Protein AF-0000000084637094 (afdb_homodimer)

Structure (mmCIF, N/CA/C/O backbone):
data_AF-0000000084637094-model_v1
#
loop_
_entity.id
_entity.type
_entity.pdbx_description
1 polymer 'Nucleotide-binding protein-like'
#
loop_
_atom_s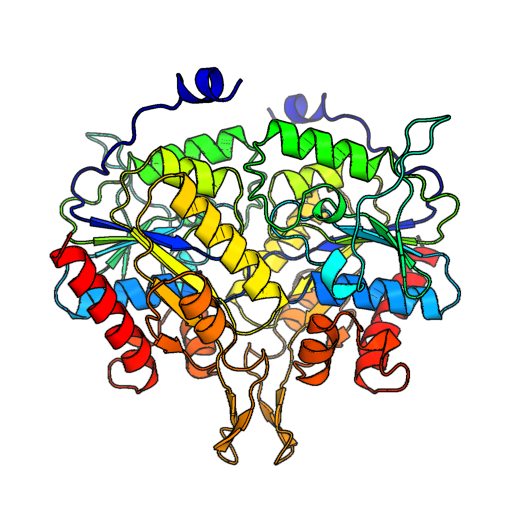ite.group_PDB
_atom_site.id
_atom_site.type_symbol
_atom_site.label_atom_id
_atom_site.label_alt_id
_atom_site.label_comp_id
_atom_site.label_asym_id
_atom_site.label_entity_id
_atom_site.label_seq_id
_atom_site.pdbx_PDB_ins_code
_atom_site.Cartn_x
_atom_site.Cartn_y
_atom_site.Cartn_z
_atom_site.occupancy
_atom_site.B_iso_or_equiv
_atom_site.auth_seq_id
_atom_site.auth_comp_id
_atom_site.auth_asym_id
_atom_site.auth_atom_id
_atom_site.pdbx_PDB_model_num
ATOM 1 N N . MET A 1 1 ? 32.219 -2.555 12.227 1 21.25 1 MET A N 1
ATOM 2 C CA . MET A 1 1 ? 31.391 -2.33 11.047 1 21.25 1 MET A CA 1
ATOM 3 C C . MET A 1 1 ? 30.25 -1.372 11.367 1 21.25 1 MET A C 1
ATOM 5 O O . MET A 1 1 ? 29.891 -0.521 10.547 1 21.25 1 MET A O 1
ATOM 9 N N . GLU A 1 2 ? 29.656 -1.486 12.625 1 27.8 2 GLU A N 1
ATOM 10 C CA . GLU A 1 2 ? 28.641 -0.617 13.219 1 27.8 2 GLU A CA 1
ATOM 11 C C . GLU A 1 2 ? 29.172 0.808 13.383 1 27.8 2 GLU A C 1
ATOM 13 O O . GLU A 1 2 ? 28.438 1.773 13.18 1 27.8 2 GLU A O 1
ATOM 18 N N . GLU A 1 3 ? 30.359 0.886 13.875 1 29.34 3 GLU A N 1
ATOM 19 C CA . GLU A 1 3 ? 30.984 2.178 14.164 1 29.34 3 GLU A CA 1
ATOM 20 C C . GLU A 1 3 ? 31.234 2.961 12.875 1 29.34 3 GLU A C 1
ATOM 22 O O . GLU A 1 3 ? 31.234 4.195 12.883 1 29.34 3 GLU A O 1
ATOM 27 N N . ARG A 1 4 ? 31.781 2.275 11.836 1 30.2 4 ARG A N 1
ATOM 28 C CA . ARG A 1 4 ? 32.156 2.93 10.586 1 30.2 4 ARG A CA 1
ATOM 29 C C . ARG A 1 4 ? 30.922 3.42 9.828 1 30.2 4 ARG A C 1
ATOM 31 O O . ARG A 1 4 ? 31.047 4.227 8.906 1 30.2 4 ARG A O 1
ATOM 38 N N . MET A 1 5 ? 29.766 2.68 9.938 1 34.88 5 MET A N 1
ATOM 39 C CA . MET A 1 5 ? 28.516 3.131 9.336 1 34.88 5 MET A CA 1
ATOM 40 C C . MET A 1 5 ? 28.031 4.43 9.977 1 34.88 5 MET A C 1
ATOM 42 O O . MET A 1 5 ? 27.062 5.039 9.516 1 34.88 5 MET A O 1
ATOM 46 N N . ARG A 1 6 ? 28.469 4.609 11.219 1 38.34 6 ARG A N 1
ATOM 47 C CA . ARG A 1 6 ? 28.094 5.746 12.055 1 38.34 6 ARG A CA 1
ATOM 48 C C . ARG A 1 6 ? 28.719 7.035 11.547 1 38.34 6 ARG A C 1
ATOM 50 O O . ARG A 1 6 ? 28.312 8.133 11.93 1 38.34 6 ARG A O 1
ATOM 57 N N . HIS A 1 7 ? 29.797 6.953 11.109 1 40.16 7 HIS A N 1
ATOM 58 C CA . HIS A 1 7 ? 30.672 8.117 10.961 1 40.16 7 HIS A CA 1
ATOM 59 C C . HIS A 1 7 ? 30.109 9.094 9.922 1 40.16 7 HIS A C 1
ATOM 61 O O . HIS A 1 7 ? 30.438 10.281 9.953 1 40.16 7 HIS A O 1
ATOM 67 N N . GLY A 1 8 ? 29.688 8.641 8.633 1 43.09 8 GLY A N 1
ATOM 68 C CA . GLY A 1 8 ? 29.469 9.594 7.555 1 43.09 8 GLY A CA 1
ATOM 69 C C . GLY A 1 8 ? 28.031 10.047 7.434 1 43.09 8 GLY A C 1
ATOM 70 O O . GLY A 1 8 ? 27.594 10.477 6.363 1 43.09 8 GLY A O 1
ATOM 71 N N . LEU A 1 9 ? 27.219 9.562 8.305 1 52.28 9 LEU A N 1
ATOM 72 C CA . LEU A 1 9 ? 25.859 10.016 8.047 1 52.28 9 LEU A CA 1
ATOM 73 C C . LEU A 1 9 ? 25.734 11.523 8.258 1 52.28 9 LEU A C 1
ATOM 75 O O . LEU A 1 9 ? 26.25 12.062 9.242 1 52.28 9 LEU A O 1
ATOM 79 N N . PRO A 1 10 ? 25.406 12.289 7.258 1 59.31 10 PRO A N 1
ATOM 80 C CA . PRO A 1 10 ? 25.219 13.727 7.457 1 59.31 10 PRO A CA 1
ATOM 81 C C . PRO A 1 10 ? 24.359 14.047 8.672 1 59.31 10 PRO A C 1
ATOM 83 O O . PRO A 1 10 ? 23.5 13.242 9.062 1 59.31 10 PRO A O 1
ATOM 86 N N . ALA A 1 11 ? 24.797 14.93 9.586 1 67.62 11 ALA A N 1
ATOM 87 C CA . ALA A 1 11 ? 24.109 15.43 10.781 1 67.62 11 ALA A CA 1
ATOM 88 C C . ALA A 1 11 ? 22.672 15.836 10.469 1 67.62 11 ALA A C 1
ATOM 90 O O . ALA A 1 11 ? 22.391 16.359 9.391 1 67.62 11 ALA A O 1
ATOM 91 N N . LYS A 1 12 ? 21.688 15.344 11.375 1 84.12 12 LYS A N 1
ATOM 92 C CA . LYS A 1 12 ? 20.281 15.758 11.281 1 84.12 12 LYS A CA 1
ATOM 93 C C . LYS A 1 12 ? 20.172 17.281 11.219 1 84.12 12 LYS A C 1
ATOM 95 O O . LYS A 1 12 ? 20.922 17.984 11.891 1 84.12 12 LYS A O 1
ATOM 100 N N . ARG A 1 13 ? 19.359 17.672 10.266 1 89.31 13 ARG A N 1
ATOM 101 C CA . ARG A 1 13 ? 19.156 19.094 10.094 1 89.31 13 ARG A CA 1
ATOM 102 C C . ARG A 1 13 ? 17.688 19.469 10.312 1 89.31 13 ARG A C 1
ATOM 104 O O . ARG A 1 13 ? 16.797 18.688 9.992 1 89.31 13 ARG A O 1
ATOM 111 N N . SER A 1 14 ? 17.547 20.594 10.93 1 92.06 14 SER A N 1
ATOM 112 C CA . SER A 1 14 ? 16.188 21.141 11.062 1 92.06 14 SER A CA 1
ATOM 113 C C . SER A 1 14 ? 15.703 21.719 9.75 1 92.06 14 SER A C 1
ATOM 115 O O . SER A 1 14 ? 16.5 22.094 8.883 1 92.06 14 SER A O 1
ATOM 117 N N . ILE A 1 15 ? 14.383 21.688 9.57 1 94.06 15 ILE A N 1
ATOM 118 C CA . ILE A 1 15 ? 13.773 22.359 8.43 1 94.06 15 ILE A CA 1
ATOM 119 C C . ILE A 1 15 ? 13.523 23.828 8.766 1 94.06 15 ILE A C 1
ATOM 121 O O . ILE A 1 15 ? 12.828 24.141 9.734 1 94.06 15 ILE A O 1
ATOM 125 N N . ARG A 1 16 ? 14.07 24.656 7.969 1 91.56 16 ARG A N 1
ATOM 126 C CA . ARG A 1 16 ? 14.023 26.094 8.242 1 91.56 16 ARG A CA 1
ATOM 127 C C . ARG A 1 16 ? 12.578 26.578 8.328 1 91.56 16 ARG A C 1
ATOM 129 O O . ARG A 1 16 ? 11.758 26.266 7.469 1 91.56 16 ARG A O 1
ATOM 136 N N . GLY A 1 17 ? 12.281 27.312 9.422 1 94 17 GLY A N 1
ATOM 137 C CA . GLY A 1 17 ? 10.984 27.953 9.578 1 94 17 GLY A CA 1
ATOM 138 C C . GLY A 1 17 ? 9.93 27.031 10.156 1 94 17 GLY A C 1
ATOM 139 O O . GLY A 1 17 ? 8.766 27.422 10.297 1 94 17 GLY A O 1
ATOM 140 N N . VAL A 1 18 ? 10.297 25.812 10.602 1 97.06 18 VAL A N 1
ATOM 141 C CA . VAL A 1 18 ? 9.32 24.844 11.078 1 97.06 18 VAL A CA 1
ATOM 142 C C . VAL A 1 18 ? 9.609 24.484 12.531 1 97.06 18 VAL A C 1
ATOM 144 O O . VAL A 1 18 ? 10.719 24.062 12.867 1 97.06 18 VAL A O 1
ATOM 147 N N . LYS A 1 19 ? 8.664 24.719 13.359 1 97.12 19 LYS A N 1
ATOM 148 C CA . LYS A 1 19 ? 8.836 24.453 14.781 1 97.12 19 LYS A CA 1
ATOM 149 C C . LYS A 1 19 ? 8.883 22.953 15.062 1 97.12 19 LYS A C 1
ATOM 151 O O . LYS A 1 19 ? 9.828 22.469 15.695 1 97.12 19 LYS A O 1
ATOM 156 N N . HIS A 1 20 ? 7.848 22.281 14.688 1 97.94 20 HIS A N 1
ATOM 157 C CA . HIS A 1 20 ? 7.785 20.828 14.844 1 97.94 20 HIS A CA 1
ATOM 158 C C . HIS A 1 20 ? 7.605 20.141 13.492 1 97.94 20 HIS A C 1
ATOM 160 O O . HIS A 1 20 ? 6.789 20.562 12.672 1 97.94 20 HIS A O 1
ATOM 166 N N . VAL A 1 21 ? 8.383 19.109 13.266 1 98 21 VAL A N 1
ATOM 167 C CA . VAL A 1 21 ? 8.227 18.234 12.117 1 98 21 VAL A CA 1
ATOM 168 C C . VAL A 1 21 ? 7.84 16.828 12.586 1 98 21 VAL A C 1
ATOM 170 O O . VAL A 1 21 ? 8.523 16.25 13.43 1 98 21 VAL A O 1
ATOM 173 N N . ILE A 1 22 ? 6.723 16.344 12.055 1 98.5 22 ILE A N 1
ATOM 174 C CA . ILE A 1 22 ? 6.371 14.969 12.391 1 98.5 22 ILE A CA 1
ATOM 175 C C . ILE A 1 22 ? 6.238 14.141 11.109 1 98.5 22 ILE A C 1
ATOM 177 O O . ILE A 1 22 ? 5.871 14.664 10.055 1 98.5 22 ILE A O 1
ATOM 181 N N . ALA A 1 23 ? 6.527 12.891 11.242 1 97.69 23 ALA A N 1
ATOM 182 C CA . ALA A 1 23 ? 6.328 11.938 10.148 1 97.69 23 ALA A CA 1
ATOM 183 C C . ALA A 1 23 ? 5.066 11.109 10.375 1 97.69 23 ALA A C 1
ATOM 185 O O . ALA A 1 23 ? 4.73 10.773 11.508 1 97.69 23 ALA A O 1
ATOM 186 N N . VAL A 1 24 ? 4.34 10.891 9.32 1 98 24 VAL A N 1
ATOM 187 C CA . VAL A 1 24 ? 3.303 9.867 9.289 1 98 24 VAL A CA 1
ATOM 188 C C . VAL A 1 24 ? 3.777 8.68 8.461 1 98 24 VAL A C 1
ATOM 190 O O . VAL A 1 24 ? 4.035 8.812 7.262 1 98 24 VAL A O 1
ATOM 193 N N . ALA A 1 25 ? 3.895 7.574 9.141 1 95.44 25 ALA A N 1
ATOM 194 C CA . ALA A 1 25 ? 4.523 6.414 8.516 1 95.44 25 ALA A CA 1
ATOM 195 C C . ALA A 1 25 ? 3.623 5.188 8.609 1 95.44 25 ALA A C 1
ATOM 197 O O . ALA A 1 25 ? 2.693 5.148 9.414 1 95.44 25 ALA A O 1
ATOM 198 N N . SER A 1 26 ? 3.871 4.297 7.68 1 91.5 26 SER A N 1
ATOM 199 C CA . SER A 1 26 ? 3.219 2.994 7.688 1 91.5 26 SER A CA 1
ATOM 200 C C . SER A 1 26 ? 4.172 1.895 7.23 1 91.5 26 SER A C 1
ATOM 202 O O . SER A 1 26 ? 5.121 2.156 6.488 1 91.5 26 SER A O 1
ATOM 204 N N . GLY A 1 27 ? 4.004 0.733 7.781 1 80.94 27 GLY A N 1
ATOM 205 C CA . GLY A 1 27 ? 4.828 -0.387 7.359 1 80.94 27 GLY A CA 1
ATOM 206 C C . GLY A 1 27 ? 4.465 -0.908 5.98 1 80.94 27 GLY A C 1
ATOM 207 O O . GLY A 1 27 ? 5.305 -1.497 5.297 1 80.94 27 GLY A O 1
ATOM 208 N N . LYS A 1 28 ? 3.281 -0.796 5.637 1 78 28 LYS A N 1
ATOM 209 C CA . LYS A 1 28 ? 2.77 -1.294 4.363 1 78 28 LYS A CA 1
ATOM 210 C C . LYS A 1 28 ? 1.971 -0.217 3.635 1 78 28 LYS A C 1
ATOM 212 O O . LYS A 1 28 ? 1.487 0.732 4.254 1 78 28 LYS A O 1
ATOM 217 N N . GLY A 1 29 ? 2.02 -0.35 2.305 1 76 29 GLY A N 1
ATOM 218 C CA . GLY A 1 29 ? 1.161 0.525 1.522 1 76 29 GLY A CA 1
ATOM 219 C C . GLY A 1 29 ? -0.311 0.174 1.635 1 76 29 GLY A C 1
ATOM 220 O O . GLY A 1 29 ? -0.66 -0.961 1.965 1 76 29 GLY A O 1
ATOM 221 N N . GLY A 1 30 ? -1.166 1.188 1.485 1 81.19 30 GLY A N 1
ATOM 222 C CA . GLY A 1 30 ? -2.596 0.951 1.356 1 81.19 30 GLY A CA 1
ATOM 223 C C . GLY A 1 30 ? -3.322 0.946 2.688 1 81.19 30 GLY A C 1
ATOM 224 O O . GLY A 1 30 ? -4.531 0.706 2.74 1 81.19 30 GLY A O 1
ATOM 225 N N . VAL A 1 31 ? -2.674 1.279 3.701 1 88.88 31 VAL A N 1
ATOM 226 C CA . VAL A 1 31 ? -3.301 1.232 5.02 1 88.88 31 VAL A CA 1
ATOM 227 C C . VAL A 1 31 ? -3.986 2.564 5.312 1 88.88 31 VAL A C 1
ATOM 229 O O . VAL A 1 31 ? -4.566 2.748 6.383 1 88.88 31 VAL A O 1
ATOM 232 N N . GLY A 1 32 ? -3.895 3.566 4.465 1 92.38 32 GLY A N 1
ATOM 233 C CA . GLY A 1 32 ? -4.551 4.852 4.629 1 92.38 32 GLY A CA 1
ATOM 234 C C . GLY A 1 32 ? -3.643 5.918 5.215 1 92.38 32 GLY A C 1
ATOM 235 O O . GLY A 1 32 ? -4.113 6.863 5.852 1 92.38 32 GLY A O 1
ATOM 236 N N . LYS A 1 33 ? -2.393 5.691 5.039 1 94.44 33 LYS A N 1
ATOM 237 C CA . LYS A 1 33 ? -1.38 6.594 5.574 1 94.44 33 LYS A CA 1
ATOM 238 C C . LYS A 1 33 ? -1.567 8.016 5.039 1 94.44 33 LYS A C 1
ATOM 240 O O . LYS A 1 33 ? -1.617 8.969 5.816 1 94.44 33 LYS A O 1
ATOM 245 N N . SER A 1 34 ? -1.657 8.195 3.707 1 96 34 SER A N 1
ATOM 246 C CA . SER A 1 34 ? -1.741 9.523 3.109 1 96 34 SER A CA 1
ATOM 247 C C . SER A 1 34 ? -3.051 10.219 3.477 1 96 34 SER A C 1
ATOM 249 O O . SER A 1 34 ? -3.066 11.414 3.771 1 96 34 SER A O 1
ATOM 251 N N . THR A 1 35 ? -4.113 9.469 3.457 1 96.62 35 THR A N 1
ATOM 252 C CA . THR A 1 35 ? -5.402 10.023 3.867 1 96.62 35 THR A CA 1
ATOM 253 C C . THR A 1 35 ? -5.344 10.508 5.312 1 96.62 35 THR A C 1
ATOM 255 O O . THR A 1 35 ? -5.824 11.602 5.625 1 96.62 35 THR A O 1
ATOM 258 N N . THR A 1 36 ? -4.711 9.68 6.133 1 98.06 36 THR A N 1
ATOM 259 C CA . THR A 1 36 ? -4.57 10.047 7.535 1 98.06 36 THR A CA 1
ATOM 260 C C . THR A 1 36 ? -3.656 11.258 7.691 1 98.06 36 THR A C 1
ATOM 262 O O . THR A 1 36 ? -3.957 12.172 8.461 1 98.06 36 THR A O 1
ATOM 265 N N . ALA A 1 37 ? -2.584 11.297 6.973 1 98.5 37 ALA A N 1
ATOM 266 C CA . ALA A 1 37 ? -1.641 12.406 7.039 1 98.5 37 ALA A CA 1
ATOM 267 C C . ALA A 1 37 ? -2.318 13.727 6.672 1 98.5 37 ALA A C 1
ATOM 269 O O . ALA A 1 37 ? -2.174 14.727 7.379 1 98.5 37 ALA A O 1
ATOM 270 N N . VAL A 1 38 ? -3.072 13.703 5.617 1 98.62 38 VAL A N 1
ATOM 271 C CA . VAL A 1 38 ? -3.734 14.906 5.121 1 98.62 38 VAL A CA 1
ATOM 272 C C . VAL A 1 38 ? -4.789 15.367 6.121 1 98.62 38 VAL A C 1
ATOM 274 O O . VAL A 1 38 ? -4.828 16.547 6.492 1 98.62 38 VAL A O 1
ATOM 277 N N . ASN A 1 39 ? -5.59 14.453 6.566 1 98.81 39 ASN A N 1
ATOM 278 C CA . ASN A 1 39 ? -6.645 14.836 7.5 1 98.81 39 ASN A CA 1
ATOM 279 C C . ASN A 1 39 ? -6.074 15.258 8.852 1 98.81 39 ASN A C 1
ATOM 281 O O . ASN A 1 39 ? -6.629 16.125 9.516 1 98.81 39 ASN A O 1
ATOM 285 N N . LEU A 1 40 ? -4.977 14.633 9.234 1 98.69 40 LEU A N 1
ATOM 286 C CA . LEU A 1 40 ? -4.285 15.055 10.445 1 98.69 40 LEU A CA 1
ATOM 287 C C . LEU A 1 40 ? -3.775 16.484 10.32 1 98.69 40 LEU A C 1
ATOM 289 O O . LEU A 1 40 ? -3.963 17.297 11.227 1 98.69 40 LEU A O 1
ATOM 293 N N . ALA A 1 41 ? -3.133 16.812 9.234 1 98.81 41 ALA A N 1
ATOM 294 C CA . ALA A 1 41 ? -2.631 18.156 8.977 1 98.81 41 ALA A CA 1
ATOM 295 C C . ALA A 1 41 ? -3.766 19.172 8.977 1 98.81 41 ALA A C 1
ATOM 297 O O . ALA A 1 41 ? -3.66 20.234 9.609 1 98.81 41 ALA A O 1
ATOM 298 N N . LEU A 1 42 ? -4.828 18.828 8.305 1 98.75 42 LEU A N 1
ATOM 299 C CA . LEU A 1 42 ? -5.977 19.719 8.219 1 98.75 42 LEU A CA 1
ATOM 300 C C . LEU A 1 42 ? -6.641 19.906 9.578 1 98.75 42 LEU A C 1
ATOM 302 O O . LEU A 1 42 ? -7.059 21 9.93 1 98.75 42 LEU A O 1
ATOM 306 N N . ALA A 1 43 ? -6.723 18.812 10.305 1 98.75 43 ALA A N 1
ATOM 307 C CA . ALA A 1 43 ? -7.266 18.891 11.656 1 98.75 43 ALA A CA 1
ATOM 308 C C . ALA A 1 43 ? -6.414 19.781 12.547 1 98.75 43 ALA A C 1
ATOM 310 O O . ALA A 1 43 ? -6.941 20.625 13.281 1 98.75 43 ALA A O 1
ATOM 311 N N . ALA A 1 44 ? -5.125 19.641 12.453 1 98.56 44 ALA A N 1
ATOM 312 C CA . ALA A 1 44 ? -4.227 20.5 13.227 1 98.56 44 ALA A CA 1
ATOM 313 C C . ALA A 1 44 ? -4.41 21.969 12.859 1 98.56 44 ALA A C 1
ATOM 315 O O . ALA A 1 44 ? -4.398 22.844 13.727 1 98.56 44 ALA A O 1
ATOM 316 N N . SER A 1 45 ? -4.574 22.172 11.578 1 98.31 45 SER A N 1
ATOM 317 C CA . SER A 1 45 ? -4.797 23.547 11.109 1 98.31 45 SER A CA 1
ATOM 318 C C . SER A 1 45 ? -6.082 24.125 11.688 1 98.31 45 SER A C 1
ATOM 320 O O . SER A 1 45 ? -6.16 25.328 11.953 1 98.31 45 SER A O 1
ATOM 322 N N . SER A 1 46 ? -7.066 23.297 11.867 1 97.25 46 SER A N 1
ATOM 323 C CA . SER A 1 46 ? -8.344 23.75 12.414 1 97.25 46 SER A CA 1
ATOM 324 C C . SER A 1 46 ? -8.188 24.219 13.859 1 97.25 46 SER A C 1
ATOM 326 O O . SER A 1 46 ? -9.055 24.922 14.391 1 97.25 46 SER A O 1
ATOM 328 N N . PHE A 1 47 ? -7.137 23.906 14.531 1 96.81 47 PHE A N 1
ATOM 329 C CA . PHE A 1 47 ? -6.816 24.375 15.875 1 96.81 47 PHE A CA 1
ATOM 330 C C . PHE A 1 47 ? -5.898 25.578 15.82 1 96.81 47 PHE A C 1
ATOM 332 O O . PHE A 1 47 ? -5.094 25.797 16.734 1 96.81 47 PHE A O 1
ATOM 339 N N . ARG A 1 48 ? -5.883 26.312 14.695 1 95.25 48 ARG A N 1
ATOM 340 C CA . ARG A 1 48 ? -5.219 27.594 14.477 1 95.25 48 ARG A CA 1
ATOM 341 C C . ARG A 1 48 ? -3.701 27.422 14.469 1 95.25 48 ARG A C 1
ATOM 343 O O . ARG A 1 48 ? -2.975 28.297 14.945 1 95.25 48 ARG A O 1
ATOM 350 N N . LYS A 1 49 ? -3.234 26.328 14.109 1 97.44 49 LYS A N 1
ATOM 351 C CA . LYS A 1 49 ? -1.809 26.125 13.867 1 97.44 49 LYS A CA 1
ATOM 352 C C . LYS A 1 49 ? -1.447 26.422 12.422 1 97.44 49 LYS A C 1
ATOM 354 O O . LYS A 1 49 ? -2.25 26.188 11.516 1 97.44 49 LYS A O 1
ATOM 359 N N . ARG A 1 50 ? -0.292 27.078 12.203 1 98.44 50 ARG A N 1
ATOM 360 C CA . ARG A 1 50 ? 0.275 27.156 10.859 1 98.44 50 ARG A CA 1
ATOM 361 C C . ARG A 1 50 ? 0.873 25.812 10.445 1 98.44 50 ARG A C 1
ATOM 363 O O . ARG A 1 50 ? 1.86 25.359 11.031 1 98.44 50 ARG A O 1
ATOM 370 N N . VAL A 1 51 ? 0.202 25.188 9.469 1 98.62 51 VAL A N 1
ATOM 371 C CA . VAL A 1 51 ? 0.527 23.781 9.18 1 98.62 51 VAL A CA 1
ATOM 372 C C . VAL A 1 51 ? 0.953 23.641 7.723 1 98.62 51 VAL A C 1
ATOM 374 O O . VAL A 1 51 ? 0.452 24.359 6.848 1 98.62 51 VAL A O 1
ATOM 377 N N . GLY A 1 52 ? 1.963 22.797 7.5 1 98.69 52 GLY A N 1
ATOM 378 C CA . GLY A 1 52 ? 2.328 22.328 6.172 1 98.69 52 GLY A CA 1
ATOM 379 C C . GLY A 1 52 ? 2.326 20.812 6.055 1 98.69 52 GLY A C 1
ATOM 380 O O . GLY A 1 52 ? 2.361 20.109 7.062 1 98.69 52 GLY A O 1
ATOM 381 N N . ILE A 1 53 ? 2.182 20.344 4.812 1 98.69 53 ILE A N 1
ATOM 382 C CA . ILE A 1 53 ? 2.279 18.906 4.555 1 98.69 53 ILE A CA 1
ATOM 383 C C . ILE A 1 53 ? 3.248 18.656 3.4 1 98.69 53 ILE A C 1
ATOM 385 O O . ILE A 1 53 ? 3.223 19.359 2.393 1 98.69 53 ILE A O 1
ATOM 389 N N . LEU A 1 54 ? 4.117 17.734 3.65 1 97.75 54 LEU A N 1
ATOM 390 C CA . LEU A 1 54 ? 5.09 17.312 2.646 1 97.75 54 LEU A CA 1
ATOM 391 C C . LEU A 1 54 ? 4.871 15.852 2.262 1 97.75 54 LEU A C 1
ATOM 393 O O . LEU A 1 54 ? 4.887 14.969 3.121 1 97.75 54 LEU A O 1
ATOM 397 N N . ASP A 1 55 ? 4.617 15.648 0.991 1 96.06 55 ASP A N 1
ATOM 398 C CA . ASP A 1 55 ? 4.512 14.305 0.429 1 96.06 55 ASP A CA 1
ATOM 399 C C . ASP A 1 55 ? 5.887 13.766 0.042 1 96.06 55 ASP A C 1
ATOM 401 O O . ASP A 1 55 ? 6.48 14.219 -0.941 1 96.06 55 ASP A O 1
ATOM 405 N N . ALA A 1 56 ? 6.328 12.734 0.785 1 92.12 56 ALA A N 1
ATOM 406 C CA . ALA A 1 56 ? 7.648 12.164 0.519 1 92.12 56 ALA A CA 1
ATOM 407 C C . ALA A 1 56 ? 7.535 10.836 -0.219 1 92.12 56 ALA A C 1
ATOM 409 O O . ALA A 1 56 ? 8.531 10.125 -0.396 1 92.12 56 ALA A O 1
ATOM 410 N N . ASP A 1 57 ? 6.363 10.438 -0.578 1 87.56 57 ASP A N 1
ATOM 411 C CA . ASP A 1 57 ? 6.176 9.266 -1.423 1 87.56 57 ASP A CA 1
ATOM 412 C C . 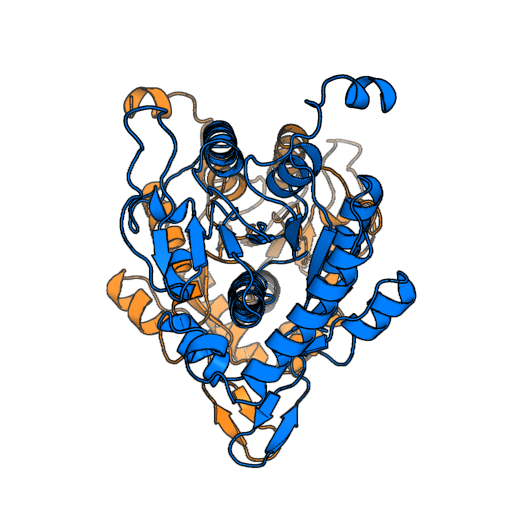ASP A 1 57 ? 6.379 9.609 -2.896 1 87.56 57 ASP A C 1
ATOM 414 O O . ASP A 1 57 ? 5.426 9.953 -3.596 1 87.56 57 ASP A O 1
ATOM 418 N N . ILE A 1 58 ? 7.48 9.398 -3.32 1 80.31 58 ILE A N 1
ATOM 419 C CA . ILE A 1 58 ? 7.922 9.867 -4.633 1 80.31 58 ILE A CA 1
ATOM 420 C C . ILE A 1 58 ? 7.25 9.039 -5.723 1 80.31 58 ILE A C 1
ATOM 422 O O . ILE A 1 58 ? 6.898 9.562 -6.781 1 80.31 58 ILE A O 1
ATOM 426 N N . PHE A 1 59 ? 6.953 7.781 -5.496 1 77.44 59 PHE A N 1
ATOM 427 C CA . PHE A 1 59 ? 6.516 6.875 -6.551 1 77.44 59 PHE A CA 1
ATOM 428 C C . PHE A 1 59 ? 4.996 6.754 -6.566 1 77.44 59 PHE A C 1
ATOM 430 O O . PHE A 1 59 ? 4.418 6.266 -7.539 1 77.44 59 PHE A O 1
ATOM 437 N N . GLY A 1 60 ? 4.391 7.23 -5.637 1 81.88 60 GLY A N 1
ATOM 438 C CA . GLY A 1 60 ? 2.941 7.184 -5.535 1 81.88 60 GLY A CA 1
ATOM 439 C C . GLY A 1 60 ? 2.361 8.32 -4.711 1 81.88 60 GLY A C 1
ATOM 440 O O . GLY A 1 60 ? 1.695 8.086 -3.701 1 81.88 60 GLY A O 1
ATOM 441 N N . PRO A 1 61 ? 2.682 9.562 -5.184 1 89.12 61 PRO A N 1
ATOM 442 C CA . PRO A 1 61 ? 2.207 10.711 -4.414 1 89.12 61 PRO A CA 1
ATOM 443 C C . PRO A 1 61 ? 0.686 10.836 -4.41 1 89.12 61 PRO A C 1
ATOM 445 O O . PRO A 1 61 ? 0.053 10.727 -5.465 1 89.12 61 PRO A O 1
ATOM 448 N N . SER A 1 62 ? 0.136 11.031 -3.252 1 91.88 62 SER A N 1
ATOM 449 C CA . SER A 1 62 ? -1.317 11.086 -3.131 1 91.88 62 SER A CA 1
ATOM 450 C C . SER A 1 62 ? -1.781 12.461 -2.66 1 91.88 62 SER A C 1
ATOM 452 O O . SER A 1 62 ? -2.957 12.805 -2.801 1 91.88 62 SER A O 1
ATOM 454 N N . VAL A 1 63 ? -0.851 13.25 -2.145 1 95.81 63 VAL A N 1
ATOM 455 C CA . VAL A 1 63 ? -1.214 14.5 -1.479 1 95.81 63 VAL A CA 1
ATOM 456 C C . VAL A 1 63 ? -1.818 15.469 -2.494 1 95.81 63 VAL A C 1
ATOM 458 O O . VAL A 1 63 ? -2.82 16.125 -2.209 1 95.81 63 VAL A O 1
ATOM 461 N N . PRO A 1 64 ? -1.225 15.562 -3.744 1 94.88 64 PRO A N 1
ATOM 462 C CA . PRO A 1 64 ? -1.819 16.5 -4.707 1 94.88 64 PRO A CA 1
ATOM 463 C C . PRO A 1 64 ? -3.305 16.234 -4.938 1 94.88 64 PRO A C 1
ATOM 465 O O . PRO A 1 64 ? -4.113 17.156 -4.891 1 94.88 64 PRO A O 1
ATOM 468 N N . ARG A 1 65 ? -3.678 15.008 -5.07 1 93.44 65 ARG A N 1
ATOM 469 C CA . ARG A 1 65 ? -5.074 14.641 -5.277 1 93.44 65 ARG A CA 1
ATOM 470 C C . ARG A 1 65 ? -5.898 14.898 -4.02 1 93.44 65 ARG A C 1
ATOM 472 O O . ARG A 1 65 ? -6.988 15.477 -4.09 1 93.44 65 ARG A O 1
ATOM 479 N N . LEU A 1 66 ? -5.402 14.523 -2.896 1 96.69 66 LEU A N 1
ATOM 480 C CA . LEU A 1 66 ? -6.125 14.617 -1.633 1 96.69 66 LEU A CA 1
ATOM 481 C C . LEU A 1 66 ? -6.359 16.078 -1.249 1 96.69 66 LEU A C 1
ATOM 483 O O . LEU A 1 66 ? -7.355 16.391 -0.601 1 96.69 66 LEU A O 1
ATOM 487 N N . MET A 1 67 ? -5.441 16.938 -1.686 1 98.06 67 MET A N 1
ATOM 488 C CA . MET A 1 67 ? -5.516 18.344 -1.33 1 98.06 67 MET A CA 1
ATOM 489 C C . MET A 1 67 ? -6.094 19.172 -2.479 1 98.06 67 MET A C 1
ATOM 491 O O . MET A 1 67 ? -6.168 20.391 -2.395 1 98.06 67 MET A O 1
ATOM 495 N N . ASN A 1 68 ? -6.52 18.516 -3.482 1 97.19 68 ASN A N 1
ATOM 496 C CA . ASN A 1 68 ? -7.09 19.172 -4.656 1 97.19 68 ASN A CA 1
ATOM 497 C C . ASN A 1 68 ? -6.164 20.266 -5.195 1 97.19 68 ASN A C 1
ATOM 499 O O . ASN A 1 68 ? -6.582 21.406 -5.383 1 97.19 68 ASN A O 1
ATOM 503 N N . LEU A 1 69 ? -4.93 19.844 -5.363 1 95.94 69 LEU A N 1
ATOM 504 C CA . LEU A 1 69 ? -3.914 20.766 -5.871 1 95.94 69 LEU A CA 1
ATOM 505 C C . LEU A 1 69 ? -3.334 20.266 -7.188 1 95.94 69 LEU A C 1
ATOM 507 O O . LEU A 1 69 ? -3.172 19.047 -7.383 1 95.94 69 LEU A O 1
ATOM 511 N N . LYS A 1 70 ? -3.145 21.156 -8.055 1 89.75 70 LYS A N 1
ATOM 512 C CA . LYS A 1 70 ? -2.525 20.859 -9.344 1 89.75 70 LYS A CA 1
ATOM 513 C C . LYS A 1 70 ? -1.567 21.984 -9.758 1 89.75 70 LYS A C 1
ATOM 515 O O . LYS A 1 70 ? -1.673 23.109 -9.281 1 89.75 70 LYS A O 1
ATOM 520 N N . GLY A 1 71 ? -0.663 21.594 -10.602 1 86.25 71 GLY A N 1
ATOM 521 C CA . GLY A 1 71 ? 0.238 22.578 -11.156 1 86.25 71 GLY A CA 1
ATOM 522 C C . GLY A 1 71 ? 1.639 22.516 -10.578 1 86.25 71 GLY A C 1
ATOM 523 O O . GLY A 1 71 ? 1.867 21.828 -9.578 1 86.25 71 GLY A O 1
ATOM 524 N N . GLU A 1 72 ? 2.533 23.188 -11.203 1 88.44 72 GLU A N 1
ATOM 525 C CA . GLU A 1 72 ? 3.932 23.234 -10.781 1 88.44 72 GLU A CA 1
ATOM 526 C C . GLU A 1 72 ? 4.18 24.359 -9.797 1 88.44 72 GLU A C 1
ATOM 528 O O . GLU A 1 72 ? 3.674 25.469 -9.977 1 88.44 72 GLU A O 1
ATOM 533 N N . PRO A 1 73 ? 4.902 23.969 -8.758 1 91.06 73 PRO A N 1
ATOM 534 C CA . PRO A 1 73 ? 5.227 25.047 -7.801 1 91.06 73 PRO A CA 1
ATOM 535 C C . PRO A 1 73 ? 6.113 26.125 -8.406 1 91.06 73 PRO A C 1
ATOM 537 O O . PRO A 1 73 ? 6.977 25.828 -9.242 1 91.06 73 PRO A O 1
ATOM 540 N N . ASN A 1 74 ? 5.875 27.344 -8.008 1 91.94 74 ASN A N 1
ATOM 541 C CA . ASN A 1 74 ? 6.762 28.453 -8.391 1 91.94 74 ASN A CA 1
ATOM 542 C C . ASN A 1 74 ? 8.094 28.375 -7.641 1 91.94 74 ASN A C 1
ATOM 544 O O . ASN A 1 74 ? 8.188 27.75 -6.59 1 91.94 74 ASN A O 1
ATOM 548 N N . ILE A 1 75 ? 9.031 28.922 -8.289 1 92.88 75 ILE A N 1
ATOM 549 C CA . ILE A 1 75 ? 10.352 29.016 -7.672 1 92.88 75 ILE A CA 1
ATOM 550 C C . ILE A 1 75 ? 10.656 30.469 -7.293 1 92.88 75 ILE A C 1
ATOM 552 O O . ILE A 1 75 ? 10.445 31.375 -8.094 1 92.88 75 ILE A O 1
ATOM 556 N N . ASN A 1 76 ? 11.016 30.641 -6.02 1 93.75 76 ASN A N 1
ATOM 557 C CA . ASN A 1 76 ? 11.477 31.969 -5.602 1 93.75 76 ASN A CA 1
ATOM 558 C C . ASN A 1 76 ? 12.758 32.375 -6.332 1 93.75 76 ASN A C 1
ATOM 560 O O . ASN A 1 76 ? 13.797 31.719 -6.168 1 93.75 76 ASN A O 1
ATOM 564 N N . GLU A 1 77 ? 12.719 33.406 -7.047 1 92.25 77 GLU A N 1
ATOM 565 C CA . GLU A 1 77 ? 13.828 33.812 -7.91 1 92.25 77 GLU A CA 1
ATOM 566 C C . GLU A 1 77 ? 15.023 34.281 -7.086 1 92.25 77 GLU A C 1
ATOM 568 O O . GLU A 1 77 ? 16.156 34.219 -7.559 1 92.25 77 GLU A O 1
ATOM 573 N N . GLN A 1 78 ? 14.789 34.75 -5.957 1 91.56 78 GLN A N 1
ATOM 574 C CA . GLN A 1 78 ? 15.852 35.312 -5.121 1 91.56 78 GLN A CA 1
ATOM 575 C C . GLN A 1 78 ? 16.703 34.219 -4.508 1 91.56 78 GLN A C 1
ATOM 577 O O . GLN A 1 78 ? 17.938 34.312 -4.469 1 91.56 78 GLN A O 1
ATOM 582 N N . ASN A 1 79 ? 16.047 33.125 -4.07 1 91.19 79 ASN A N 1
ATOM 583 C CA . ASN A 1 79 ? 16.812 32.125 -3.33 1 91.19 79 ASN A CA 1
ATOM 584 C C . ASN A 1 79 ? 16.672 30.734 -3.955 1 91.19 79 ASN A C 1
ATOM 586 O O . ASN A 1 79 ? 17.312 29.781 -3.506 1 91.19 79 ASN A O 1
ATOM 590 N N . GLY A 1 80 ? 15.797 30.594 -4.914 1 92.31 80 GLY A N 1
ATOM 591 C CA . GLY A 1 80 ? 15.68 29.344 -5.641 1 92.31 80 GLY A CA 1
ATOM 592 C C . GLY A 1 80 ? 14.797 28.328 -4.941 1 92.31 80 GLY A C 1
ATOM 593 O O . GLY A 1 80 ? 14.672 27.188 -5.398 1 92.31 80 GLY A O 1
ATOM 594 N N . ASN A 1 81 ? 14.195 28.766 -3.844 1 94.62 81 ASN A N 1
ATOM 595 C CA . ASN A 1 81 ? 13.359 27.844 -3.084 1 94.62 81 ASN A CA 1
ATOM 596 C C . ASN A 1 81 ? 12.008 27.625 -3.762 1 94.62 81 ASN A C 1
ATOM 598 O O . ASN A 1 81 ? 11.508 28.5 -4.461 1 94.62 81 ASN A O 1
ATOM 602 N N . LEU A 1 82 ? 11.508 26.406 -3.576 1 94.94 82 LEU A N 1
ATOM 603 C CA . LEU A 1 82 ? 10.172 26.094 -4.07 1 94.94 82 LEU A CA 1
ATOM 604 C C . LEU A 1 82 ? 9.102 26.734 -3.201 1 94.94 82 LEU A C 1
ATOM 606 O O . LEU A 1 82 ? 9.172 26.672 -1.972 1 94.94 82 LEU A O 1
ATOM 610 N N . ILE A 1 83 ? 8.195 27.422 -3.842 1 96.38 83 ILE A N 1
ATOM 611 C CA . ILE A 1 83 ? 7.062 27.984 -3.117 1 96.38 83 ILE A CA 1
ATOM 612 C C . ILE A 1 83 ? 5.945 26.938 -3.025 1 96.38 83 ILE A C 1
ATOM 614 O O . ILE A 1 83 ? 5.414 26.5 -4.047 1 96.38 83 ILE A O 1
ATOM 618 N N . PRO A 1 84 ? 5.609 26.5 -1.819 1 97.06 84 PRO A N 1
ATOM 619 C CA . PRO A 1 84 ? 4.57 25.469 -1.702 1 97.06 84 PRO A CA 1
ATOM 620 C C . PRO A 1 84 ? 3.205 25.953 -2.188 1 97.06 84 PRO A C 1
ATOM 622 O O . PRO A 1 84 ? 2.945 27.156 -2.203 1 97.06 84 PRO A O 1
ATOM 625 N N . LEU A 1 85 ? 2.424 25.016 -2.656 1 97.25 85 LEU A N 1
ATOM 626 C CA . LEU A 1 85 ? 1.03 25.312 -2.973 1 97.25 85 LEU A CA 1
ATOM 627 C C . LEU A 1 85 ? 0.181 25.344 -1.706 1 97.25 85 LEU A C 1
ATOM 629 O O . LEU A 1 85 ? 0.602 24.859 -0.659 1 97.25 85 LEU A O 1
ATOM 633 N N . VAL A 1 86 ? -0.958 26.062 -1.832 1 97.75 86 VAL A N 1
ATOM 634 C CA . VAL A 1 86 ? -1.794 26.203 -0.643 1 97.75 86 VAL A CA 1
ATOM 635 C C . VAL A 1 86 ? -3.238 25.844 -0.984 1 97.75 86 VAL A C 1
ATOM 637 O O . VAL A 1 86 ? -3.75 26.234 -2.035 1 97.75 86 VAL A O 1
ATOM 640 N N . ASN A 1 87 ? -3.793 24.969 -0.244 1 97.94 87 ASN A N 1
ATOM 641 C CA . ASN A 1 87 ? -5.23 24.734 -0.256 1 97.94 87 ASN A CA 1
ATOM 642 C C . ASN A 1 87 ? -5.75 24.375 1.136 1 97.94 87 ASN A C 1
ATOM 644 O O . ASN A 1 87 ? -5.004 23.859 1.971 1 97.94 87 ASN A O 1
ATOM 648 N N . TYR A 1 88 ? -6.984 24.797 1.456 1 98.06 88 TYR A N 1
ATOM 649 C CA . TYR A 1 88 ? -7.652 24.547 2.727 1 98.06 88 TYR A CA 1
ATOM 650 C C . TYR A 1 88 ? -6.84 25.094 3.891 1 98.06 88 TYR A C 1
ATOM 652 O O . TYR A 1 88 ? -6.824 24.516 4.977 1 98.06 88 TYR A O 1
ATOM 660 N N . GLY A 1 89 ? -6.004 26.078 3.623 1 97 89 GLY A N 1
ATOM 661 C CA . GLY A 1 89 ? -5.262 26.75 4.676 1 97 89 GLY A CA 1
ATOM 662 C C . GLY A 1 89 ? -3.971 26.047 5.043 1 97 89 GLY A C 1
ATOM 663 O O . GLY A 1 89 ? -3.32 26.406 6.027 1 97 89 GLY A O 1
ATOM 664 N N . VAL A 1 90 ? -3.564 25.047 4.297 1 98.31 90 VAL A N 1
ATOM 665 C CA . VAL A 1 90 ? -2.371 24.25 4.586 1 98.31 90 VAL A CA 1
ATOM 666 C C . VAL A 1 90 ? -1.409 24.328 3.4 1 98.31 90 VAL A C 1
ATOM 668 O O . VAL A 1 90 ? -1.826 24.219 2.246 1 98.31 90 VAL A O 1
ATOM 671 N N . LYS A 1 91 ? -0.15 24.594 3.699 1 98.44 91 LYS A N 1
ATOM 672 C CA . LYS A 1 91 ? 0.879 24.547 2.664 1 98.44 91 LYS A CA 1
ATOM 673 C C . LYS A 1 91 ? 1.218 23.109 2.287 1 98.44 91 LYS A C 1
ATOM 675 O O . LYS A 1 91 ? 1.298 22.234 3.154 1 98.44 91 LYS A O 1
ATOM 680 N N . ALA A 1 92 ? 1.343 22.875 0.973 1 98.19 92 ALA A N 1
ATOM 681 C CA . ALA A 1 92 ? 1.594 21.5 0.535 1 98.19 92 ALA A CA 1
ATOM 682 C C . ALA A 1 92 ? 2.713 21.453 -0.502 1 98.19 92 ALA A C 1
ATOM 684 O O . ALA A 1 92 ? 2.789 22.312 -1.381 1 98.19 92 ALA A O 1
ATOM 685 N N . MET A 1 93 ? 3.527 20.5 -0.36 1 97.06 93 MET A N 1
ATOM 686 C CA . MET A 1 93 ? 4.551 20.203 -1.358 1 97.06 93 MET A CA 1
ATOM 687 C C . MET A 1 93 ? 4.648 18.703 -1.616 1 97.06 93 MET A C 1
ATOM 689 O O . MET A 1 93 ? 4.387 17.906 -0.722 1 97.06 93 MET A O 1
ATOM 693 N N . SER A 1 94 ? 4.871 18.391 -2.805 1 94.31 94 SER A N 1
ATOM 694 C CA . SER A 1 94 ? 4.918 16.984 -3.24 1 94.31 94 SER A CA 1
ATOM 695 C C . SER A 1 94 ? 5.73 16.844 -4.523 1 94.31 94 SER A C 1
ATOM 697 O O . SER A 1 94 ? 5.758 17.75 -5.355 1 94.31 94 SER A O 1
ATOM 699 N N . MET A 1 95 ? 6.344 15.75 -4.656 1 86.06 95 MET A N 1
ATOM 700 C CA . MET A 1 95 ? 6.961 15.43 -5.941 1 86.06 95 MET A CA 1
ATOM 701 C C . MET A 1 95 ? 5.922 15.391 -7.055 1 86.06 95 MET A C 1
ATOM 703 O O . MET A 1 95 ? 6.23 15.672 -8.211 1 86.06 95 MET A O 1
ATOM 707 N N . GLY A 1 96 ? 4.781 15.094 -6.617 1 85.06 96 GLY A N 1
ATOM 708 C CA . GLY A 1 96 ? 3.695 15.016 -7.582 1 85.06 96 GLY A CA 1
ATOM 709 C C . GLY A 1 96 ? 3.424 16.328 -8.289 1 85.06 96 GLY A C 1
ATOM 710 O O . GLY A 1 96 ? 2.797 16.359 -9.344 1 85.06 96 GLY A O 1
ATOM 711 N N . PHE A 1 97 ? 3.875 17.359 -7.656 1 89.5 97 PHE A N 1
ATOM 712 C CA . PHE A 1 97 ? 3.703 18.672 -8.289 1 89.5 97 PHE A CA 1
ATOM 713 C C . PHE A 1 97 ? 4.77 18.906 -9.344 1 89.5 97 PHE A C 1
ATOM 715 O O . PHE A 1 97 ? 4.633 19.797 -10.188 1 89.5 97 PHE A O 1
ATOM 722 N N . MET A 1 98 ? 5.879 18.234 -9.188 1 78.88 98 MET A N 1
ATOM 723 C CA . MET A 1 98 ? 7.043 18.5 -10.023 1 78.88 98 MET A CA 1
ATOM 724 C C . MET A 1 98 ? 6.996 17.672 -11.305 1 78.88 98 MET A C 1
ATOM 726 O O . MET A 1 98 ? 7.668 18 -12.281 1 78.88 98 MET A O 1
ATOM 730 N N . VAL A 1 99 ? 6.332 16.531 -11.211 1 69.31 99 VAL A N 1
ATOM 731 C CA . VAL A 1 99 ? 6.328 15.633 -12.359 1 69.31 99 VAL A CA 1
ATOM 732 C C . VAL A 1 99 ? 4.992 15.727 -13.086 1 69.31 99 VAL A C 1
ATOM 734 O O . VAL A 1 99 ? 3.951 15.953 -12.461 1 69.31 99 VAL A O 1
ATOM 737 N N . GLY A 1 100 ? 5.082 16.031 -14.367 1 59.38 100 GLY A N 1
ATOM 738 C CA . GLY A 1 100 ? 3.826 16 -15.102 1 59.38 100 GLY A CA 1
ATOM 739 C C . GLY A 1 100 ? 3.053 14.711 -14.891 1 59.38 100 GLY A C 1
ATOM 740 O O . GLY A 1 100 ? 3.633 13.68 -14.531 1 59.38 100 GLY A O 1
ATOM 741 N N . GLU A 1 101 ? 1.646 14.719 -14.547 1 53.97 101 GLU A N 1
ATOM 742 C CA . GLU A 1 101 ? 0.736 13.625 -14.234 1 53.97 101 GLU A CA 1
ATOM 743 C C . GLU A 1 101 ? 1.028 12.398 -15.102 1 53.97 101 GLU A C 1
ATOM 745 O O . GLU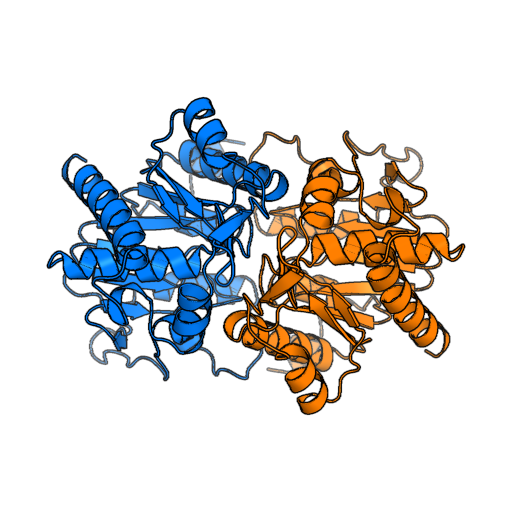 A 1 101 ? 0.882 11.266 -14.656 1 53.97 101 GLU A O 1
ATOM 750 N N . ASP A 1 102 ? 1.339 12.641 -16.328 1 53.69 102 ASP A N 1
ATOM 751 C CA . ASP A 1 102 ? 1.282 11.523 -17.266 1 53.69 102 ASP A CA 1
ATOM 752 C C . ASP A 1 102 ? 2.674 10.953 -17.531 1 53.69 102 ASP A C 1
ATOM 754 O O . ASP A 1 102 ? 2.828 10.016 -18.312 1 53.69 102 ASP A O 1
ATOM 758 N N . SER A 1 103 ? 3.691 11.57 -16.859 1 53.62 103 SER A N 1
ATOM 759 C CA . SER A 1 103 ? 4.984 11.031 -17.266 1 53.62 103 SER A CA 1
ATOM 760 C C . SER A 1 103 ? 5.496 10.008 -16.25 1 53.62 103 SER A C 1
ATOM 762 O O . SER A 1 103 ? 5.629 10.305 -15.062 1 53.62 103 SER A O 1
ATOM 764 N N . PRO A 1 104 ? 5.254 8.75 -16.641 1 51.88 104 PRO A N 1
ATOM 765 C CA . PRO A 1 104 ? 5.93 7.812 -15.75 1 51.88 104 PRO A CA 1
ATOM 766 C C . PRO A 1 104 ? 7.387 8.195 -15.484 1 51.88 104 PRO A C 1
ATOM 768 O O . PRO A 1 104 ? 8.172 8.328 -16.422 1 51.88 104 PRO A O 1
ATOM 771 N N . ILE A 1 105 ? 7.633 9.125 -14.633 1 51.25 105 ILE A N 1
ATOM 772 C CA . ILE A 1 105 ? 9.016 9.453 -14.312 1 51.25 105 ILE A CA 1
ATOM 773 C C . ILE A 1 105 ? 9.75 8.195 -13.836 1 51.25 105 ILE A C 1
ATOM 775 O O . ILE A 1 105 ? 9.328 7.562 -12.859 1 51.25 105 ILE A O 1
ATOM 779 N N . VAL A 1 106 ? 10.406 7.512 -14.844 1 58.56 106 VAL A N 1
ATOM 780 C CA . VAL A 1 106 ? 11.367 6.516 -14.375 1 58.56 106 VAL A CA 1
ATOM 781 C C . VAL A 1 106 ? 12.461 7.191 -13.555 1 58.56 106 VAL A C 1
ATOM 783 O O . VAL A 1 106 ? 13.297 7.922 -14.094 1 58.56 106 VAL A O 1
ATOM 786 N N . TRP A 1 107 ? 12.109 7.473 -12.234 1 62.41 107 TRP A N 1
ATOM 787 C CA . TRP A 1 107 ? 13.117 8.062 -11.352 1 62.41 107 TRP A CA 1
ATOM 788 C C . TRP A 1 107 ? 14.047 6.988 -10.797 1 62.41 107 TRP A C 1
ATOM 790 O O . TRP A 1 107 ? 13.594 5.98 -10.25 1 62.41 107 TRP A O 1
ATOM 800 N N . ARG A 1 108 ? 15.258 7.156 -11.297 1 65.88 108 ARG A N 1
ATOM 801 C CA . ARG A 1 108 ? 16.266 6.281 -10.711 1 65.88 108 ARG A CA 1
ATOM 802 C C . ARG A 1 108 ? 16.688 6.781 -9.328 1 65.88 108 ARG A C 1
ATOM 804 O O . ARG A 1 108 ? 16.391 7.918 -8.961 1 65.88 108 ARG A O 1
ATOM 811 N N . GLY A 1 109 ? 17.312 5.945 -8.602 1 66.31 109 GLY A N 1
ATOM 812 C CA . GLY A 1 109 ? 17.656 6.164 -7.203 1 66.31 109 GLY A CA 1
ATOM 813 C C . GLY A 1 109 ? 18.281 7.523 -6.949 1 66.31 109 GLY A C 1
ATOM 814 O O . GLY A 1 109 ? 17.891 8.234 -6.023 1 66.31 109 GLY A O 1
ATOM 815 N N . LEU A 1 110 ? 19.203 7.953 -7.801 1 70.5 110 LEU A N 1
ATOM 816 C CA . LEU A 1 110 ? 19.906 9.211 -7.574 1 70.5 110 LEU A CA 1
ATOM 817 C C . LEU A 1 110 ? 18.969 10.398 -7.75 1 70.5 110 LEU A C 1
ATOM 819 O O . LEU A 1 110 ? 19.031 11.367 -6.992 1 70.5 110 LEU A O 1
ATOM 823 N N . MET A 1 111 ? 18.109 10.305 -8.688 1 74 111 MET A N 1
ATOM 824 C CA . MET A 1 111 ? 17.156 11.375 -8.938 1 74 111 MET A CA 1
ATOM 825 C C . MET A 1 111 ? 16.141 11.484 -7.797 1 74 111 MET A C 1
ATOM 827 O O . MET A 1 111 ? 15.742 12.586 -7.418 1 74 111 MET A O 1
ATOM 831 N N . VAL A 1 112 ? 15.898 10.328 -7.297 1 75.94 112 VAL A N 1
ATOM 832 C CA . VAL A 1 112 ? 14.969 10.281 -6.18 1 75.94 112 VAL A CA 1
ATOM 833 C C . VAL A 1 112 ? 15.57 10.992 -4.969 1 75.94 112 VAL A C 1
ATOM 835 O O . VAL A 1 112 ? 14.906 11.797 -4.32 1 75.94 112 VAL A O 1
ATOM 838 N N . MET A 1 113 ? 16.781 10.766 -4.758 1 78.69 113 MET A N 1
ATOM 839 C CA . MET A 1 113 ? 17.453 11.352 -3.6 1 78.69 113 MET A CA 1
ATOM 840 C C . MET A 1 113 ? 17.609 12.859 -3.766 1 78.69 113 MET A C 1
ATOM 842 O O . MET A 1 113 ? 17.438 13.617 -2.807 1 78.69 113 MET A O 1
ATOM 846 N N . LYS A 1 114 ? 17.906 13.281 -4.953 1 82 114 LYS A N 1
ATOM 847 C CA . LYS A 1 114 ? 18.031 14.711 -5.227 1 82 114 LYS A CA 1
ATOM 848 C C . LYS A 1 114 ? 16.688 15.414 -5.016 1 82 114 LYS A C 1
ATOM 850 O O . LYS A 1 114 ? 16.625 16.484 -4.398 1 82 114 LYS A O 1
ATOM 855 N N . ALA A 1 115 ? 15.711 14.82 -5.539 1 83.25 115 ALA A N 1
ATOM 856 C CA . ALA A 1 115 ? 14.367 15.375 -5.379 1 83.25 115 ALA A CA 1
ATOM 857 C C . ALA A 1 115 ? 13.977 15.445 -3.904 1 83.25 115 ALA A C 1
ATOM 859 O O . ALA A 1 115 ? 13.398 16.438 -3.453 1 83.25 115 ALA A O 1
ATOM 860 N N . LEU A 1 116 ? 14.336 14.406 -3.211 1 87.38 116 LEU A N 1
ATOM 861 C CA . LEU A 1 116 ? 14.023 14.359 -1.786 1 87.38 116 LEU A CA 1
ATOM 862 C C . LEU A 1 116 ? 14.727 15.492 -1.041 1 87.38 116 LEU A C 1
ATOM 864 O O . LEU A 1 116 ? 14.133 16.141 -0.172 1 87.38 116 LEU A O 1
ATOM 868 N N . GLN A 1 117 ? 15.93 15.781 -1.413 1 88.12 117 GLN A N 1
ATOM 869 C CA . GLN A 1 117 ? 16.688 16.859 -0.784 1 88.12 117 GLN A CA 1
ATOM 870 C C . GLN A 1 117 ? 16.047 18.219 -1.055 1 88.12 117 GLN A C 1
ATOM 872 O O . GLN A 1 117 ? 15.984 19.062 -0.168 1 88.12 117 GLN A O 1
ATOM 877 N N . GLN A 1 118 ? 15.625 18.344 -2.191 1 88.75 118 GLN A N 1
ATOM 878 C CA . GLN A 1 118 ? 14.953 19.594 -2.539 1 88.75 118 GLN A CA 1
ATOM 879 C C . GLN A 1 118 ? 13.672 19.766 -1.73 1 88.75 118 GLN A C 1
ATOM 881 O O . GLN A 1 118 ? 13.406 20.844 -1.206 1 88.75 118 GLN A O 1
ATOM 886 N N . LEU A 1 119 ? 12.945 18.703 -1.629 1 91.62 119 LEU A N 1
ATOM 887 C CA . LEU A 1 119 ? 11.68 18.75 -0.908 1 91.62 119 LEU A CA 1
ATOM 888 C C . LEU A 1 119 ? 11.898 19.031 0.574 1 91.62 119 LEU A C 1
ATOM 890 O O . LEU A 1 119 ? 11.086 19.703 1.215 1 91.62 119 LEU A O 1
ATOM 894 N N . LEU A 1 120 ? 13.008 18.562 1.078 1 91.56 120 LEU A N 1
ATOM 895 C CA . LEU A 1 120 ? 13.258 18.672 2.512 1 91.56 120 LEU A CA 1
ATOM 896 C C . LEU A 1 120 ? 13.883 20.016 2.863 1 91.56 120 LEU A C 1
ATOM 898 O O . LEU A 1 120 ? 13.617 20.562 3.934 1 91.56 120 LEU A O 1
ATOM 902 N N . HIS A 1 121 ? 14.664 20.625 1.937 1 91.56 121 HIS A N 1
ATOM 903 C CA . HIS A 1 121 ? 15.508 21.734 2.395 1 91.56 121 HIS A CA 1
ATOM 904 C C . HIS A 1 121 ? 15.367 22.938 1.486 1 91.56 121 HIS A C 1
ATOM 906 O O . HIS A 1 121 ? 15.906 24.016 1.785 1 91.56 121 HIS A O 1
ATOM 912 N N . ARG A 1 122 ? 14.641 22.812 0.48 1 93.5 122 ARG A N 1
ATOM 913 C CA . ARG A 1 122 ? 14.555 23.922 -0.466 1 93.5 122 ARG A CA 1
ATOM 914 C C . ARG A 1 122 ? 13.102 24.328 -0.699 1 93.5 122 ARG A C 1
ATOM 916 O O . ARG A 1 122 ? 12.727 24.703 -1.811 1 93.5 122 ARG A O 1
ATOM 923 N N . VAL A 1 123 ? 12.289 24.109 0.212 1 95.88 123 VAL A N 1
ATOM 924 C CA . VAL A 1 123 ? 10.906 24.578 0.169 1 95.88 123 VAL A CA 1
ATOM 925 C C . VAL A 1 123 ? 10.734 25.766 1.106 1 95.88 123 VAL A C 1
ATOM 927 O O . VAL A 1 123 ? 11.25 25.766 2.227 1 95.88 123 VAL A O 1
ATOM 930 N N . GLN A 1 124 ? 10.078 26.797 0.653 1 96.19 124 GLN A N 1
ATOM 931 C CA . GLN A 1 124 ? 9.828 28 1.438 1 96.19 124 GLN A CA 1
ATOM 932 C C . GLN A 1 124 ? 8.586 27.844 2.309 1 96.19 124 GLN A C 1
ATOM 934 O O . GLN A 1 124 ? 7.531 28.406 1.999 1 96.19 124 GLN A O 1
ATOM 939 N N . TRP A 1 125 ? 8.773 27.188 3.404 1 96.5 125 TRP A N 1
ATOM 940 C CA . TRP A 1 125 ? 7.648 26.953 4.305 1 96.5 125 TRP A CA 1
ATOM 941 C C . TRP A 1 125 ? 7.301 28.203 5.082 1 96.5 125 TRP A C 1
ATOM 943 O O . TRP A 1 125 ? 6.176 28.359 5.562 1 96.5 125 TRP A O 1
ATOM 953 N N . ASP A 1 126 ? 8.266 29.156 5.172 1 92.81 126 ASP A N 1
ATOM 954 C CA . ASP A 1 126 ? 8.148 30.328 6.047 1 92.81 126 ASP A CA 1
ATOM 955 C C . ASP A 1 126 ? 7.969 29.906 7.5 1 92.81 126 ASP A C 1
ATOM 957 O O . ASP A 1 126 ? 8.727 29.078 8.016 1 92.81 126 ASP A O 1
ATOM 961 N N . GLU A 1 127 ? 6.91 30.406 8.211 1 96.44 127 GLU A N 1
ATOM 962 C CA . GLU A 1 127 ? 6.715 30.047 9.609 1 96.44 127 GLU A CA 1
ATOM 963 C C . GLU A 1 127 ? 5.594 29.031 9.773 1 96.44 127 GLU A C 1
ATOM 965 O O . GLU A 1 127 ? 4.43 29.328 9.484 1 96.44 127 GLU A O 1
ATOM 970 N N . LEU A 1 128 ? 6.012 27.797 10.219 1 98.06 128 LEU A N 1
ATOM 971 C CA . LEU A 1 128 ? 5.039 26.75 10.5 1 98.06 128 LEU A CA 1
ATOM 972 C C . LEU A 1 128 ? 5.156 26.266 11.938 1 98.06 128 LEU A C 1
ATOM 974 O O . LEU A 1 128 ? 6.262 26.141 12.469 1 98.06 128 LEU A O 1
ATOM 978 N N . ASP A 1 129 ? 4.016 26.109 12.508 1 98.31 129 ASP A N 1
ATOM 979 C CA . ASP A 1 129 ? 3.994 25.422 13.805 1 98.31 129 ASP A CA 1
ATOM 980 C C . ASP A 1 129 ? 4.211 23.922 13.641 1 98.31 129 ASP A C 1
ATOM 982 O O . ASP A 1 129 ? 4.77 23.281 14.531 1 98.31 129 ASP A O 1
ATOM 986 N N . LEU A 1 130 ? 3.801 23.422 12.539 1 98.62 130 LEU A N 1
ATOM 987 C CA . LEU A 1 130 ? 3.826 21.969 12.336 1 98.62 130 LEU A CA 1
ATOM 988 C C . LEU A 1 130 ? 3.963 21.625 10.859 1 98.62 130 LEU A C 1
ATOM 990 O O . LEU A 1 130 ? 3.223 22.156 10.023 1 98.62 130 LEU A O 1
ATOM 994 N N . LEU A 1 131 ? 4.926 20.828 10.531 1 98.69 131 LEU A N 1
ATOM 995 C CA . LEU A 1 131 ? 5.051 20.203 9.219 1 98.69 131 LEU A CA 1
ATOM 996 C C . LEU A 1 131 ? 4.832 18.703 9.312 1 98.69 131 LEU A C 1
ATOM 998 O O . LEU A 1 131 ? 5.516 18.016 10.07 1 98.69 131 LEU A O 1
ATOM 1002 N N . VAL A 1 132 ? 3.809 18.219 8.586 1 98.75 132 VAL A N 1
ATOM 1003 C CA . VAL A 1 132 ? 3.508 16.781 8.539 1 98.75 132 VAL A CA 1
ATOM 1004 C C . VAL A 1 132 ? 4.141 16.172 7.289 1 98.75 132 VAL A C 1
ATOM 1006 O O . VAL A 1 132 ? 3.877 16.609 6.168 1 98.75 132 VAL A O 1
ATOM 1009 N N . ILE A 1 133 ? 4.961 15.188 7.465 1 98.06 133 ILE A N 1
ATOM 1010 C CA . ILE A 1 133 ? 5.574 14.492 6.336 1 98.06 133 ILE A CA 1
ATOM 1011 C C . ILE A 1 133 ? 4.859 13.164 6.098 1 98.06 133 ILE A C 1
ATOM 1013 O O . ILE A 1 133 ? 4.863 12.289 6.961 1 98.06 133 ILE A O 1
ATOM 1017 N N . ASP A 1 134 ? 4.215 13.039 4.953 1 97 134 ASP A N 1
ATOM 1018 C CA . ASP A 1 134 ? 3.658 11.773 4.484 1 97 134 ASP A CA 1
ATOM 1019 C C . ASP A 1 134 ? 4.75 10.867 3.916 1 97 134 ASP A C 1
ATOM 1021 O O . ASP A 1 134 ? 5.172 11.047 2.773 1 97 134 ASP A O 1
ATOM 1025 N N . MET A 1 135 ? 5.094 9.852 4.668 1 94.19 135 MET A N 1
ATOM 1026 C CA . MET A 1 135 ? 6.23 9.008 4.324 1 94.19 135 MET A CA 1
ATOM 1027 C C . MET A 1 135 ? 5.848 7.988 3.256 1 94.19 135 MET A C 1
ATOM 1029 O O . MET A 1 135 ? 4.672 7.645 3.113 1 94.19 135 MET A O 1
ATOM 1033 N N . PRO A 1 136 ? 6.855 7.527 2.465 1 88.19 136 PRO A N 1
ATOM 1034 C CA . PRO A 1 136 ? 6.566 6.371 1.61 1 88.19 136 PRO A CA 1
ATOM 1035 C C . PRO A 1 136 ? 6.281 5.105 2.412 1 88.19 136 PRO A C 1
ATOM 1037 O O . PRO A 1 136 ? 6.59 5.039 3.604 1 88.19 136 PRO A O 1
ATOM 1040 N N . PRO A 1 137 ? 5.613 4.16 1.78 1 83.81 137 PRO A N 1
ATOM 1041 C CA . PRO A 1 137 ? 5.371 2.908 2.502 1 83.81 137 PRO A CA 1
ATOM 1042 C C . PRO A 1 137 ? 6.652 2.127 2.777 1 83.81 137 PRO A C 1
ATOM 1044 O O . PRO A 1 137 ? 7.629 2.252 2.033 1 83.81 137 PRO A O 1
ATOM 1047 N N . GLY A 1 138 ? 6.641 1.371 3.887 1 77.5 138 GLY A N 1
ATOM 1048 C CA . GLY A 1 138 ? 7.738 0.459 4.172 1 77.5 138 GLY A CA 1
ATOM 1049 C C . GLY A 1 138 ? 8.828 1.086 5.02 1 77.5 138 GLY A C 1
ATOM 1050 O O . GLY A 1 138 ? 8.562 1.979 5.824 1 77.5 138 GLY A O 1
ATOM 1051 N N . THR A 1 139 ? 9.992 0.476 5.047 1 73.5 139 THR A N 1
ATOM 1052 C CA . THR A 1 139 ? 11.148 0.889 5.828 1 73.5 139 THR A CA 1
ATOM 1053 C C . THR A 1 139 ? 12.391 0.989 4.941 1 73.5 139 THR A C 1
ATOM 1055 O O . THR A 1 139 ? 13.5 0.67 5.379 1 73.5 139 THR A O 1
ATOM 1058 N N . GLY A 1 140 ? 12.141 1.499 3.777 1 73.69 140 GLY A N 1
ATOM 1059 C CA . GLY A 1 140 ? 13.211 1.545 2.791 1 73.69 140 GLY A CA 1
ATOM 1060 C C . GLY A 1 140 ? 14.109 2.76 2.939 1 73.69 140 GLY A C 1
ATOM 1061 O O . GLY A 1 140 ? 14.117 3.408 3.988 1 73.69 140 GLY A O 1
ATOM 1062 N N . ASP A 1 141 ? 14.828 3.043 1.933 1 70.81 141 ASP A N 1
ATOM 1063 C CA . ASP A 1 141 ? 15.906 4.031 1.926 1 70.81 141 ASP A CA 1
ATOM 1064 C C . ASP A 1 141 ? 15.352 5.438 2.152 1 70.81 141 ASP A C 1
ATOM 1066 O O . ASP A 1 141 ? 15.953 6.238 2.873 1 70.81 141 ASP A O 1
ATOM 1070 N N . THR A 1 142 ? 14.195 5.66 1.573 1 78 142 THR A N 1
ATOM 1071 C CA . THR A 1 142 ? 13.641 7 1.701 1 78 142 THR A CA 1
ATOM 1072 C C . THR A 1 142 ? 13.219 7.277 3.141 1 78 142 THR A C 1
ATOM 1074 O O . THR A 1 142 ? 13.484 8.359 3.674 1 78 142 THR A O 1
ATOM 1077 N N . GLN A 1 143 ? 12.609 6.289 3.758 1 82.38 143 GLN A N 1
ATOM 1078 C CA . GLN A 1 143 ? 12.211 6.426 5.152 1 82.38 143 GLN A CA 1
ATOM 1079 C C . GLN A 1 143 ? 13.422 6.656 6.055 1 82.38 143 GLN A C 1
ATOM 1081 O O . GLN A 1 143 ? 13.398 7.543 6.914 1 82.38 143 GLN A O 1
ATOM 1086 N N . LEU A 1 144 ? 14.391 5.91 5.773 1 78 144 LEU A N 1
ATOM 1087 C CA . LEU A 1 144 ? 15.602 5.988 6.578 1 78 144 LEU A CA 1
ATOM 1088 C C . LEU A 1 144 ? 16.312 7.32 6.363 1 78 144 LEU A C 1
ATOM 1090 O O . LEU A 1 144 ? 16.797 7.934 7.32 1 78 144 LEU A O 1
ATOM 1094 N N . THR A 1 145 ? 16.344 7.73 5.164 1 82.31 145 THR A N 1
ATOM 1095 C CA . THR A 1 145 ? 17 8.992 4.844 1 82.31 145 THR A CA 1
ATOM 1096 C C . THR A 1 145 ? 16.312 10.156 5.547 1 82.31 145 THR A C 1
ATOM 1098 O O . THR A 1 145 ? 16.969 10.984 6.18 1 82.31 145 THR A O 1
ATOM 1101 N N . ILE A 1 146 ? 15.039 10.164 5.484 1 88.94 146 ILE A N 1
ATOM 1102 C CA . ILE A 1 146 ? 14.289 11.234 6.129 1 88.94 146 ILE A CA 1
ATOM 1103 C C . ILE A 1 146 ? 14.508 11.188 7.641 1 88.94 146 ILE A C 1
ATOM 1105 O O . ILE A 1 146 ? 14.758 12.219 8.273 1 88.94 146 ILE A O 1
ATOM 1109 N N . SER A 1 147 ? 14.516 10.016 8.164 1 87.25 147 SER A N 1
ATOM 1110 C CA . SER A 1 147 ? 14.68 9.82 9.602 1 87.25 147 SER A CA 1
ATOM 1111 C C . SER A 1 147 ? 16.062 10.258 10.062 1 87.25 147 SER A C 1
ATOM 1113 O O . SER A 1 147 ? 16.234 10.719 11.195 1 87.25 147 SER A O 1
ATOM 1115 N N . GLN A 1 148 ? 16.969 10.164 9.148 1 84 148 GLN A N 1
ATOM 1116 C CA . GLN A 1 148 ? 18.344 10.461 9.516 1 84 148 GLN A CA 1
ATOM 1117 C C . GLN A 1 148 ? 18.719 11.898 9.18 1 84 148 GLN A C 1
ATOM 1119 O O . GLN A 1 148 ? 19.641 12.461 9.758 1 84 148 GLN A O 1
ATOM 1124 N N . GLN A 1 149 ? 18.016 12.461 8.32 1 87.31 149 GLN A N 1
ATOM 1125 C CA . GLN A 1 149 ? 18.438 13.766 7.82 1 87.31 149 GLN A CA 1
ATOM 1126 C C . GLN A 1 149 ? 17.594 14.883 8.414 1 87.31 149 GLN A C 1
ATOM 1128 O O . GLN A 1 149 ? 17.984 16.047 8.383 1 87.31 149 GLN A O 1
ATOM 1133 N N . VAL A 1 150 ? 16.484 14.562 8.867 1 93.5 150 VAL A N 1
ATOM 1134 C CA . VAL A 1 150 ? 15.562 15.586 9.352 1 93.5 150 VAL A CA 1
ATOM 1135 C C . VAL A 1 150 ? 15.359 15.422 10.859 1 93.5 150 VAL A C 1
ATOM 1137 O O . VAL A 1 150 ? 15.211 14.305 11.359 1 93.5 150 VAL A O 1
ATOM 1140 N N . GLU A 1 151 ? 15.453 16.531 11.555 1 94.81 151 GLU A N 1
ATOM 1141 C CA . GLU A 1 151 ? 15.078 16.5 12.961 1 94.81 151 GLU A CA 1
ATOM 1142 C C . GLU A 1 151 ? 13.57 16.359 13.133 1 94.81 151 GLU A C 1
ATOM 1144 O O . GLU A 1 151 ? 12.82 17.312 12.969 1 94.81 151 GLU A O 1
ATOM 1149 N N . LEU A 1 152 ? 13.156 15.195 13.461 1 96.19 152 LEU A N 1
ATOM 1150 C CA . LEU A 1 152 ? 11.742 14.898 13.664 1 96.19 152 LEU A CA 1
ATOM 1151 C C . LEU A 1 152 ? 11.367 15.008 15.133 1 96.19 152 LEU A C 1
ATOM 1153 O O . LEU A 1 152 ? 12.07 14.484 16 1 96.19 152 LEU A O 1
ATOM 1157 N N . SER A 1 153 ? 10.312 15.758 15.344 1 97.44 153 SER A N 1
ATOM 1158 C CA . SER A 1 153 ? 9.773 15.805 16.703 1 97.44 153 SER A CA 1
ATOM 1159 C C . SER A 1 153 ? 9.141 14.469 17.094 1 97.44 153 SER A C 1
ATOM 1161 O O . SER A 1 153 ? 9 14.172 18.281 1 97.44 153 SER A O 1
ATOM 1163 N N . GLY A 1 154 ? 8.688 13.734 16.125 1 97.31 154 GLY A N 1
ATOM 1164 C CA . GLY A 1 154 ? 8.125 12.414 16.375 1 97.31 154 GLY A CA 1
ATOM 1165 C C . GLY A 1 154 ? 7.496 11.805 15.133 1 97.31 154 GLY A C 1
ATOM 1166 O O . GLY A 1 154 ? 7.539 12.391 14.047 1 97.31 154 GLY A O 1
ATOM 1167 N N . VAL A 1 155 ? 6.965 10.578 15.344 1 97.81 155 VAL A N 1
ATOM 1168 C CA . VAL A 1 155 ? 6.34 9.867 14.227 1 97.81 155 VAL A CA 1
ATOM 1169 C C . VAL A 1 155 ? 4.992 9.297 14.672 1 97.81 155 VAL A C 1
ATOM 1171 O O . VAL A 1 155 ? 4.848 8.844 15.805 1 97.81 155 VAL A O 1
ATOM 1174 N N . VAL A 1 156 ? 4.012 9.445 13.773 1 98.38 156 VAL A N 1
ATOM 1175 C CA . VAL A 1 156 ? 2.725 8.766 13.906 1 98.38 156 VAL A CA 1
ATOM 1176 C C . VAL A 1 156 ? 2.678 7.551 12.984 1 98.38 156 VAL A C 1
ATOM 1178 O O . VAL A 1 156 ? 2.906 7.672 11.781 1 98.38 156 VAL A O 1
ATOM 1181 N N . ILE A 1 157 ? 2.369 6.414 13.547 1 97.25 157 ILE A N 1
ATOM 1182 C CA . ILE A 1 157 ? 2.303 5.188 12.758 1 97.25 157 ILE A CA 1
ATOM 1183 C C . ILE A 1 157 ? 0.846 4.848 12.453 1 97.25 157 ILE A C 1
ATOM 1185 O O . ILE A 1 157 ? -0.01 4.906 13.336 1 97.25 157 ILE A O 1
ATOM 1189 N N . VAL A 1 158 ? 0.591 4.574 11.188 1 97.56 158 VAL A N 1
ATOM 1190 C CA . VAL A 1 158 ? -0.757 4.219 10.758 1 97.56 158 VAL A CA 1
ATOM 1191 C C . VAL A 1 158 ? -0.788 2.756 10.312 1 97.56 158 VAL A C 1
ATOM 1193 O O . VAL A 1 158 ? 0.107 2.299 9.602 1 97.56 158 VAL A O 1
ATOM 1196 N N . SER A 1 159 ? -1.796 1.981 10.789 1 96.25 159 SER A N 1
ATOM 1197 C CA . SER A 1 159 ? -1.967 0.597 10.359 1 96.25 159 SER A CA 1
ATOM 1198 C C . SER A 1 159 ? -3.434 0.184 10.398 1 96.25 159 SER A C 1
ATOM 1200 O O . SER A 1 159 ? -4.27 0.886 10.969 1 96.25 159 SER A O 1
ATOM 1202 N N . THR A 1 160 ? -3.758 -0.823 9.695 1 95.5 160 THR A N 1
ATOM 1203 C CA . THR A 1 160 ? -5.027 -1.521 9.859 1 95.5 160 THR A CA 1
ATOM 1204 C C . THR A 1 160 ? -4.891 -2.66 10.867 1 95.5 160 THR A C 1
ATOM 1206 O O . THR A 1 160 ? -3.775 -3.039 11.234 1 95.5 160 THR A O 1
ATOM 1209 N N . PRO A 1 161 ? -5.977 -3.164 11.359 1 95.5 161 PRO A N 1
ATOM 1210 C CA . PRO A 1 161 ? -5.883 -4.219 12.375 1 95.5 161 PRO A CA 1
ATOM 1211 C C . PRO A 1 161 ? -5.477 -5.566 11.781 1 95.5 161 PRO A C 1
ATOM 1213 O O . PRO A 1 161 ? -5.297 -6.539 12.523 1 95.5 161 PRO A O 1
A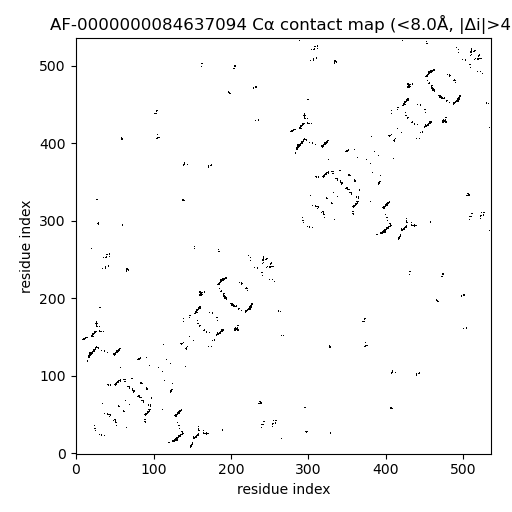TOM 1216 N N . GLN A 1 162 ? -5.27 -5.641 10.555 1 91.5 162 GLN A N 1
ATOM 1217 C CA . GLN A 1 162 ? -4.93 -6.898 9.891 1 91.5 162 GLN A CA 1
ATOM 1218 C C . GLN A 1 162 ? -3.502 -7.324 10.219 1 91.5 162 GLN A C 1
ATOM 1220 O O . GLN A 1 162 ? -2.59 -6.496 10.242 1 91.5 162 GLN A O 1
ATOM 1225 N N . ASP A 1 163 ? -3.299 -8.602 10.328 1 88.88 163 ASP A N 1
ATOM 1226 C CA . ASP A 1 163 ? -2.023 -9.156 10.773 1 88.88 163 ASP A CA 1
ATOM 1227 C C . ASP A 1 163 ? -0.901 -8.797 9.805 1 88.88 163 ASP A C 1
ATOM 1229 O O . ASP A 1 163 ? 0.187 -8.398 10.219 1 88.88 163 ASP A O 1
ATOM 1233 N N . ILE A 1 164 ? -1.172 -8.93 8.594 1 85.31 164 ILE A N 1
ATOM 1234 C CA . ILE A 1 164 ? -0.154 -8.672 7.582 1 85.31 164 ILE A CA 1
ATOM 1235 C C . ILE A 1 164 ? 0.326 -7.227 7.691 1 85.31 164 ILE A C 1
ATOM 1237 O O . ILE A 1 164 ? 1.521 -6.949 7.566 1 85.31 164 ILE A O 1
ATOM 1241 N N . ALA A 1 165 ? -0.594 -6.328 7.969 1 88.75 165 ALA A N 1
ATOM 1242 C CA . ALA A 1 165 ? -0.249 -4.918 8.133 1 88.75 165 ALA A CA 1
ATOM 1243 C C . ALA A 1 165 ? 0.457 -4.676 9.461 1 88.75 165 ALA A C 1
ATOM 1245 O O . ALA A 1 165 ? 1.349 -3.83 9.555 1 88.75 165 ALA A O 1
ATOM 1246 N N . LEU A 1 166 ? 0.111 -5.441 10.461 1 91 166 LEU A N 1
ATOM 1247 C CA . LEU A 1 166 ? 0.636 -5.262 11.812 1 91 166 LEU A CA 1
ATOM 1248 C C . LEU A 1 166 ? 2.104 -5.672 11.883 1 91 166 LEU A C 1
ATOM 1250 O O . LEU A 1 166 ? 2.893 -5.043 12.602 1 91 166 LEU A O 1
ATOM 1254 N N . ILE A 1 167 ? 2.424 -6.664 11.164 1 87 167 ILE A N 1
ATOM 1255 C CA . ILE A 1 167 ? 3.814 -7.105 11.102 1 87 167 ILE A CA 1
ATOM 1256 C C . ILE A 1 167 ? 4.695 -5.965 10.602 1 87 167 ILE A C 1
ATOM 1258 O O . ILE A 1 167 ? 5.727 -5.656 11.203 1 87 167 ILE A O 1
ATOM 1262 N N . ASP A 1 168 ? 4.25 -5.344 9.586 1 87.31 168 ASP A N 1
ATOM 1263 C CA . ASP A 1 168 ? 5.023 -4.262 8.984 1 87.31 168 ASP A CA 1
ATOM 1264 C C . ASP A 1 168 ? 5.02 -3.023 9.875 1 87.31 168 ASP A C 1
ATOM 1266 O O . ASP A 1 168 ? 6.012 -2.287 9.93 1 87.31 168 ASP A O 1
ATOM 1270 N N . ALA A 1 169 ? 3.938 -2.764 10.555 1 90.62 169 ALA A N 1
ATOM 1271 C CA . ALA A 1 169 ? 3.861 -1.644 11.484 1 90.62 169 ALA A CA 1
ATOM 1272 C C . ALA A 1 169 ? 4.867 -1.807 12.617 1 90.62 169 ALA A C 1
ATOM 1274 O O . ALA A 1 169 ? 5.523 -0.842 13.023 1 90.62 169 ALA A O 1
ATOM 1275 N N . LYS A 1 170 ? 4.957 -2.998 13.062 1 90.75 170 LYS A N 1
ATOM 1276 C CA . LYS A 1 170 ? 5.918 -3.297 14.117 1 90.75 170 LYS A CA 1
ATOM 1277 C C . LYS A 1 170 ? 7.348 -3.047 13.648 1 90.75 170 LYS A C 1
ATOM 1279 O O . LYS A 1 170 ? 8.148 -2.451 14.367 1 90.75 170 LYS A O 1
ATOM 1284 N N . LYS A 1 171 ? 7.621 -3.475 12.461 1 85.25 171 LYS A N 1
ATOM 1285 C CA . LYS A 1 171 ? 8.938 -3.229 11.883 1 85.25 171 LYS A CA 1
ATOM 1286 C C . LYS A 1 171 ? 9.219 -1.732 11.781 1 85.25 171 LYS A C 1
ATOM 1288 O O . LYS A 1 171 ? 10.336 -1.286 12.078 1 85.25 171 LYS A O 1
ATOM 1293 N N . GLY A 1 172 ? 8.25 -1.06 11.367 1 87.81 172 GLY A N 1
ATOM 1294 C CA . GLY A 1 172 ? 8.383 0.386 11.281 1 87.81 172 GLY A CA 1
ATOM 1295 C C . GLY A 1 172 ? 8.648 1.039 12.625 1 87.81 172 GLY A C 1
ATOM 1296 O O . GLY A 1 172 ? 9.539 1.881 12.75 1 87.81 172 GLY A O 1
ATOM 1297 N N . ALA A 1 173 ? 7.871 0.625 13.609 1 91.19 173 ALA A N 1
ATOM 1298 C CA . ALA A 1 173 ? 8.055 1.16 14.953 1 91.19 173 ALA A CA 1
ATOM 1299 C C . ALA A 1 173 ? 9.469 0.901 15.461 1 91.19 173 ALA A C 1
ATOM 1301 O O . ALA A 1 173 ? 10.117 1.798 16.016 1 91.19 173 ALA A O 1
ATOM 1302 N N . ASN A 1 174 ? 9.922 -0.236 15.211 1 88.12 174 ASN A N 1
ATOM 1303 C CA . ASN A 1 174 ? 11.266 -0.61 15.641 1 88.12 174 ASN A CA 1
ATOM 1304 C C . ASN A 1 174 ? 12.328 0.211 14.922 1 88.12 174 ASN A C 1
ATOM 1306 O O . ASN A 1 174 ? 13.328 0.6 15.523 1 88.12 174 ASN A O 1
ATOM 1310 N N . MET A 1 175 ? 12.102 0.393 13.688 1 84.44 175 MET A N 1
ATOM 1311 C CA . MET A 1 175 ? 13.047 1.189 12.906 1 84.44 175 MET A CA 1
ATOM 1312 C C . MET A 1 175 ? 13.172 2.598 13.477 1 84.44 175 MET A C 1
ATOM 1314 O O . MET A 1 175 ? 14.281 3.092 13.672 1 84.44 175 MET A O 1
ATOM 1318 N N . PHE A 1 176 ? 12.086 3.244 13.758 1 89.94 176 PHE A N 1
ATOM 1319 C CA . PHE A 1 176 ? 12.109 4.605 14.289 1 89.94 176 PHE A CA 1
ATOM 1320 C C . PHE A 1 176 ? 12.719 4.637 15.68 1 89.94 176 PHE A C 1
ATOM 1322 O O . PHE A 1 176 ? 13.438 5.578 16.031 1 89.94 176 PHE A O 1
ATOM 1329 N N . SER A 1 177 ? 12.43 3.615 16.438 1 89.06 177 SER A N 1
ATOM 1330 C CA . SER A 1 177 ? 13.023 3.521 17.766 1 89.06 177 SER A CA 1
ATOM 1331 C C . SER A 1 177 ? 14.547 3.41 17.688 1 89.06 177 SER A C 1
ATOM 1333 O O . SER A 1 177 ? 15.266 4.039 18.453 1 89.06 177 SER A O 1
ATOM 1335 N N . LYS A 1 178 ? 15.008 2.695 16.766 1 84.31 178 LYS A N 1
ATOM 1336 C CA . LYS A 1 178 ? 16.438 2.467 16.609 1 84.31 178 LYS A CA 1
ATOM 1337 C C . LYS A 1 178 ? 17.156 3.756 16.219 1 84.31 178 LYS A C 1
ATOM 1339 O O . LYS A 1 178 ? 18.328 3.939 16.547 1 84.31 178 LYS A O 1
ATOM 1344 N N . VAL A 1 179 ? 16.516 4.602 15.547 1 85.44 179 VAL A N 1
ATOM 1345 C CA . VAL A 1 179 ? 17.156 5.844 15.125 1 85.44 179 VAL A CA 1
ATOM 1346 C C . VAL A 1 179 ? 16.766 6.973 16.078 1 85.44 179 VAL A C 1
ATOM 1348 O O . VAL A 1 179 ? 16.906 8.148 15.742 1 85.44 179 VAL A O 1
ATOM 1351 N N . ASN A 1 180 ? 16.188 6.676 17.156 1 90.12 180 ASN A N 1
ATOM 1352 C CA . ASN A 1 180 ? 15.898 7.566 18.281 1 90.12 180 ASN A CA 1
ATOM 1353 C C . ASN A 1 180 ? 14.898 8.648 17.906 1 90.12 180 ASN A C 1
ATOM 1355 O O . ASN A 1 180 ? 15.086 9.82 18.234 1 90.12 180 ASN A O 1
ATOM 1359 N N . ILE A 1 181 ? 13.961 8.281 17.219 1 93.31 181 ILE A N 1
ATOM 1360 C CA . ILE A 1 181 ? 12.836 9.156 16.922 1 93.31 181 ILE A CA 1
ATOM 1361 C C . ILE A 1 181 ? 11.641 8.773 17.797 1 93.31 181 ILE A C 1
ATOM 1363 O O . ILE A 1 181 ? 11.195 7.625 17.766 1 93.31 181 ILE A O 1
ATOM 1367 N N . PRO A 1 182 ? 11.203 9.727 18.562 1 95.5 182 PRO A N 1
ATOM 1368 C CA . PRO A 1 182 ? 10.062 9.406 19.422 1 95.5 182 PRO A CA 1
ATOM 1369 C C . PRO A 1 182 ? 8.828 8.992 18.625 1 95.5 182 PRO A C 1
ATOM 1371 O O . PRO A 1 182 ? 8.523 9.594 17.594 1 95.5 182 PRO A O 1
ATOM 1374 N N . ILE A 1 183 ? 8.188 7.938 19.094 1 96.88 183 ILE A N 1
ATOM 1375 C CA . ILE A 1 183 ? 6.91 7.539 18.516 1 96.88 183 ILE A CA 1
ATOM 1376 C C . ILE A 1 183 ? 5.766 8.219 19.266 1 96.88 183 ILE A C 1
ATOM 1378 O O . ILE A 1 183 ? 5.516 7.918 20.438 1 96.88 183 ILE A O 1
ATOM 1382 N N . LEU A 1 184 ? 5.105 9.141 18.562 1 98.19 184 LEU A N 1
ATOM 1383 C CA . LEU A 1 184 ? 4.016 9.883 19.172 1 98.19 184 LEU A CA 1
ATOM 1384 C C . LEU A 1 184 ? 2.816 8.977 19.438 1 98.19 184 LEU A C 1
ATOM 1386 O O . LEU A 1 184 ? 2.041 9.227 20.359 1 98.19 184 LEU A O 1
ATOM 1390 N N . GLY A 1 185 ? 2.619 7.996 18.609 1 98.19 185 GLY A N 1
ATOM 1391 C CA . GLY A 1 185 ? 1.569 7.008 18.781 1 98.19 185 GLY A CA 1
ATOM 1392 C C . GLY A 1 185 ? 1.216 6.277 17.5 1 98.19 185 GLY A C 1
ATOM 1393 O O . GLY A 1 185 ? 1.87 6.469 16.469 1 98.19 185 GLY A O 1
ATOM 1394 N N . ILE A 1 186 ? 0.185 5.391 17.641 1 98.25 186 ILE A N 1
ATOM 1395 C CA . ILE A 1 186 ? -0.244 4.582 16.5 1 98.25 186 ILE A CA 1
ATOM 1396 C C . ILE A 1 186 ? -1.744 4.762 16.281 1 98.25 186 ILE A C 1
ATOM 1398 O O . ILE A 1 186 ? -2.514 4.863 17.234 1 98.25 186 ILE A O 1
ATOM 1402 N N . VAL A 1 187 ? -2.129 4.879 15.008 1 98.5 187 VAL A N 1
ATOM 1403 C CA . VAL A 1 187 ? -3.52 5.031 14.586 1 98.5 187 VAL A CA 1
ATOM 1404 C C . VAL A 1 187 ? -4.02 3.723 13.977 1 98.5 187 VAL A C 1
ATOM 1406 O O . VAL A 1 187 ? -3.334 3.109 13.156 1 98.5 187 VAL A O 1
ATOM 1409 N N . GLN A 1 188 ? -5.188 3.225 14.445 1 98.25 188 GLN A N 1
ATOM 1410 C CA . GLN A 1 188 ? -5.871 2.102 13.812 1 98.25 188 GLN A CA 1
ATOM 1411 C C . GLN A 1 188 ? -6.863 2.582 12.766 1 98.25 188 GLN A C 1
ATOM 1413 O O . GLN A 1 188 ? -7.965 3.023 13.094 1 98.25 188 GLN A O 1
ATOM 1418 N N . ASN A 1 189 ? -6.434 2.467 11.508 1 97.31 189 ASN A N 1
ATOM 1419 C CA . ASN A 1 189 ? -7.281 2.869 10.391 1 97.31 189 ASN A CA 1
ATOM 1420 C C . ASN A 1 189 ? -8.102 1.697 9.859 1 97.31 189 ASN A C 1
ATOM 1422 O O . ASN A 1 189 ? -7.734 0.538 10.047 1 97.31 189 ASN A O 1
ATOM 1426 N N . MET A 1 190 ? -9.312 2.029 9.258 1 96.56 190 MET A N 1
ATOM 1427 C CA . MET A 1 190 ? -10.219 1.037 8.688 1 96.56 190 MET A CA 1
ATOM 1428 C C . MET A 1 190 ? -10.57 -0.033 9.719 1 96.56 190 MET A C 1
ATOM 1430 O O . MET A 1 190 ? -10.547 -1.226 9.414 1 96.56 190 MET A O 1
ATOM 1434 N N . SER A 1 191 ? -10.945 0.409 10.875 1 96.44 191 SER A N 1
ATOM 1435 C CA . SER A 1 191 ? -11.109 -0.457 12.039 1 96.44 191 SER A CA 1
ATOM 1436 C C . SER A 1 191 ? -12.422 -1.236 11.969 1 96.44 191 SER A C 1
ATOM 1438 O O . SER A 1 191 ? -12.492 -2.383 12.414 1 96.44 191 SER A O 1
ATOM 1440 N N . ILE A 1 192 ? -13.391 -0.586 11.445 1 96.19 192 ILE A N 1
ATOM 1441 C CA . ILE A 1 192 ? -14.734 -1.165 11.422 1 96.19 192 ILE A CA 1
ATOM 1442 C C . ILE A 1 192 ? -15.539 -0.568 10.273 1 96.19 192 ILE A C 1
ATOM 1444 O O . ILE A 1 192 ? -15.328 0.587 9.891 1 96.19 192 ILE A O 1
ATOM 1448 N N . PHE A 1 193 ? -16.375 -1.412 9.656 1 96.75 193 PHE A N 1
ATOM 1449 C CA . PHE A 1 193 ? -17.328 -0.943 8.664 1 96.75 193 PHE A CA 1
ATOM 1450 C C . PHE A 1 193 ? -18.766 -1.08 9.188 1 96.75 193 PHE A C 1
ATOM 1452 O O . PHE A 1 193 ? -19.141 -2.143 9.688 1 96.75 193 PHE A O 1
ATOM 1459 N N . VAL A 1 194 ? -19.438 0.007 9.133 1 96.31 194 VAL A N 1
ATOM 1460 C CA . VAL A 1 194 ? -20.844 0.003 9.547 1 96.31 194 VAL A CA 1
ATOM 1461 C C . VAL A 1 194 ? -21.734 0.043 8.305 1 96.31 194 VAL A C 1
ATOM 1463 O O . VAL A 1 194 ? -21.719 1.016 7.551 1 96.31 194 VAL A O 1
ATOM 1466 N N . CYS A 1 195 ? -22.547 -0.965 8.094 1 96.38 195 CYS A N 1
ATOM 1467 C CA . CYS A 1 195 ? -23.453 -1.042 6.953 1 96.38 195 CYS A CA 1
ATOM 1468 C C . CYS A 1 195 ? -24.422 0.127 6.945 1 96.38 195 CYS A C 1
ATOM 1470 O O . CYS A 1 195 ? -25.125 0.356 7.93 1 96.38 195 CYS A O 1
ATOM 1472 N N . PRO A 1 196 ? -24.422 0.833 5.867 1 94.44 196 PRO A N 1
ATOM 1473 C CA . PRO A 1 196 ? -25.328 1.989 5.844 1 94.44 196 PRO A CA 1
ATOM 1474 C C . PRO A 1 196 ? -26.797 1.59 5.832 1 94.44 196 PRO A C 1
ATOM 1476 O O . PRO A 1 196 ? -27.672 2.414 6.129 1 94.44 196 PRO A O 1
ATOM 1479 N N . ASN A 1 197 ? -27.078 0.35 5.469 1 96.06 197 ASN A N 1
ATOM 1480 C CA . ASN A 1 197 ? -28.453 -0.11 5.348 1 96.06 197 ASN A CA 1
ATOM 1481 C C . ASN A 1 197 ? -28.984 -0.653 6.672 1 96.06 197 ASN A C 1
ATOM 1483 O O . ASN A 1 197 ? -30.094 -0.334 7.074 1 96.06 197 ASN A O 1
ATOM 1487 N N . CYS A 1 198 ? -28.188 -1.442 7.438 1 97.69 198 CYS A N 1
ATOM 1488 C CA . CYS A 1 198 ? -28.719 -2.098 8.633 1 97.69 198 CYS A CA 1
ATOM 1489 C C . CYS A 1 198 ? -27.891 -1.734 9.859 1 97.69 198 CYS A C 1
ATOM 1491 O O . CYS A 1 198 ? -28.172 -2.207 10.961 1 97.69 198 CYS A O 1
ATOM 1493 N N . GLN A 1 199 ? -26.828 -1.077 9.75 1 95.81 199 GLN A N 1
ATOM 1494 C CA . GLN A 1 199 ? -25.969 -0.57 10.812 1 95.81 199 GLN A CA 1
ATOM 1495 C C . GLN A 1 199 ? -25.141 -1.691 11.43 1 95.81 199 GLN A C 1
ATOM 1497 O O . GLN A 1 199 ? -24.469 -1.489 12.445 1 95.81 199 GLN A O 1
ATOM 1502 N N . HIS A 1 200 ? -25.25 -2.795 10.797 1 96.81 200 HIS A N 1
ATOM 1503 C CA . HIS A 1 200 ? -24.406 -3.898 11.242 1 96.81 200 HIS A CA 1
ATOM 1504 C C . HIS A 1 200 ? -22.922 -3.547 11.117 1 96.81 200 HIS A C 1
ATOM 1506 O O . HIS A 1 200 ? -22.5 -2.957 10.117 1 96.81 200 HIS A O 1
ATOM 1512 N N . GLN A 1 201 ? -22.234 -3.912 12.156 1 96.06 201 GLN A N 1
ATOM 1513 C CA . GLN A 1 201 ? -20.812 -3.625 12.203 1 96.06 201 GLN A CA 1
ATOM 1514 C C . GLN A 1 201 ? -19.984 -4.848 11.797 1 96.06 201 GLN A C 1
ATOM 1516 O O . GLN A 1 201 ? -20.266 -5.961 12.242 1 96.06 201 GLN A O 1
ATOM 1521 N N . THR A 1 202 ? -19.094 -4.664 10.867 1 95.88 202 THR A N 1
ATOM 1522 C CA . THR A 1 202 ? -18.203 -5.734 10.43 1 95.88 202 THR A CA 1
ATOM 1523 C C . THR A 1 202 ? -16.75 -5.316 10.555 1 95.88 202 THR A C 1
ATOM 1525 O O . THR A 1 202 ? -16.359 -4.234 10.109 1 95.88 202 THR A O 1
ATOM 1528 N N . HIS A 1 203 ? -15.914 -6.191 11.195 1 95.31 203 HIS A N 1
ATOM 1529 C CA . HIS A 1 203 ? -14.477 -5.992 11.266 1 95.31 203 HIS A CA 1
ATOM 1530 C C . HIS A 1 203 ? -13.766 -6.656 10.086 1 95.31 203 HIS A C 1
ATOM 1532 O O . HIS A 1 203 ? -13.156 -7.719 10.242 1 95.31 203 HIS A O 1
ATOM 1538 N N . ILE A 1 204 ? -13.773 -5.938 8.984 1 93.12 204 ILE A N 1
ATOM 1539 C CA . ILE A 1 204 ? -13.336 -6.488 7.707 1 93.12 204 ILE A CA 1
ATOM 1540 C C . ILE A 1 204 ? -11.852 -6.84 7.777 1 93.12 204 ILE A C 1
ATOM 1542 O O . ILE A 1 204 ? -11.43 -7.883 7.27 1 93.12 204 ILE A O 1
ATOM 1546 N N . PHE A 1 205 ? -11.016 -5.984 8.375 1 93.56 205 PHE A N 1
ATOM 1547 C CA . PHE A 1 205 ? -9.562 -6.137 8.367 1 93.56 205 PHE A CA 1
ATOM 1548 C C . PHE A 1 205 ? -9.062 -6.609 9.727 1 93.56 205 PHE A C 1
ATOM 1550 O O . PHE A 1 205 ? -7.918 -6.336 10.102 1 93.56 205 PHE A O 1
ATOM 1557 N N . GLY A 1 206 ? -9.883 -7.293 10.469 1 91.19 206 GLY A N 1
ATOM 1558 C CA . GLY A 1 206 ? -9.508 -7.734 11.805 1 91.19 206 GLY A CA 1
ATOM 1559 C C . GLY A 1 206 ? -9.93 -6.77 12.891 1 91.19 206 GLY A C 1
ATOM 1560 O O . GLY A 1 206 ? -10.43 -5.68 12.609 1 91.19 206 GLY A O 1
ATOM 1561 N N . LYS A 1 207 ? -9.742 -7.297 14.102 1 91.75 207 LYS A N 1
ATOM 1562 C CA . LYS A 1 207 ? -10.234 -6.504 15.227 1 91.75 207 LYS A CA 1
ATOM 1563 C C . LYS A 1 207 ? -9.109 -6.215 16.219 1 91.75 207 LYS A C 1
ATOM 1565 O O . LYS A 1 207 ? -8.43 -7.137 16.688 1 91.75 207 LYS A O 1
ATOM 1570 N N . ASP A 1 208 ? -8.859 -4.988 16.5 1 90.62 208 ASP A N 1
ATOM 1571 C CA . ASP A 1 208 ? -8.078 -4.449 17.609 1 90.62 208 ASP A CA 1
ATOM 1572 C C . ASP A 1 208 ? -6.621 -4.883 17.516 1 90.62 208 ASP A C 1
ATOM 1574 O O . ASP A 1 208 ? -5.941 -5 18.547 1 90.62 208 ASP A O 1
ATOM 1578 N N . GLY A 1 209 ? -6.223 -5.176 16.328 1 93.31 209 GLY A N 1
ATOM 1579 C CA . GLY A 1 209 ? -4.832 -5.562 16.156 1 93.31 209 GLY A CA 1
ATOM 1580 C C . GLY A 1 209 ? -3.857 -4.465 16.531 1 93.31 209 GLY A C 1
ATOM 1581 O O . GLY A 1 209 ? -2.838 -4.723 17.172 1 93.31 209 GLY A O 1
ATOM 1582 N N . VAL A 1 210 ? -4.219 -3.289 16.219 1 95.31 210 VAL A N 1
ATOM 1583 C CA . VAL A 1 210 ? -3.336 -2.152 16.453 1 95.31 210 VAL A CA 1
ATOM 1584 C C . VAL A 1 210 ? -3.281 -1.841 17.953 1 95.31 210 VAL A C 1
ATOM 1586 O O . VAL A 1 210 ? -2.225 -1.487 18.484 1 95.31 210 VAL A O 1
ATOM 1589 N N . ILE A 1 211 ? -4.406 -1.986 18.609 1 95.94 211 ILE A N 1
ATOM 1590 C CA . ILE A 1 211 ? -4.461 -1.758 20.047 1 95.94 211 ILE A CA 1
ATOM 1591 C C . ILE A 1 211 ? -3.543 -2.746 20.766 1 95.94 211 ILE A C 1
ATOM 1593 O O . ILE A 1 211 ? -2.795 -2.367 21.656 1 95.94 211 ILE A O 1
ATOM 1597 N N . LYS A 1 212 ? -3.568 -3.938 20.328 1 94.56 212 LYS A N 1
ATOM 1598 C CA . LYS A 1 212 ? -2.725 -4.973 20.922 1 94.56 212 LYS A CA 1
ATOM 1599 C C . LYS A 1 212 ? -1.245 -4.652 20.734 1 94.56 212 LYS A C 1
ATOM 1601 O O . LYS A 1 212 ? -0.464 -4.727 21.688 1 94.56 212 LYS A O 1
ATOM 1606 N N . ILE A 1 213 ? -0.889 -4.262 19.562 1 93.12 213 ILE A N 1
ATOM 1607 C CA . ILE A 1 213 ? 0.512 -3.979 19.266 1 93.12 213 ILE A CA 1
ATOM 1608 C C . ILE A 1 213 ? 0.962 -2.738 20.047 1 93.12 213 ILE A C 1
ATOM 1610 O O . ILE A 1 213 ? 2.111 -2.656 20.484 1 93.12 213 ILE A O 1
ATOM 1614 N N . SER A 1 214 ? 0.078 -1.772 20.109 1 96.31 214 SER A N 1
ATOM 1615 C CA . SER A 1 214 ? 0.397 -0.57 20.875 1 96.31 214 SER A CA 1
ATOM 1616 C C . SER A 1 214 ? 0.767 -0.91 22.312 1 96.31 214 SER A C 1
ATOM 1618 O O . SER A 1 214 ? 1.717 -0.351 22.859 1 96.31 214 SER A O 1
ATOM 1620 N N . LYS A 1 215 ? 0.084 -1.791 22.906 1 95.81 215 LYS A N 1
ATOM 1621 C CA . LYS A 1 215 ? 0.364 -2.236 24.266 1 95.81 215 LYS A CA 1
ATOM 1622 C C . LYS A 1 215 ? 1.669 -3.025 24.328 1 95.81 215 LYS A C 1
ATOM 1624 O O . LYS A 1 215 ? 2.506 -2.783 25.203 1 95.81 215 LYS A O 1
ATOM 1629 N N . ASP A 1 216 ? 1.839 -3.885 23.406 1 93.12 216 ASP A N 1
ATOM 1630 C CA . ASP A 1 216 ? 3.027 -4.73 23.359 1 93.12 216 ASP A CA 1
ATOM 1631 C C . ASP A 1 216 ? 4.297 -3.895 23.234 1 93.12 216 ASP A C 1
ATOM 1633 O O . ASP A 1 216 ? 5.332 -4.23 23.812 1 93.12 216 ASP A O 1
ATOM 1637 N N . LEU A 1 217 ? 4.242 -2.836 22.469 1 93.75 217 LEU A N 1
ATOM 1638 C CA . LEU A 1 217 ? 5.418 -2.027 22.172 1 93.75 217 LEU A CA 1
ATOM 1639 C C . LEU A 1 217 ? 5.484 -0.808 23.094 1 93.75 217 LEU A C 1
ATOM 1641 O O . LEU A 1 217 ? 6.41 0.002 22.984 1 93.75 217 LEU A O 1
ATOM 1645 N N . ASN A 1 218 ? 4.504 -0.638 23.906 1 95 218 ASN A N 1
ATOM 1646 C CA . ASN A 1 218 ? 4.414 0.501 24.812 1 95 218 ASN A CA 1
ATOM 1647 C C . ASN A 1 218 ? 4.402 1.824 24.062 1 95 218 ASN A C 1
ATOM 1649 O O . ASN A 1 218 ? 5.203 2.717 24.344 1 95 218 ASN A O 1
ATOM 1653 N N . ILE A 1 219 ? 3.584 1.844 23.062 1 96.19 219 ILE A N 1
ATOM 1654 C CA . ILE A 1 219 ? 3.348 3.051 22.281 1 96.19 219 ILE A CA 1
ATOM 1655 C C . ILE A 1 219 ? 1.916 3.537 22.5 1 96.19 219 ILE A C 1
ATOM 1657 O O . ILE A 1 219 ? 1 2.732 22.672 1 96.19 219 ILE A O 1
ATOM 1661 N N . ASP A 1 220 ? 1.73 4.816 22.484 1 97.56 220 ASP A N 1
ATOM 1662 C CA . ASP A 1 220 ? 0.404 5.375 22.719 1 97.56 220 ASP A CA 1
ATOM 1663 C C . ASP A 1 220 ? -0.535 5.074 21.562 1 97.56 220 ASP A C 1
ATOM 1665 O O . ASP A 1 220 ? -0.137 5.16 20.391 1 97.56 220 ASP A O 1
ATOM 1669 N N . PHE A 1 221 ? -1.677 4.617 21.984 1 98.06 221 PHE A N 1
ATOM 1670 C CA . PHE A 1 221 ? -2.748 4.488 21 1 98.06 221 PHE A CA 1
ATOM 1671 C C . PHE A 1 221 ? -3.438 5.828 20.766 1 98.06 221 PHE A C 1
ATOM 1673 O O . PHE A 1 221 ? -3.992 6.414 21.703 1 98.06 221 PHE A O 1
ATOM 1680 N N . LEU A 1 222 ? -3.438 6.344 19.5 1 98.44 222 LEU A N 1
ATOM 1681 C CA . LEU A 1 222 ? -3.932 7.688 19.234 1 98.44 222 LEU A CA 1
ATOM 1682 C C . LEU A 1 222 ? -5.426 7.668 18.922 1 98.44 222 LEU A C 1
ATOM 1684 O O . LEU A 1 222 ? -6.129 8.648 19.172 1 98.44 222 LEU A O 1
ATOM 1688 N N . GLY A 1 223 ? -5.891 6.57 18.219 1 97.75 223 GLY A N 1
ATOM 1689 C CA . GLY A 1 223 ? -7.316 6.477 17.953 1 97.75 223 GLY A CA 1
ATOM 1690 C C . GLY A 1 223 ? -7.648 5.566 16.781 1 97.75 223 GLY A C 1
ATOM 1691 O O . GLY A 1 223 ? -6.75 5.117 16.062 1 97.75 223 GLY A O 1
ATOM 1692 N N . ASP A 1 224 ? -9.016 5.387 16.625 1 96.62 224 ASP A N 1
ATOM 1693 C CA . ASP A 1 224 ? -9.578 4.582 15.539 1 96.62 224 ASP A CA 1
ATOM 1694 C C . ASP A 1 224 ? -10.203 5.465 14.461 1 96.62 224 ASP A C 1
ATOM 1696 O O . ASP A 1 224 ? -10.812 6.492 14.773 1 96.62 224 ASP A O 1
ATOM 1700 N N . ILE A 1 225 ? -9.977 5.027 13.266 1 98 225 ILE A N 1
ATOM 1701 C CA . ILE A 1 225 ? -10.727 5.594 12.156 1 98 225 ILE A CA 1
ATOM 1702 C C . ILE A 1 225 ? -11.492 4.488 11.43 1 98 225 ILE A C 1
ATOM 1704 O O . ILE A 1 225 ? -10.891 3.551 10.898 1 98 225 ILE A O 1
ATOM 1708 N N . PRO A 1 226 ? -12.789 4.523 11.461 1 97.25 226 PRO A N 1
ATOM 1709 C CA . PRO A 1 226 ? -13.57 3.494 10.766 1 97.25 226 PRO A CA 1
ATOM 1710 C C . PRO A 1 226 ? -13.422 3.562 9.25 1 97.25 226 PRO A C 1
ATOM 1712 O O . PRO A 1 226 ? -13.086 4.617 8.703 1 97.25 226 PRO A O 1
ATOM 1715 N N . LEU A 1 227 ? -13.586 2.426 8.641 1 96.06 227 LEU A N 1
ATOM 1716 C CA . LEU A 1 227 ? -13.719 2.404 7.191 1 96.06 227 LEU A CA 1
ATOM 1717 C C . LEU A 1 227 ? -15.055 3.016 6.762 1 96.06 227 LEU A C 1
ATOM 1719 O O . LEU A 1 227 ? -16.109 2.576 7.211 1 96.06 227 LEU A O 1
ATOM 1723 N N . ASP A 1 228 ? -14.945 4.051 5.961 1 94.94 228 ASP A N 1
ATOM 1724 C CA . ASP A 1 228 ? -16.172 4.766 5.621 1 94.94 228 ASP A CA 1
ATOM 1725 C C . ASP A 1 228 ? -16.141 5.258 4.176 1 94.94 228 ASP A C 1
ATOM 1727 O O . ASP A 1 228 ? -15.102 5.746 3.707 1 94.94 228 ASP A O 1
ATOM 1731 N N . ILE A 1 229 ? -17.312 5.141 3.562 1 92.81 229 ILE A N 1
ATOM 1732 C CA . ILE A 1 229 ? -17.438 5.469 2.145 1 92.81 229 ILE A CA 1
ATOM 1733 C C . ILE A 1 229 ? -17.25 6.969 1.94 1 92.81 229 ILE A C 1
ATOM 1735 O O . ILE A 1 229 ? -16.703 7.395 0.922 1 92.81 229 ILE A O 1
ATOM 1739 N N . ASN A 1 230 ? -17.688 7.75 2.859 1 94.31 230 ASN A N 1
ATOM 1740 C CA . ASN A 1 230 ? -17.547 9.195 2.73 1 94.31 230 ASN A CA 1
ATOM 1741 C C . ASN A 1 230 ? -16.078 9.625 2.789 1 94.31 230 ASN A C 1
ATOM 1743 O O . ASN A 1 230 ? -15.664 10.516 2.045 1 94.31 230 ASN A O 1
ATOM 1747 N N . ILE A 1 231 ? -15.352 9.023 3.668 1 95.69 231 ILE A N 1
ATOM 1748 C CA . ILE A 1 231 ? -13.93 9.328 3.732 1 95.69 231 ILE A CA 1
ATOM 1749 C C . ILE A 1 231 ? -13.266 9.008 2.391 1 95.69 231 ILE A C 1
ATOM 1751 O O . ILE A 1 231 ? -12.516 9.82 1.854 1 95.69 231 ILE A O 1
ATOM 1755 N N . CYS A 1 232 ? -13.602 7.863 1.818 1 93.94 232 CYS A N 1
ATOM 1756 C CA . CYS A 1 232 ? -13.023 7.418 0.555 1 93.94 232 CYS A CA 1
ATOM 1757 C C . CYS A 1 232 ? -13.438 8.336 -0.588 1 93.94 232 CYS A C 1
ATOM 1759 O O . CYS A 1 232 ? -12.594 8.859 -1.311 1 93.94 232 CYS A O 1
ATOM 1761 N N . ASN A 1 233 ? -14.734 8.609 -0.693 1 94.31 233 ASN A N 1
ATOM 1762 C CA . ASN A 1 233 ? -15.258 9.422 -1.789 1 94.31 233 ASN A CA 1
ATOM 1763 C C . ASN A 1 233 ? -14.727 10.844 -1.74 1 94.31 233 ASN A C 1
ATOM 1765 O O . ASN A 1 233 ? -14.344 11.406 -2.77 1 94.31 233 ASN A O 1
ATOM 1769 N N . LEU A 1 234 ? -14.711 11.375 -0.573 1 96.19 234 LEU A N 1
ATOM 1770 C CA . LEU A 1 234 ? -14.273 12.758 -0.413 1 96.19 234 LEU A CA 1
ATOM 1771 C C . LEU A 1 234 ? -12.773 12.883 -0.662 1 96.19 234 LEU A C 1
ATOM 1773 O O . LEU A 1 234 ? -12.312 13.891 -1.199 1 96.19 234 LEU A O 1
ATOM 1777 N N . SER A 1 235 ? -12.008 11.867 -0.249 1 94.56 235 SER A N 1
ATOM 1778 C CA . SER A 1 235 ? -10.594 11.828 -0.586 1 94.56 235 SER A CA 1
ATOM 1779 C C . SER A 1 235 ? -10.383 11.828 -2.096 1 94.56 235 SER A C 1
ATOM 1781 O O . SER A 1 235 ? -9.539 12.57 -2.611 1 94.56 235 SER A O 1
ATOM 1783 N N . ASP A 1 236 ? -11.18 11.141 -2.807 1 92.69 236 ASP A N 1
ATOM 1784 C CA . ASP A 1 236 ? -11.031 10.969 -4.25 1 92.69 236 ASP A CA 1
ATOM 1785 C C . ASP A 1 236 ? -11.305 12.281 -4.984 1 92.69 236 ASP A C 1
ATOM 1787 O O . ASP A 1 236 ? -10.703 12.547 -6.031 1 92.69 236 ASP A O 1
ATOM 1791 N N . ILE A 1 237 ? -12.156 13.023 -4.422 1 94.81 237 ILE A N 1
ATOM 1792 C CA . ILE A 1 237 ? -12.508 14.242 -5.145 1 94.81 237 ILE A CA 1
ATOM 1793 C C . ILE A 1 237 ? -11.711 15.422 -4.594 1 94.81 237 ILE A C 1
ATOM 1795 O O . ILE A 1 237 ? -11.984 16.578 -4.926 1 94.81 237 ILE A O 1
ATOM 1799 N N . GLY A 1 238 ? -10.797 15.148 -3.701 1 96.56 238 GLY A N 1
ATOM 1800 C CA . GLY A 1 238 ? -9.906 16.188 -3.197 1 96.56 238 GLY A CA 1
ATOM 1801 C C . GLY A 1 238 ? -10.562 17.109 -2.188 1 96.56 238 GLY A C 1
ATOM 1802 O O . GLY A 1 238 ? -10.281 18.297 -2.158 1 96.56 238 GLY A O 1
ATOM 1803 N N . ASN A 1 239 ? -11.453 16.625 -1.513 1 98 239 ASN A N 1
ATOM 1804 C CA . ASN A 1 239 ? -12.148 17.344 -0.446 1 98 239 ASN A CA 1
ATOM 1805 C C . ASN A 1 239 ? -12.172 16.531 0.848 1 98 239 ASN A C 1
ATOM 1807 O O . ASN A 1 239 ? -13.227 16.047 1.269 1 98 239 ASN A O 1
ATOM 1811 N N . PRO A 1 240 ? -11 16.5 1.592 1 98.25 240 PRO A N 1
ATOM 1812 C CA . PRO A 1 240 ? -10.867 15.648 2.781 1 98.25 240 PRO A CA 1
ATOM 1813 C C . PRO A 1 240 ? -11.992 15.867 3.789 1 98.25 240 PRO A C 1
ATOM 1815 O O . PRO A 1 240 ? -12.531 16.984 3.891 1 98.25 240 PRO A O 1
ATOM 1818 N N . ILE A 1 241 ? -12.289 14.867 4.5 1 98.38 241 ILE A N 1
ATOM 1819 C CA . ILE A 1 241 ? -13.469 14.797 5.352 1 98.38 241 ILE A CA 1
ATOM 1820 C C . ILE A 1 241 ? -13.414 15.914 6.398 1 98.38 241 ILE A C 1
ATOM 1822 O O . ILE A 1 241 ? -14.453 16.484 6.758 1 98.38 241 ILE A O 1
ATOM 1826 N N . VAL A 1 242 ? -12.242 16.266 6.871 1 98.44 242 VAL A N 1
ATOM 1827 C CA . VAL A 1 242 ? -12.086 17.297 7.891 1 98.44 242 VAL A CA 1
ATOM 1828 C C . VAL A 1 242 ? -12.516 18.656 7.328 1 98.44 242 VAL A C 1
ATOM 1830 O O . VAL A 1 242 ? -13 19.516 8.07 1 98.44 242 VAL A O 1
ATOM 1833 N N . VAL A 1 243 ? -12.359 18.844 6.066 1 98.25 243 VAL A N 1
ATOM 1834 C CA . VAL A 1 243 ? -12.734 20.094 5.387 1 98.25 243 VAL A CA 1
ATOM 1835 C C . VAL A 1 243 ? -14.188 20 4.922 1 98.25 243 VAL A C 1
ATOM 1837 O O . VAL A 1 243 ? -14.984 20.906 5.188 1 98.25 243 VAL A O 1
ATOM 1840 N N . ALA A 1 244 ? -14.578 18.906 4.297 1 98.12 244 ALA A N 1
ATOM 1841 C CA . ALA A 1 244 ? -15.875 18.734 3.654 1 98.12 244 ALA A CA 1
ATOM 1842 C C . ALA A 1 244 ? -17 18.656 4.688 1 98.12 244 ALA A C 1
ATOM 1844 O O . ALA A 1 244 ? -18.094 19.188 4.469 1 98.12 244 ALA A O 1
ATOM 1845 N N . LYS A 1 245 ? -16.719 17.953 5.785 1 97.94 245 LYS A N 1
ATOM 1846 C CA . LYS A 1 245 ? -17.703 17.75 6.855 1 97.94 245 LYS A CA 1
ATOM 1847 C C . LYS A 1 245 ? -17.047 17.938 8.227 1 97.94 245 LYS A C 1
ATOM 1849 O O . LYS A 1 245 ? -17 17 9.031 1 97.94 245 LYS A O 1
ATOM 1854 N N . PRO A 1 246 ? -16.688 19.156 8.523 1 97.56 246 PRO A N 1
ATOM 1855 C CA . PRO A 1 246 ? -15.883 19.453 9.711 1 97.56 246 PRO A CA 1
ATOM 1856 C C . PRO A 1 246 ? -16.594 19.062 11.008 1 97.56 246 PRO A C 1
ATOM 1858 O O . PRO A 1 246 ? -15.93 18.797 12.016 1 97.56 246 PRO A O 1
ATOM 1861 N N . ASP A 1 247 ? -17.906 18.938 10.961 1 97.38 247 ASP A N 1
ATOM 1862 C CA . ASP A 1 247 ? -18.641 18.656 12.188 1 97.38 247 ASP A CA 1
ATOM 1863 C C . ASP A 1 247 ? -19.094 17.203 12.227 1 97.38 247 ASP A C 1
ATOM 1865 O O . ASP A 1 247 ? -19.812 16.797 13.141 1 97.38 247 ASP A O 1
ATOM 1869 N N . SER A 1 248 ? -18.672 16.422 11.305 1 96.88 248 SER A N 1
ATOM 1870 C CA . SER A 1 248 ? -19.047 15.008 11.266 1 96.88 248 SER A CA 1
ATOM 1871 C C . SER A 1 248 ? -18.281 14.203 12.312 1 96.88 248 SER A C 1
ATOM 1873 O O . SER A 1 248 ? -17.219 14.641 12.789 1 96.88 248 SER A O 1
ATOM 1875 N N . ILE A 1 249 ? -18.844 13.039 12.625 1 96.25 249 ILE A N 1
ATOM 1876 C CA . ILE A 1 249 ? -18.188 12.141 13.562 1 96.25 249 ILE A CA 1
ATOM 1877 C C . ILE A 1 249 ? -16.844 11.703 12.992 1 96.25 249 ILE A C 1
ATOM 1879 O O . ILE A 1 249 ? -15.883 11.492 13.734 1 96.25 249 ILE A O 1
ATOM 1883 N N . TYR A 1 250 ? -16.75 11.625 11.734 1 96.12 250 TYR A N 1
ATOM 1884 C CA . TYR A 1 250 ? -15.531 11.164 11.078 1 96.12 250 TYR A CA 1
ATOM 1885 C C . TYR A 1 250 ? -14.438 12.219 11.172 1 96.12 250 TYR A C 1
ATOM 1887 O O . TYR A 1 250 ? -13.273 11.891 11.391 1 96.12 250 TYR A O 1
ATOM 1895 N N . ALA A 1 251 ? -14.867 13.484 11 1 97.94 251 ALA A N 1
ATOM 1896 C CA . ALA A 1 251 ? -13.906 14.562 11.203 1 97.94 251 ALA A CA 1
ATOM 1897 C C . ALA A 1 251 ? -13.406 14.586 12.641 1 97.94 251 ALA A C 1
ATOM 1899 O O . ALA A 1 251 ? -12.234 14.883 12.898 1 97.94 251 ALA A O 1
ATOM 1900 N N . LYS A 1 252 ? -14.297 14.234 13.5 1 98.19 252 LYS A N 1
ATOM 1901 C CA . LYS A 1 252 ? -13.969 14.25 14.922 1 98.19 252 LYS A CA 1
ATOM 1902 C C . LYS A 1 252 ? -12.867 13.242 15.242 1 98.19 252 LYS A C 1
ATOM 1904 O O . LYS A 1 252 ? -12.008 13.492 16.094 1 98.19 252 LYS A O 1
ATOM 1909 N N . TYR A 1 253 ? -12.867 12.094 14.578 1 98.19 253 TYR A N 1
ATOM 1910 C CA . TYR A 1 253 ? -11.82 11.102 14.789 1 98.19 253 TYR A CA 1
ATOM 1911 C C . TYR A 1 253 ? -10.445 11.695 14.5 1 98.19 253 TYR A C 1
ATOM 1913 O O . TYR A 1 253 ? -9.508 11.531 15.289 1 98.19 253 TYR A O 1
ATOM 1921 N N . TYR A 1 254 ? -10.305 12.391 13.391 1 98.69 254 TYR A N 1
ATOM 1922 C CA . TYR A 1 254 ? -9.031 12.984 13.008 1 98.69 254 TYR A CA 1
ATOM 1923 C C . TYR A 1 254 ? -8.672 14.141 13.922 1 98.69 254 TYR A C 1
ATOM 1925 O O . TYR A 1 254 ? -7.5 14.32 14.273 1 98.69 254 TYR A O 1
ATOM 1933 N N . LYS A 1 255 ? -9.641 14.906 14.32 1 98.69 255 LYS A N 1
ATOM 1934 C CA . LYS A 1 255 ? -9.398 16.031 15.219 1 98.69 255 LYS A CA 1
ATOM 1935 C C . LYS A 1 255 ? -8.914 15.547 16.578 1 98.69 255 LYS A C 1
ATOM 1937 O O . LYS A 1 255 ? -8.008 16.141 17.172 1 98.69 255 LYS A O 1
ATOM 1942 N N . ASP A 1 256 ? -9.57 14.484 17.062 1 98.69 256 ASP A N 1
ATOM 1943 C CA . ASP A 1 256 ? -9.141 13.914 18.344 1 98.69 256 ASP A CA 1
ATOM 1944 C C . ASP A 1 256 ? -7.688 13.438 18.266 1 98.69 256 ASP A C 1
ATOM 1946 O O . ASP A 1 256 ? -6.91 13.664 19.188 1 98.69 256 ASP A O 1
ATOM 1950 N N . ILE A 1 257 ? -7.332 12.812 17.203 1 98.69 257 ILE A N 1
ATOM 1951 C CA . ILE A 1 257 ? -5.969 12.328 17 1 98.69 257 ILE A CA 1
ATOM 1952 C C . ILE A 1 257 ? -5.012 13.508 16.922 1 98.69 257 ILE A C 1
ATOM 1954 O O . ILE A 1 257 ? -3.945 13.5 17.531 1 98.69 257 ILE A O 1
ATOM 1958 N N . ALA A 1 258 ? -5.383 14.539 16.172 1 98.69 258 ALA A N 1
ATOM 1959 C CA . ALA A 1 258 ? -4.559 15.734 16.016 1 98.69 258 ALA A CA 1
ATOM 1960 C C . ALA A 1 258 ? -4.305 16.406 17.359 1 98.69 258 ALA A C 1
ATOM 1962 O O . ALA A 1 258 ? -3.186 16.844 17.656 1 98.69 258 ALA A O 1
ATOM 1963 N N . LEU A 1 259 ? -5.332 16.453 18.141 1 98.25 259 LEU A N 1
ATOM 1964 C CA . LEU A 1 259 ? -5.203 17.094 19.438 1 98.25 259 LEU A CA 1
ATOM 1965 C C . LEU A 1 259 ? -4.211 16.328 20.312 1 98.25 259 LEU A C 1
ATOM 1967 O O . LEU A 1 259 ? -3.4 16.938 21.016 1 98.25 259 LEU A O 1
ATOM 1971 N N . LYS A 1 260 ? -4.316 15.031 20.328 1 98.31 260 LYS A N 1
ATOM 1972 C CA . LYS A 1 260 ? -3.367 14.219 21.078 1 98.31 260 LYS A CA 1
ATOM 1973 C C . LYS A 1 260 ? -1.936 14.469 20.609 1 98.31 260 LYS A C 1
ATOM 1975 O O . LYS A 1 260 ? -1.024 14.609 21.438 1 98.31 260 LYS A O 1
ATOM 1980 N N . VAL A 1 261 ? -1.734 14.523 19.312 1 98.38 261 VAL A N 1
ATOM 1981 C CA . VAL A 1 261 ? -0.413 14.727 18.734 1 98.38 261 VAL A CA 1
ATOM 1982 C C . VAL A 1 261 ? 0.119 16.109 19.125 1 98.38 261 VAL A C 1
ATOM 1984 O O . VAL A 1 261 ? 1.258 16.234 19.578 1 98.38 261 VAL A O 1
ATOM 1987 N N . ILE A 1 262 ? -0.717 17.141 19 1 97.81 262 ILE A N 1
ATOM 1988 C CA . ILE A 1 262 ? -0.333 18.5 19.312 1 97.81 262 ILE A CA 1
ATOM 1989 C C . ILE A 1 262 ? 0.047 18.609 20.797 1 97.81 262 ILE A C 1
ATOM 1991 O O . ILE A 1 262 ? 1.049 19.234 21.141 1 97.81 262 ILE A O 1
ATOM 1995 N N . THR A 1 263 ? -0.744 17.953 21.609 1 97.38 263 THR A N 1
ATOM 1996 C CA . THR A 1 263 ? -0.491 17.984 23.047 1 97.38 263 THR A CA 1
ATOM 1997 C C . THR A 1 263 ? 0.854 17.344 23.375 1 97.38 263 THR A C 1
ATOM 1999 O O . THR A 1 263 ? 1.618 17.875 24.188 1 97.38 263 THR A O 1
ATOM 2002 N N . LYS A 1 264 ? 1.153 16.297 22.734 1 97.06 264 LYS A N 1
ATOM 2003 C CA . LYS A 1 264 ? 2.422 15.602 22.969 1 97.06 264 LYS A CA 1
ATOM 2004 C C . LYS A 1 264 ? 3.6 16.453 22.5 1 97.06 264 LYS A C 1
ATOM 2006 O O . LYS A 1 264 ? 4.664 16.438 23.125 1 97.06 264 LYS A O 1
ATOM 2011 N N . LEU A 1 265 ? 3.408 17.156 21.406 1 96.62 265 LEU A N 1
ATOM 2012 C CA . LEU A 1 265 ? 4.465 18 20.859 1 96.62 265 LEU A CA 1
ATOM 2013 C C . LEU A 1 265 ? 4.758 19.172 21.797 1 96.62 265 LEU A C 1
ATOM 2015 O O . LEU A 1 265 ? 5.891 19.656 21.859 1 96.62 265 LEU A O 1
ATOM 2019 N N . GLU A 1 266 ? 3.744 19.609 22.438 1 92.88 266 GLU A N 1
ATOM 2020 C CA . GLU A 1 266 ? 3.904 20.734 23.359 1 92.88 266 GLU A CA 1
ATOM 2021 C C . GLU A 1 266 ? 4.641 20.312 24.625 1 92.88 266 GLU A C 1
ATOM 2023 O O . GLU A 1 266 ? 5.203 21.156 25.328 1 92.88 266 GLU A O 1
ATOM 2028 N N . THR A 1 267 ? 4.676 19.016 24.922 1 88.31 267 THR A N 1
ATOM 2029 C CA . THR A 1 267 ? 5.336 18.516 26.125 1 88.31 267 THR A CA 1
ATOM 2030 C C . THR A 1 267 ? 6.773 18.109 25.812 1 88.31 267 THR A C 1
ATOM 2032 O O . THR A 1 267 ? 7.527 17.75 26.719 1 88.31 267 THR A O 1
ATOM 2035 N N . LEU A 1 268 ? 7.18 18.047 24.578 1 82.12 268 LEU A N 1
ATOM 2036 C CA . LEU A 1 268 ? 8.547 17.719 24.203 1 82.12 268 LEU A CA 1
ATOM 2037 C C . LEU A 1 268 ? 9.469 18.922 24.375 1 82.12 268 LEU A C 1
ATOM 2039 O O . LEU A 1 268 ? 9.047 20.062 24.219 1 82.12 268 LEU A O 1
ATOM 2043 N N . MET B 1 1 ? 20.719 11.891 -25.266 1 21.39 1 MET B N 1
ATOM 2044 C CA . MET B 1 1 ? 20.609 11.547 -23.859 1 21.39 1 MET B CA 1
ATOM 2045 C C . MET B 1 1 ? 19.812 10.25 -23.672 1 21.39 1 MET B C 1
ATOM 2047 O O . MET B 1 1 ? 20.141 9.438 -22.797 1 21.39 1 MET B O 1
ATOM 2051 N N . GLU B 1 2 ? 18.734 10.047 -24.5 1 27.42 2 GLU B N 1
ATOM 2052 C CA . GLU B 1 2 ? 17.875 8.867 -24.625 1 27.42 2 GLU B CA 1
ATOM 2053 C C . GLU B 1 2 ? 18.688 7.656 -25.078 1 27.42 2 GLU B C 1
ATOM 2055 O O . GLU B 1 2 ? 18.453 6.535 -24.625 1 27.42 2 GLU B O 1
ATOM 2060 N N . GLU B 1 3 ? 19.516 7.934 -26.062 1 29.22 3 GLU B N 1
ATOM 2061 C CA . GLU B 1 3 ? 20.312 6.871 -26.656 1 29.22 3 GLU B CA 1
ATOM 2062 C C . GLU B 1 3 ? 21.344 6.316 -25.672 1 29.22 3 GLU B C 1
ATOM 2064 O O . GLU B 1 3 ? 21.703 5.141 -25.75 1 29.22 3 GLU B O 1
ATOM 2069 N N . ARG B 1 4 ? 22.047 7.23 -24.953 1 30.73 4 ARG B N 1
ATOM 2070 C CA . ARG B 1 4 ? 23.109 6.84 -24.047 1 30.73 4 ARG B CA 1
ATOM 2071 C C . ARG B 1 4 ? 22.562 6.055 -22.859 1 30.73 4 ARG B C 1
ATOM 2073 O O . ARG B 1 4 ? 23.312 5.422 -22.125 1 30.73 4 ARG B O 1
ATOM 2080 N N . MET B 1 5 ? 21.297 6.398 -22.391 1 35.28 5 MET B N 1
ATOM 2081 C CA . MET B 1 5 ? 20.656 5.629 -21.328 1 35.28 5 MET B CA 1
ATOM 2082 C C . MET B 1 5 ? 20.391 4.195 -21.781 1 35.28 5 MET B C 1
ATOM 2084 O O . MET B 1 5 ? 19.984 3.357 -20.969 1 35.28 5 MET B O 1
ATOM 2088 N N . ARG B 1 6 ? 20.312 4.07 -23.078 1 39.19 6 ARG B N 1
ATOM 2089 C CA . ARG B 1 6 ? 19.969 2.805 -23.719 1 39.19 6 ARG B CA 1
ATOM 2090 C C . ARG B 1 6 ? 21.125 1.82 -23.641 1 39.19 6 ARG B C 1
ATOM 2092 O O . ARG B 1 6 ? 20.969 0.631 -23.922 1 39.19 6 ARG B O 1
ATOM 2099 N N . HIS B 1 7 ? 22.234 2.25 -23.734 1 40.81 7 HIS B N 1
ATOM 2100 C CA . HIS B 1 7 ? 23.375 1.422 -24.078 1 40.81 7 HIS B CA 1
ATOM 2101 C C . HIS B 1 7 ? 23.656 0.385 -22.984 1 40.81 7 HIS B C 1
ATOM 2103 O O . HIS B 1 7 ? 24.234 -0.67 -23.266 1 40.81 7 HIS B O 1
ATOM 2109 N N . GLY B 1 8 ? 23.781 0.758 -21.609 1 43.09 8 GLY B N 1
ATOM 2110 C CA . GLY B 1 8 ? 24.375 -0.181 -20.672 1 43.09 8 GLY B CA 1
ATOM 2111 C C . GLY B 1 8 ? 23.359 -1.054 -19.969 1 43.09 8 GLY B C 1
ATOM 2112 O O . GLY B 1 8 ? 23.609 -1.549 -18.859 1 43.09 8 GLY B O 1
ATOM 2113 N N . LEU B 1 9 ? 22.125 -0.918 -20.328 1 52.22 9 LEU B N 1
ATOM 2114 C CA . LEU B 1 9 ? 21.234 -1.759 -19.531 1 52.22 9 LEU B CA 1
ATOM 2115 C C . LEU B 1 9 ? 21.516 -3.236 -19.781 1 52.22 9 LEU B C 1
ATOM 2117 O O . LEU B 1 9 ? 21.656 -3.654 -20.938 1 52.22 9 LEU B O 1
ATOM 2121 N N . PRO B 1 10 ? 22 -3.961 -18.828 1 58.31 10 PRO B N 1
ATOM 2122 C CA . PRO B 1 10 ? 22.203 -5.398 -19.031 1 58.31 10 PRO B CA 1
ATOM 2123 C C . PRO B 1 10 ? 21.031 -6.066 -19.719 1 58.31 10 PRO B C 1
ATOM 2125 O O . PRO B 1 10 ? 19.891 -5.594 -19.609 1 58.31 10 PRO B O 1
ATOM 2128 N N . ALA B 1 11 ? 21.266 -6.867 -20.766 1 66.94 11 ALA B N 1
ATOM 2129 C CA . ALA B 1 11 ? 20.328 -7.656 -21.547 1 66.94 11 ALA B CA 1
ATOM 2130 C C . ALA B 1 11 ? 19.391 -8.453 -20.641 1 66.94 11 ALA B C 1
ATOM 2132 O O . ALA B 1 11 ? 19.797 -8.93 -19.578 1 66.94 11 ALA B O 1
ATOM 2133 N N . LYS B 1 12 ? 18 -8.367 -20.953 1 84.12 12 LYS B N 1
ATOM 2134 C CA . LYS B 1 12 ? 17.016 -9.195 -20.266 1 84.12 12 LYS B CA 1
ATOM 2135 C C . LYS B 1 12 ? 17.438 -10.664 -20.266 1 84.12 12 LYS B C 1
ATOM 2137 O O . LYS B 1 12 ? 17.969 -11.164 -21.25 1 84.12 12 LYS B O 1
ATOM 2142 N N . ARG B 1 13 ? 17.312 -11.203 -19.078 1 89.56 13 ARG B N 1
ATOM 2143 C CA . ARG B 1 13 ? 17.672 -12.609 -18.938 1 89.56 13 ARG B CA 1
ATOM 2144 C C . ARG B 1 13 ? 16.469 -13.445 -18.516 1 89.56 13 ARG B C 1
ATOM 2146 O O . ARG B 1 13 ? 15.609 -12.977 -17.781 1 89.56 13 ARG B O 1
ATOM 2153 N N . SER B 1 14 ? 16.422 -14.602 -19.094 1 92.31 14 SER B N 1
ATOM 2154 C CA . SER B 1 14 ? 15.414 -15.555 -18.672 1 92.31 14 SER B CA 1
ATOM 2155 C C . SER B 1 14 ? 15.766 -16.156 -17.312 1 92.31 14 SER B C 1
ATOM 2157 O O . SER B 1 14 ? 16.938 -16.172 -16.922 1 92.31 14 SER B O 1
ATOM 2159 N N . ILE B 1 15 ? 14.719 -16.547 -16.578 1 94.19 15 ILE B N 1
ATOM 2160 C CA . ILE B 1 15 ? 14.938 -17.297 -15.336 1 94.19 15 ILE B CA 1
ATOM 2161 C C . ILE B 1 15 ? 15.039 -18.781 -15.641 1 94.19 15 ILE B C 1
ATOM 2163 O O . ILE B 1 15 ? 14.133 -19.375 -16.234 1 94.19 15 ILE B O 1
ATOM 2167 N N . ARG B 1 16 ? 16.125 -19.328 -15.234 1 91.81 16 ARG B N 1
ATOM 2168 C CA . ARG B 1 16 ? 16.406 -20.719 -15.57 1 91.81 16 ARG B CA 1
ATOM 2169 C C . ARG B 1 16 ? 15.32 -21.641 -15.047 1 91.81 16 ARG B C 1
ATOM 2171 O O . ARG B 1 16 ? 14.914 -21.547 -13.891 1 91.81 16 ARG B O 1
ATOM 2178 N N . GLY B 1 17 ? 14.828 -22.531 -15.945 1 94.12 17 GLY B N 1
ATOM 2179 C CA . GLY B 1 17 ? 13.875 -23.562 -15.562 1 94.12 17 GLY B CA 1
ATOM 2180 C C . GLY B 1 17 ? 12.445 -23.062 -15.547 1 94.12 17 GLY B C 1
ATOM 2181 O O . GLY B 1 17 ? 11.531 -23.812 -15.172 1 94.12 17 GLY B O 1
ATOM 2182 N N . VAL B 1 18 ? 12.172 -21.828 -16.016 1 97.12 18 VAL B N 1
ATOM 2183 C CA . VAL B 1 18 ? 10.836 -21.25 -15.938 1 97.12 18 VAL B CA 1
ATOM 2184 C C . VAL B 1 18 ? 10.32 -20.938 -17.344 1 97.12 18 VAL B C 1
ATOM 2186 O O . VAL B 1 18 ? 10.969 -20.219 -18.094 1 97.12 18 VAL B O 1
ATOM 2189 N N . LYS B 1 19 ? 9.234 -21.516 -17.672 1 97.12 19 LYS B N 1
ATOM 2190 C CA . LYS B 1 19 ? 8.664 -21.328 -19 1 97.12 19 LYS B CA 1
ATOM 2191 C C . LYS B 1 19 ? 8.102 -19.906 -19.156 1 97.12 19 LYS B C 1
ATOM 2193 O O . LYS B 1 19 ? 8.461 -19.203 -20.109 1 97.12 19 LYS B O 1
ATOM 2198 N N . HIS B 1 20 ? 7.184 -19.562 -18.312 1 97.94 20 HIS B N 1
ATOM 2199 C CA . HIS B 1 20 ? 6.602 -18.234 -18.312 1 97.94 20 HIS B CA 1
ATOM 2200 C C . HIS B 1 20 ? 6.824 -17.531 -16.969 1 97.94 20 HIS B C 1
ATOM 2202 O O . HIS B 1 20 ? 6.641 -18.141 -15.914 1 97.94 20 HIS B O 1
ATOM 2208 N N . VAL B 1 21 ? 7.254 -16.297 -17.031 1 98.06 21 VAL B N 1
ATOM 2209 C CA . VAL B 1 21 ? 7.352 -15.43 -15.867 1 98.06 21 VAL B CA 1
ATOM 2210 C C . VAL B 1 21 ? 6.371 -14.266 -16 1 98.06 21 VAL B C 1
ATOM 2212 O O . VAL B 1 21 ? 6.383 -13.562 -17.016 1 98.06 21 VAL B O 1
ATOM 2215 N N . ILE B 1 22 ? 5.512 -14.117 -14.992 1 98.5 22 ILE B N 1
ATOM 2216 C CA . ILE B 1 22 ? 4.629 -12.961 -15.031 1 98.5 22 ILE B CA 1
ATOM 2217 C C . ILE B 1 22 ? 4.816 -12.125 -13.766 1 98.5 22 ILE B C 1
ATOM 2219 O O . ILE B 1 22 ? 5.145 -12.664 -12.703 1 98.5 22 ILE B O 1
ATOM 2223 N N . ALA B 1 23 ? 4.613 -10.867 -13.914 1 97.69 23 ALA B N 1
ATOM 2224 C CA . ALA B 1 23 ? 4.621 -9.945 -12.773 1 97.69 23 ALA B CA 1
ATOM 2225 C C . ALA B 1 23 ? 3.203 -9.578 -12.359 1 97.69 23 ALA B C 1
ATOM 2227 O O . ALA B 1 23 ? 2.311 -9.461 -13.203 1 97.69 23 ALA B O 1
ATOM 2228 N N . VAL B 1 24 ? 2.984 -9.539 -11.086 1 98 24 VAL B N 1
ATOM 2229 C CA . VAL B 1 24 ? 1.801 -8.898 -10.516 1 98 24 VAL B CA 1
ATOM 2230 C C . VAL B 1 24 ? 2.184 -7.559 -9.891 1 98 24 VAL B C 1
ATOM 2232 O O . VAL B 1 24 ? 2.971 -7.508 -8.945 1 98 24 VAL B O 1
ATOM 2235 N N . ALA B 1 25 ? 1.631 -6.523 -10.477 1 95.38 25 ALA B N 1
ATOM 2236 C CA . ALA B 1 25 ? 2.064 -5.18 -10.102 1 95.38 25 ALA B CA 1
ATOM 2237 C C . ALA B 1 25 ? 0.877 -4.316 -9.688 1 95.38 25 ALA B C 1
ATOM 2239 O O . ALA B 1 25 ? -0.272 -4.641 -10 1 95.38 25 ALA B O 1
ATOM 2240 N N . SER B 1 26 ? 1.212 -3.334 -8.891 1 91.44 26 SER B N 1
ATOM 2241 C CA . SER B 1 26 ? 0.243 -2.312 -8.508 1 91.44 26 SER B CA 1
ATOM 2242 C C . SER B 1 26 ? 0.891 -0.933 -8.445 1 91.44 26 SER B C 1
ATOM 2244 O O . SER B 1 26 ? 2.1 -0.818 -8.234 1 91.44 26 SER B O 1
ATOM 2246 N N . GLY B 1 27 ? 0.148 0.072 -8.781 1 80.62 27 GLY B N 1
ATOM 2247 C CA . GLY B 1 27 ? 0.673 1.425 -8.688 1 80.62 27 GLY B CA 1
ATOM 2248 C C . GLY B 1 27 ? 0.803 1.912 -7.254 1 80.62 27 GLY B C 1
ATOM 2249 O O . GLY B 1 27 ? 1.614 2.793 -6.965 1 80.62 27 GLY B O 1
ATOM 2250 N N . LYS B 1 28 ? 0.007 1.442 -6.426 1 78.25 28 LYS B N 1
ATOM 2251 C CA . LYS B 1 28 ? -0.021 1.85 -5.023 1 78.25 28 LYS B CA 1
ATOM 2252 C C . LYS B 1 28 ? -0.021 0.636 -4.098 1 78.25 28 LYS B C 1
ATOM 2254 O O . LYS B 1 28 ? -0.393 -0.465 -4.512 1 78.25 28 LYS B O 1
ATOM 2259 N N . GLY B 1 29 ? 0.562 0.887 -2.914 1 76.25 29 GLY B N 1
ATOM 2260 C CA . GLY B 1 29 ? 0.474 -0.152 -1.901 1 76.25 29 GLY B CA 1
ATOM 2261 C C . GLY B 1 29 ? -0.921 -0.307 -1.326 1 76.25 29 GLY B C 1
ATOM 2262 O O . GLY B 1 29 ? -1.726 0.626 -1.374 1 76.25 29 GLY B O 1
ATOM 2263 N N . GLY B 1 30 ? -1.248 -1.527 -0.904 1 81.44 30 GLY B N 1
ATOM 2264 C CA . GLY B 1 30 ? -2.459 -1.758 -0.134 1 81.44 30 GLY B CA 1
ATOM 2265 C C . GLY B 1 30 ? -3.664 -2.08 -0.999 1 81.44 30 GLY B C 1
ATOM 2266 O O . GLY B 1 30 ? -4.777 -2.225 -0.492 1 81.44 30 GLY B O 1
ATOM 2267 N N . VAL B 1 31 ? -3.467 -2.268 -2.221 1 88.81 31 VAL B N 1
ATOM 2268 C CA . VAL B 1 31 ? -4.594 -2.52 -3.113 1 88.81 31 VAL B CA 1
ATOM 2269 C C . VAL B 1 31 ? -4.879 -4.016 -3.176 1 88.81 31 VAL B C 1
ATOM 2271 O O . VAL B 1 31 ? -5.785 -4.453 -3.889 1 88.81 31 VAL B O 1
ATOM 2274 N N . GLY B 1 32 ? -4.105 -4.867 -2.537 1 92.31 32 GLY B N 1
ATOM 2275 C CA . GLY B 1 32 ? -4.32 -6.305 -2.494 1 92.31 32 GLY B CA 1
ATOM 2276 C C . GLY B 1 32 ? -3.479 -7.062 -3.502 1 92.31 32 GLY B C 1
ATOM 2277 O O . GLY B 1 32 ? -3.854 -8.156 -3.936 1 92.31 32 GLY B O 1
ATOM 2278 N N . LYS B 1 33 ? -2.424 -6.445 -3.877 1 94.44 33 LYS B N 1
ATOM 2279 C CA . LYS B 1 33 ? -1.525 -7.016 -4.875 1 94.44 33 LYS B CA 1
ATOM 2280 C C . LYS B 1 33 ? -0.997 -8.375 -4.426 1 94.44 33 LYS B C 1
ATOM 2282 O O . LYS B 1 33 ? -1.074 -9.352 -5.168 1 94.44 33 LYS B O 1
ATOM 2287 N N . SER B 1 34 ? -0.426 -8.477 -3.201 1 95.94 34 SER B N 1
ATOM 2288 C CA . SER B 1 34 ? 0.19 -9.711 -2.734 1 95.94 34 SER B CA 1
ATOM 2289 C C . SER B 1 34 ? -0.852 -10.805 -2.539 1 95.94 34 SER B C 1
ATOM 2291 O O . SER B 1 34 ? -0.615 -11.969 -2.889 1 95.94 34 SER B O 1
ATOM 2293 N N . THR B 1 35 ? -1.971 -10.445 -1.999 1 96.62 35 THR B N 1
ATOM 2294 C CA . THR B 1 35 ? -3.057 -11.406 -1.844 1 96.62 35 THR B CA 1
ATOM 2295 C C . THR B 1 35 ? -3.488 -11.961 -3.199 1 96.62 35 THR B C 1
ATOM 2297 O O . THR B 1 35 ? -3.678 -13.164 -3.352 1 96.62 35 THR B O 1
ATOM 2300 N N . THR B 1 36 ? -3.586 -11.031 -4.148 1 98.06 36 THR B N 1
ATOM 2301 C CA . THR B 1 36 ? -3.971 -11.438 -5.496 1 98.06 36 THR B CA 1
ATOM 2302 C C . THR B 1 36 ? -2.887 -12.305 -6.129 1 98.06 36 THR B C 1
ATOM 2304 O O . THR B 1 36 ? -3.188 -13.328 -6.754 1 98.06 36 THR B O 1
ATOM 2307 N N . ALA B 1 37 ? -1.649 -11.945 -5.961 1 98.5 37 ALA B N 1
ATOM 2308 C CA . ALA B 1 37 ? -0.532 -12.703 -6.523 1 98.5 37 ALA B CA 1
ATOM 2309 C C . ALA B 1 37 ? -0.519 -14.133 -6 1 98.5 37 ALA B C 1
ATOM 2311 O O . ALA B 1 37 ? -0.396 -15.086 -6.773 1 98.5 37 ALA B O 1
ATOM 2312 N N . VAL B 1 38 ? -0.699 -14.273 -4.719 1 98.62 38 VAL B N 1
ATOM 2313 C CA . VAL B 1 38 ? -0.647 -15.586 -4.074 1 98.62 38 VAL B CA 1
ATOM 2314 C C . VAL B 1 38 ? -1.827 -16.438 -4.535 1 98.62 38 VAL B C 1
ATOM 2316 O O . VAL B 1 38 ? -1.648 -17.578 -4.945 1 98.62 38 VAL B O 1
ATOM 2319 N N . ASN B 1 39 ? -2.992 -15.867 -4.508 1 98.81 39 ASN B N 1
ATOM 2320 C CA . ASN B 1 39 ? -4.164 -16.641 -4.902 1 98.81 39 ASN B CA 1
ATOM 2321 C C . ASN B 1 39 ? -4.152 -16.953 -6.395 1 98.81 39 ASN B C 1
ATOM 2323 O O . ASN B 1 39 ? -4.629 -18.016 -6.816 1 98.81 39 ASN B O 1
ATOM 2327 N N . LEU B 1 40 ? -3.596 -16.047 -7.184 1 98.69 40 LEU B N 1
ATOM 2328 C CA . LEU B 1 40 ? -3.42 -16.297 -8.609 1 98.69 40 LEU B CA 1
ATOM 2329 C C . LEU B 1 40 ? -2.48 -17.484 -8.828 1 98.69 40 LEU B C 1
ATOM 2331 O O . LEU B 1 40 ? -2.781 -18.375 -9.617 1 98.69 40 LEU B O 1
ATOM 2335 N N . ALA B 1 41 ? -1.357 -17.5 -8.172 1 98.81 41 ALA B N 1
ATOM 2336 C CA . ALA B 1 41 ? -0.394 -18.594 -8.266 1 98.81 41 ALA B CA 1
ATOM 2337 C C . ALA B 1 41 ? -1.024 -19.922 -7.844 1 98.81 41 ALA B C 1
ATOM 2339 O O . ALA B 1 41 ? -0.879 -20.938 -8.539 1 98.81 41 ALA B O 1
ATOM 2340 N N . LEU B 1 42 ? -1.729 -19.891 -6.742 1 98.75 42 LEU B N 1
ATOM 2341 C CA . LEU B 1 42 ? -2.369 -21.094 -6.223 1 98.75 42 LEU B CA 1
ATOM 2342 C C . LEU B 1 42 ? -3.471 -21.562 -7.16 1 98.75 42 LEU B C 1
ATOM 2344 O O . LEU B 1 42 ? -3.631 -22.781 -7.375 1 98.75 42 LEU B O 1
ATOM 2348 N N . ALA B 1 43 ? -4.207 -20.625 -7.695 1 98.75 43 ALA B N 1
ATOM 2349 C CA . ALA B 1 43 ? -5.238 -20.969 -8.672 1 98.75 43 ALA B CA 1
ATOM 2350 C C . ALA B 1 43 ? -4.629 -21.609 -9.906 1 98.75 43 ALA B C 1
ATOM 2352 O O . ALA B 1 43 ? -5.133 -22.625 -10.398 1 98.75 43 ALA B O 1
ATOM 2353 N N . ALA B 1 44 ? -3.553 -21.062 -10.391 1 98.56 44 ALA B N 1
ATOM 2354 C CA . ALA B 1 44 ? -2.867 -21.641 -11.539 1 98.56 44 ALA B CA 1
ATOM 2355 C C . ALA B 1 44 ? -2.395 -23.062 -11.242 1 98.56 44 ALA B C 1
ATOM 2357 O O . ALA B 1 44 ? -2.49 -23.953 -12.094 1 98.56 44 ALA B O 1
ATOM 2358 N N . SER B 1 45 ? -1.891 -23.219 -10.031 1 98.31 45 SER B N 1
ATOM 2359 C CA . SER B 1 45 ? -1.435 -24.531 -9.617 1 98.31 45 SER B CA 1
ATOM 2360 C C . SER B 1 45 ? -2.582 -25.547 -9.609 1 98.31 45 SER B C 1
ATOM 2362 O O . SER B 1 45 ? -2.381 -26.719 -9.906 1 98.31 45 SER B O 1
ATOM 2364 N N . SER B 1 46 ? -3.76 -25.094 -9.281 1 97.25 46 SER B N 1
ATOM 2365 C CA . SER B 1 46 ? -4.926 -25.969 -9.242 1 97.25 46 SER B CA 1
ATOM 2366 C C . SER B 1 46 ? -5.285 -26.469 -10.641 1 97.25 46 SER B C 1
ATOM 2368 O O . SER B 1 46 ? -6.027 -27.453 -10.781 1 97.25 46 SER B O 1
ATOM 2370 N N . PHE B 1 47 ? -4.797 -25.891 -11.68 1 96.88 47 PHE B N 1
ATOM 2371 C CA . PHE B 1 47 ? -4.973 -26.328 -13.062 1 96.88 47 PHE B CA 1
ATOM 2372 C C . PHE B 1 47 ? -3.791 -27.172 -13.508 1 96.88 47 PHE B C 1
ATOM 2374 O O . PHE B 1 47 ? -3.451 -27.203 -14.695 1 96.88 47 PHE B O 1
ATOM 2381 N N . ARG B 1 48 ? -3.043 -27.781 -12.562 1 95.25 48 ARG B N 1
ATOM 2382 C CA . ARG B 1 48 ? -1.98 -28.75 -12.758 1 95.25 48 ARG B CA 1
ATOM 2383 C C . ARG B 1 48 ? -0.758 -28.109 -13.406 1 95.25 48 ARG B C 1
ATOM 2385 O O . ARG B 1 48 ? -0.079 -28.75 -14.227 1 95.25 48 ARG B O 1
ATOM 2392 N N . LYS B 1 49 ? -0.564 -26.891 -13.219 1 97.44 49 LYS B N 1
ATOM 2393 C CA . LYS B 1 49 ? 0.672 -26.234 -13.617 1 97.44 49 LYS B CA 1
ATOM 2394 C C . LYS B 1 49 ? 1.711 -26.281 -12.5 1 97.44 49 LYS B C 1
ATOM 2396 O O . LYS B 1 49 ? 1.362 -26.25 -11.32 1 97.44 49 LYS B O 1
ATOM 2401 N N . ARG B 1 50 ? 2.98 -26.531 -12.867 1 98.44 50 ARG B N 1
ATOM 2402 C CA . ARG B 1 50 ? 4.074 -26.312 -11.922 1 98.44 50 ARG B CA 1
ATOM 2403 C C . ARG B 1 50 ? 4.332 -24.828 -11.711 1 98.44 50 ARG B C 1
ATOM 2405 O O . ARG B 1 50 ? 4.758 -24.125 -12.633 1 98.44 50 ARG B O 1
ATOM 2412 N N . VAL B 1 51 ? 4.004 -24.375 -10.492 1 98.62 51 VAL B N 1
ATOM 2413 C CA . VAL B 1 51 ? 3.961 -22.922 -10.273 1 98.62 51 VAL B CA 1
ATOM 2414 C C . VAL B 1 51 ? 4.918 -22.547 -9.148 1 98.62 51 VAL B C 1
ATOM 2416 O O . VAL B 1 51 ? 5.109 -23.312 -8.195 1 98.62 51 VAL B O 1
ATOM 2419 N N . GLY B 1 52 ? 5.602 -21.406 -9.328 1 98.69 52 GLY B N 1
ATOM 2420 C CA . GLY B 1 52 ? 6.344 -20.75 -8.273 1 98.69 52 GLY B CA 1
ATOM 2421 C C . GLY B 1 52 ? 5.91 -19.312 -8.047 1 98.69 52 GLY B C 1
ATOM 2422 O O . GLY B 1 52 ? 5.266 -18.703 -8.906 1 98.69 52 GLY B O 1
ATOM 2423 N N . ILE B 1 53 ? 6.18 -18.812 -6.84 1 98.69 53 ILE B N 1
ATOM 2424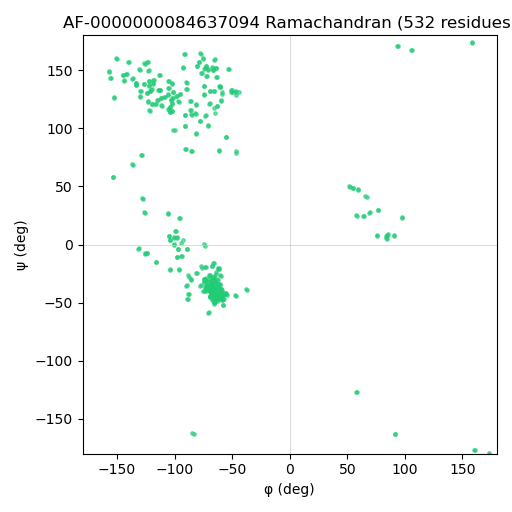 C CA . ILE B 1 53 ? 5.914 -17.406 -6.535 1 98.69 53 ILE B CA 1
ATOM 2425 C C . ILE B 1 53 ? 7.156 -16.766 -5.914 1 98.69 53 ILE B C 1
ATOM 2427 O O . ILE B 1 53 ? 7.809 -17.375 -5.059 1 98.69 53 ILE B O 1
ATOM 2431 N N . LEU B 1 54 ? 7.48 -15.633 -6.441 1 97.75 54 LEU B N 1
ATOM 2432 C CA . LEU B 1 54 ? 8.602 -14.852 -5.941 1 97.75 54 LEU B CA 1
ATOM 2433 C C . LEU B 1 54 ? 8.125 -13.516 -5.387 1 97.75 54 LEU B C 1
ATOM 2435 O O . LEU B 1 54 ? 7.477 -12.742 -6.094 1 97.75 54 LEU B O 1
ATOM 2439 N N . ASP B 1 55 ? 8.406 -13.312 -4.125 1 96.06 55 ASP B N 1
ATOM 2440 C CA . ASP B 1 55 ? 8.141 -12.031 -3.473 1 96.06 55 ASP B CA 1
ATOM 2441 C C . ASP B 1 55 ? 9.289 -11.055 -3.689 1 96.06 55 ASP B C 1
ATOM 2443 O O . ASP B 1 55 ? 10.367 -11.219 -3.109 1 96.06 55 ASP B O 1
ATOM 2447 N N . ALA B 1 56 ? 9.008 -9.992 -4.473 1 92.12 56 ALA B N 1
ATOM 2448 C CA . ALA B 1 56 ? 10.047 -9.016 -4.773 1 92.12 56 ALA B CA 1
ATOM 2449 C C . ALA B 1 56 ? 9.859 -7.742 -3.957 1 92.12 56 ALA B C 1
ATOM 2451 O O . ALA B 1 56 ? 10.555 -6.746 -4.18 1 92.12 56 ALA B O 1
ATOM 2452 N N . ASP B 1 57 ? 8.906 -7.715 -3.084 1 87.62 57 ASP B N 1
ATOM 2453 C CA . ASP B 1 57 ? 8.75 -6.602 -2.154 1 87.62 57 ASP B CA 1
ATOM 2454 C C . ASP B 1 57 ? 9.688 -6.75 -0.956 1 87.62 57 ASP B C 1
ATOM 2456 O O . ASP B 1 57 ? 9.32 -7.359 0.053 1 87.62 57 ASP B O 1
ATOM 2460 N N . ILE B 1 58 ? 10.734 -6.152 -1.05 1 80.19 58 ILE B N 1
ATOM 2461 C CA . ILE B 1 58 ? 11.836 -6.344 -0.11 1 80.19 58 ILE B CA 1
ATOM 2462 C C . ILE B 1 58 ? 11.484 -5.695 1.229 1 80.19 58 ILE B C 1
ATOM 2464 O O . ILE B 1 58 ? 11.828 -6.223 2.289 1 80.19 58 ILE B O 1
ATOM 2468 N N . PHE B 1 59 ? 10.727 -4.633 1.257 1 77.44 59 PHE B N 1
ATOM 2469 C CA . PHE B 1 59 ? 10.531 -3.836 2.463 1 77.44 59 PHE B CA 1
ATOM 2470 C C . PHE B 1 59 ? 9.234 -4.211 3.158 1 77.44 59 PHE B C 1
ATOM 2472 O O . PHE B 1 59 ? 9.023 -3.869 4.324 1 77.44 59 PHE B O 1
ATOM 2479 N N . GLY B 1 60 ? 8.461 -4.934 2.555 1 81.75 60 GLY B N 1
ATOM 2480 C CA . GLY B 1 60 ? 7.184 -5.363 3.109 1 81.75 60 GLY B CA 1
ATOM 2481 C C . GLY B 1 60 ? 6.699 -6.68 2.537 1 81.75 60 GLY B C 1
ATOM 2482 O O . GLY B 1 60 ? 5.617 -6.746 1.946 1 81.75 60 GLY B O 1
ATOM 2483 N N . PRO B 1 61 ? 7.566 -7.715 2.723 1 89.12 61 PRO B N 1
ATOM 2484 C CA . PRO B 1 61 ? 7.195 -9.016 2.148 1 89.12 61 PRO B CA 1
ATOM 2485 C C . PRO B 1 61 ? 5.961 -9.617 2.812 1 89.12 61 PRO B C 1
ATOM 2487 O O . PRO B 1 61 ? 5.863 -9.641 4.043 1 89.12 61 PRO B O 1
ATOM 2490 N N . SER B 1 62 ? 5.047 -10.055 2.006 1 91.81 62 SER B N 1
ATOM 2491 C CA . SER B 1 62 ? 3.797 -10.578 2.537 1 91.81 62 SER B CA 1
ATOM 2492 C C . SER B 1 62 ? 3.639 -12.062 2.211 1 91.81 62 SER B C 1
ATOM 2494 O O . SER B 1 62 ? 2.826 -12.758 2.826 1 91.81 62 SER B O 1
ATOM 2496 N N . VAL B 1 63 ? 4.441 -12.547 1.278 1 95.81 63 VAL B N 1
ATOM 2497 C CA . VAL B 1 63 ? 4.242 -13.891 0.748 1 95.81 63 VAL B CA 1
ATOM 2498 C C . VAL B 1 63 ? 4.492 -14.922 1.845 1 95.81 63 VAL B C 1
ATOM 2500 O O . VAL B 1 63 ? 3.742 -15.891 1.981 1 95.81 63 VAL B O 1
ATOM 2503 N N . PRO B 1 64 ? 5.574 -14.734 2.684 1 94.88 64 PRO B N 1
ATOM 2504 C CA . PRO B 1 64 ? 5.801 -15.727 3.734 1 94.88 64 PRO B CA 1
ATOM 2505 C C . PRO B 1 64 ? 4.574 -15.945 4.621 1 94.88 64 PRO B C 1
ATOM 2507 O O . PRO B 1 64 ? 4.176 -17.078 4.863 1 94.88 64 PRO B O 1
ATOM 2510 N N . ARG B 1 65 ? 3.928 -14.898 5 1 93.44 65 ARG B N 1
ATOM 2511 C CA . ARG B 1 65 ? 2.73 -14.984 5.828 1 93.44 65 ARG B CA 1
ATOM 2512 C C . ARG B 1 65 ? 1.566 -15.586 5.047 1 93.44 65 ARG B C 1
ATOM 2514 O O . ARG B 1 65 ? 0.871 -16.469 5.547 1 93.44 65 ARG B O 1
ATOM 2521 N N . LEU B 1 66 ? 1.372 -15.148 3.848 1 96.69 66 LEU B N 1
ATOM 2522 C CA . LEU B 1 66 ? 0.239 -15.57 3.031 1 96.69 66 LEU B CA 1
ATOM 2523 C C . LEU B 1 66 ? 0.342 -17.047 2.678 1 96.69 66 LEU B C 1
ATOM 2525 O O . LEU B 1 66 ? -0.677 -17.719 2.512 1 96.69 66 LEU B O 1
ATOM 2529 N N . MET B 1 67 ? 1.573 -17.531 2.602 1 98.06 67 MET B N 1
ATOM 2530 C CA . MET B 1 67 ? 1.807 -18.922 2.207 1 98.06 67 MET B CA 1
ATOM 2531 C C . MET B 1 67 ? 2.086 -19.797 3.426 1 98.06 67 MET B C 1
ATOM 2533 O O . MET B 1 67 ? 2.375 -20.984 3.287 1 98.06 67 MET B O 1
ATOM 2537 N N . ASN B 1 68 ? 1.973 -19.234 4.559 1 97.19 68 ASN B N 1
ATOM 2538 C CA . ASN B 1 68 ? 2.221 -19.953 5.809 1 97.19 68 ASN B CA 1
ATOM 2539 C C . ASN B 1 68 ? 3.582 -20.641 5.801 1 97.19 68 ASN B C 1
ATOM 2541 O O . ASN B 1 68 ? 3.678 -21.844 6.062 1 97.19 68 ASN B O 1
ATOM 2545 N N . LEU B 1 69 ? 4.562 -19.844 5.441 1 95.94 69 LEU B N 1
ATOM 2546 C CA . LEU B 1 69 ? 5.93 -20.344 5.375 1 95.94 69 LEU B CA 1
ATOM 2547 C C . LEU B 1 69 ? 6.84 -19.594 6.332 1 95.94 69 LEU B C 1
ATOM 2549 O O . LEU B 1 69 ? 6.68 -18.375 6.523 1 95.94 69 LEU B O 1
ATOM 2553 N N . LYS B 1 70 ? 7.66 -20.312 6.957 1 89.81 70 LYS B N 1
ATOM 2554 C CA . LYS B 1 70 ? 8.656 -19.734 7.855 1 89.81 70 LYS B CA 1
ATOM 2555 C C . LYS B 1 70 ? 10 -20.438 7.727 1 89.81 70 LYS B C 1
ATOM 2557 O O . LYS B 1 70 ? 10.055 -21.578 7.258 1 89.81 70 LYS B O 1
ATOM 2562 N N . GLY B 1 71 ? 11.008 -19.719 8.102 1 86.38 71 GLY B N 1
ATOM 2563 C CA . GLY B 1 71 ? 12.328 -20.328 8.125 1 86.38 71 GLY B CA 1
ATOM 2564 C C . GLY B 1 71 ? 13.219 -19.859 6.992 1 86.38 71 GLY B C 1
ATOM 2565 O O . GLY B 1 71 ? 12.75 -19.234 6.043 1 86.38 71 GLY B O 1
ATOM 2566 N N . GLU B 1 72 ? 14.469 -20.172 7.102 1 88.56 72 GLU B N 1
ATOM 2567 C CA . GLU B 1 72 ? 15.461 -19.797 6.105 1 88.56 72 GLU B CA 1
ATOM 2568 C C . GLU B 1 72 ? 15.594 -20.859 5.027 1 88.56 72 GLU B C 1
ATOM 2570 O O . GLU B 1 72 ? 15.609 -22.062 5.328 1 88.56 72 GLU B O 1
ATOM 2575 N N . PRO B 1 73 ? 15.609 -20.359 3.809 1 91.12 73 PRO B N 1
ATOM 2576 C CA . PRO B 1 73 ? 15.805 -21.328 2.732 1 91.12 73 PRO B CA 1
ATOM 2577 C C . PRO B 1 73 ? 17.156 -22.016 2.799 1 91.12 73 PRO B C 1
ATOM 2579 O O . PRO B 1 73 ? 18.156 -21.406 3.18 1 91.12 73 PRO B O 1
ATOM 2582 N N . ASN B 1 74 ? 17.188 -23.281 2.447 1 91.94 74 ASN B N 1
ATOM 2583 C CA . ASN B 1 74 ? 18.438 -24 2.311 1 91.94 74 ASN B CA 1
ATOM 2584 C C . ASN B 1 74 ? 19.203 -23.562 1.06 1 91.94 74 ASN B C 1
ATOM 2586 O O . ASN B 1 74 ? 18.609 -23.016 0.127 1 91.94 74 ASN B O 1
ATOM 2590 N N . ILE B 1 75 ? 20.453 -23.734 1.175 1 92.81 75 ILE B N 1
ATOM 2591 C CA . ILE B 1 75 ? 21.312 -23.438 0.036 1 92.81 75 ILE B CA 1
ATOM 2592 C C . ILE B 1 75 ? 21.859 -24.75 -0.55 1 92.81 75 ILE B C 1
ATOM 2594 O O . ILE B 1 75 ? 22.328 -25.609 0.186 1 92.81 75 ILE B O 1
ATOM 2598 N N . ASN B 1 76 ? 21.656 -24.906 -1.866 1 93.88 76 ASN B N 1
ATOM 2599 C CA . ASN B 1 76 ? 22.281 -26.031 -2.551 1 93.88 76 ASN B CA 1
ATOM 2600 C C . ASN B 1 76 ? 23.797 -25.938 -2.502 1 93.88 76 ASN B C 1
ATOM 2602 O O . ASN B 1 76 ? 24.391 -25.016 -3.064 1 93.88 76 ASN B O 1
ATOM 2606 N N . GLU B 1 77 ? 24.438 -26.875 -1.932 1 92.12 77 GLU B N 1
ATOM 2607 C CA . GLU B 1 77 ? 25.875 -26.844 -1.69 1 92.12 77 GLU B CA 1
ATOM 2608 C C . GLU B 1 77 ? 26.656 -26.953 -2.996 1 92.12 77 GLU B C 1
ATOM 2610 O O . GLU B 1 77 ? 27.797 -26.516 -3.082 1 92.12 77 GLU B O 1
ATOM 2615 N N . GLN B 1 78 ? 26.109 -27.578 -3.932 1 91.5 78 GLN B N 1
ATOM 2616 C CA . GLN B 1 78 ? 26.797 -27.828 -5.191 1 91.5 78 GLN B CA 1
ATOM 2617 C C . GLN B 1 78 ? 26.875 -26.562 -6.035 1 91.5 78 GLN B C 1
ATOM 2619 O O . GLN B 1 78 ? 27.922 -26.266 -6.625 1 91.5 78 GLN B O 1
ATOM 2624 N N . ASN B 1 79 ? 25.781 -25.766 -6.039 1 91.19 79 ASN B N 1
ATOM 2625 C CA . ASN B 1 79 ? 25.781 -24.641 -6.961 1 91.19 79 ASN B CA 1
ATOM 2626 C C . ASN B 1 79 ? 25.5 -23.328 -6.234 1 91.19 79 ASN B C 1
ATOM 2628 O O . ASN B 1 79 ? 25.531 -22.25 -6.84 1 91.19 79 ASN B O 1
ATOM 2632 N N . GLY B 1 80 ? 25.156 -23.406 -4.977 1 92.31 80 GLY B N 1
ATOM 2633 C CA . GLY B 1 80 ? 24.984 -22.203 -4.176 1 92.31 80 GLY B CA 1
ATOM 2634 C C . GLY B 1 80 ? 23.609 -21.578 -4.328 1 92.31 80 GLY B C 1
ATOM 2635 O O . GLY B 1 80 ? 23.344 -20.516 -3.775 1 92.31 80 GLY B O 1
ATOM 2636 N N . ASN B 1 81 ? 22.75 -22.266 -5.066 1 94.69 81 ASN B N 1
ATOM 2637 C CA . ASN B 1 81 ? 21.406 -21.719 -5.301 1 94.69 81 ASN B CA 1
ATOM 2638 C C . ASN B 1 81 ? 20.516 -21.891 -4.082 1 94.69 81 ASN B C 1
ATOM 2640 O O . ASN B 1 81 ? 20.688 -22.828 -3.309 1 94.69 81 ASN B O 1
ATOM 2644 N N . LEU B 1 82 ? 19.625 -20.922 -3.918 1 95 82 LEU B N 1
ATOM 2645 C CA . LEU B 1 82 ? 18.625 -21.016 -2.861 1 95 82 LEU B CA 1
ATOM 2646 C C . LEU B 1 82 ? 17.547 -22.031 -3.215 1 95 82 LEU B C 1
ATOM 2648 O O . LEU B 1 82 ? 17.047 -22.047 -4.34 1 95 82 LEU B O 1
ATOM 2652 N N . ILE B 1 83 ? 17.297 -22.922 -2.303 1 96.38 83 ILE B N 1
ATOM 2653 C CA . ILE B 1 83 ? 16.203 -23.859 -2.492 1 96.38 83 ILE B CA 1
ATOM 2654 C C . ILE B 1 83 ? 14.898 -23.234 -1.999 1 96.38 83 ILE B C 1
ATOM 2656 O O . ILE B 1 83 ? 14.758 -22.922 -0.815 1 96.38 83 ILE B O 1
ATOM 2660 N N . PRO B 1 84 ? 13.945 -23.016 -2.891 1 97.06 84 PRO B N 1
ATOM 2661 C CA . PRO B 1 84 ? 12.695 -22.391 -2.453 1 97.06 84 PRO B CA 1
ATOM 2662 C C . PRO B 1 84 ? 11.922 -23.25 -1.455 1 97.06 84 PRO B C 1
ATOM 2664 O O . PRO B 1 84 ? 12.094 -24.469 -1.422 1 97.06 84 PRO B O 1
ATOM 2667 N N . LEU B 1 85 ? 11.172 -22.594 -0.611 1 97.25 85 LEU B N 1
ATOM 2668 C CA . LEU B 1 85 ? 10.242 -23.297 0.261 1 97.25 85 LEU B CA 1
ATOM 2669 C C . LEU B 1 85 ? 8.977 -23.688 -0.499 1 97.25 85 LEU B C 1
ATOM 2671 O O . LEU B 1 85 ? 8.711 -23.156 -1.584 1 97.25 85 LEU B O 1
ATOM 2675 N N . VAL B 1 86 ? 8.305 -24.719 0.055 1 97.75 86 VAL B N 1
ATOM 2676 C CA . VAL B 1 86 ? 7.121 -25.188 -0.652 1 97.75 86 VAL B CA 1
ATOM 2677 C C . VAL B 1 86 ? 5.945 -25.297 0.316 1 97.75 86 VAL B C 1
ATOM 2679 O O . VAL B 1 86 ? 6.105 -25.75 1.452 1 97.75 86 VAL B O 1
ATOM 2682 N N . ASN B 1 87 ? 4.875 -24.703 -0.035 1 97.94 87 ASN B N 1
ATOM 2683 C CA . ASN B 1 87 ? 3.596 -24.938 0.627 1 97.94 87 ASN B CA 1
ATOM 2684 C C . ASN B 1 87 ? 2.434 -24.875 -0.36 1 97.94 87 ASN B C 1
ATOM 2686 O O . ASN B 1 87 ? 2.523 -24.219 -1.394 1 97.94 87 ASN B O 1
ATOM 2690 N N . TYR B 1 88 ? 1.391 -25.688 -0.134 1 98.06 88 TYR B N 1
ATOM 2691 C CA . TYR B 1 88 ? 0.187 -25.766 -0.955 1 98.06 88 TYR B CA 1
ATOM 2692 C C . TYR B 1 88 ? 0.534 -26.109 -2.398 1 98.06 88 TYR B C 1
ATOM 2694 O O . TYR B 1 88 ? -0.121 -25.641 -3.33 1 98.06 88 TYR B O 1
ATOM 2702 N N . GLY B 1 89 ? 1.669 -26.766 -2.609 1 96.94 89 GLY B N 1
ATOM 2703 C CA . GLY B 1 89 ? 2.041 -27.234 -3.932 1 96.94 89 GLY B CA 1
ATOM 2704 C C . GLY B 1 89 ? 2.734 -26.188 -4.773 1 96.94 89 GLY B C 1
ATOM 2705 O O . GLY B 1 89 ? 2.957 -26.375 -5.969 1 96.94 89 GLY B O 1
ATOM 2706 N N . VAL B 1 90 ? 3.086 -25.047 -4.203 1 98.31 90 VAL B N 1
ATOM 2707 C CA . VAL B 1 90 ? 3.707 -23.938 -4.922 1 98.31 90 VAL B CA 1
ATOM 2708 C C . VAL B 1 90 ? 5.059 -23.609 -4.293 1 98.31 90 VAL B C 1
ATOM 2710 O O . VAL B 1 90 ? 5.184 -23.547 -3.068 1 98.31 90 VAL B O 1
ATOM 2713 N N . LYS B 1 91 ? 6.074 -23.484 -5.137 1 98.44 91 LYS B N 1
ATOM 2714 C CA . LYS B 1 91 ? 7.383 -23.047 -4.664 1 98.44 91 LYS B CA 1
ATOM 2715 C C . LYS B 1 91 ? 7.371 -21.547 -4.367 1 98.44 91 LYS B C 1
ATOM 2717 O O . LYS B 1 91 ? 6.781 -20.766 -5.109 1 98.44 91 LYS B O 1
ATOM 2722 N N . ALA B 1 92 ? 7.973 -21.188 -3.229 1 98.19 92 ALA B N 1
ATOM 2723 C CA . ALA B 1 92 ? 7.941 -19.781 -2.844 1 98.19 92 ALA B CA 1
ATOM 2724 C C . ALA B 1 92 ? 9.32 -19.297 -2.406 1 98.19 92 ALA B C 1
ATOM 2726 O O . ALA B 1 92 ? 10.047 -20.016 -1.72 1 98.19 92 ALA B O 1
ATOM 2727 N N . MET B 1 93 ? 9.641 -18.141 -2.816 1 97.06 93 MET B N 1
ATOM 2728 C CA . MET B 1 93 ? 10.852 -17.469 -2.355 1 97.06 93 MET B CA 1
ATOM 2729 C C . MET B 1 93 ? 10.57 -15.992 -2.053 1 97.06 93 MET B C 1
ATOM 2731 O O . MET B 1 93 ? 9.688 -15.391 -2.67 1 97.06 93 MET B O 1
ATOM 2735 N N . SER B 1 94 ? 11.172 -15.523 -1.071 1 94.31 94 SER B N 1
ATOM 2736 C CA . SER B 1 94 ? 10.961 -14.156 -0.597 1 94.31 94 SER B CA 1
ATOM 2737 C C . SER B 1 94 ? 12.164 -13.656 0.2 1 94.31 94 SER B C 1
ATOM 2739 O O . SER B 1 94 ? 12.844 -14.445 0.859 1 94.31 94 SER B O 1
ATOM 2741 N N . MET B 1 95 ? 12.383 -12.422 0.138 1 86.06 95 MET B N 1
ATOM 2742 C CA . MET B 1 95 ? 13.375 -11.828 1.032 1 86.06 95 MET B CA 1
ATOM 2743 C C . MET B 1 95 ? 12.984 -12.039 2.49 1 86.06 95 MET B C 1
ATOM 2745 O O . MET B 1 95 ? 13.852 -12.117 3.363 1 86.06 95 MET B O 1
ATOM 2749 N N . GLY B 1 96 ? 11.742 -12.164 2.633 1 85 96 GLY B N 1
ATOM 2750 C CA . GLY B 1 96 ? 11.242 -12.359 3.982 1 85 96 GLY B CA 1
ATOM 2751 C C . GLY B 1 96 ? 11.742 -13.633 4.629 1 85 96 GLY B C 1
ATOM 2752 O O . GLY B 1 96 ? 11.695 -13.773 5.852 1 85 96 GLY B O 1
ATOM 2753 N N . PHE B 1 97 ? 12.172 -14.508 3.787 1 89.5 97 PHE B N 1
ATOM 2754 C CA . PHE B 1 97 ? 12.719 -15.75 4.324 1 89.5 97 PHE B CA 1
ATOM 2755 C C . PHE B 1 97 ? 14.164 -15.555 4.773 1 89.5 97 PHE B C 1
ATOM 2757 O O . PHE B 1 97 ? 14.703 -16.375 5.516 1 89.5 97 PHE B O 1
ATOM 2764 N N . MET B 1 98 ? 14.805 -14.578 4.191 1 79.12 98 MET B N 1
ATOM 2765 C CA . MET B 1 98 ? 16.234 -14.391 4.398 1 79.12 98 MET B CA 1
ATOM 2766 C C . MET B 1 98 ? 16.5 -13.516 5.621 1 79.12 98 MET B C 1
ATOM 2768 O O . MET B 1 98 ? 17.594 -13.531 6.172 1 79.12 98 MET B O 1
ATOM 2772 N N . VAL B 1 99 ? 15.531 -12.672 5.922 1 69.5 99 VAL B N 1
ATOM 2773 C CA . VAL B 1 99 ? 15.742 -11.734 7.016 1 69.5 99 VAL B CA 1
ATOM 2774 C C . VAL B 1 99 ? 14.984 -12.203 8.258 1 69.5 99 VAL B C 1
ATOM 2776 O O . VAL B 1 99 ? 13.914 -12.797 8.148 1 69.5 99 VAL B O 1
ATOM 2779 N N . GLY B 1 100 ? 15.711 -12.352 9.328 1 59.56 100 GLY B N 1
ATOM 2780 C CA . GLY B 1 100 ? 14.977 -12.672 10.539 1 59.56 100 GLY B CA 1
ATOM 2781 C C . GLY B 1 100 ? 13.828 -11.719 10.805 1 59.56 100 GLY B C 1
ATOM 2782 O O . GLY B 1 100 ? 13.812 -10.594 10.305 1 59.56 100 GLY B O 1
ATOM 2783 N N . GLU B 1 101 ? 12.492 -12.219 11.125 1 54.22 101 GLU B N 1
ATOM 2784 C CA . GLU B 1 101 ? 11.242 -11.492 11.344 1 54.22 101 GLU B CA 1
ATOM 2785 C C . GLU B 1 101 ? 11.484 -10.188 12.094 1 54.22 101 GLU B C 1
ATOM 2787 O O . GLU B 1 101 ? 10.789 -9.195 11.859 1 54.22 101 GLU B O 1
ATOM 2792 N N . ASP B 1 102 ? 12.367 -10.219 13.016 1 53.88 102 ASP B N 1
ATOM 2793 C CA . ASP B 1 102 ? 12.383 -9.117 13.984 1 53.88 102 ASP B CA 1
ATOM 2794 C C . ASP B 1 102 ? 13.469 -8.102 13.641 1 53.88 102 ASP B C 1
ATOM 2796 O O . ASP B 1 102 ? 13.633 -7.105 14.344 1 53.88 102 ASP B O 1
ATOM 2800 N N . SER B 1 103 ? 14.211 -8.398 12.531 1 53.88 103 SER B N 1
ATOM 2801 C CA . SER B 1 103 ? 15.297 -7.438 12.375 1 53.88 103 SER B CA 1
ATOM 2802 C C . SER B 1 103 ? 14.961 -6.395 11.312 1 53.88 103 SER B C 1
ATOM 2804 O O . SER B 1 103 ? 14.664 -6.738 10.172 1 53.88 103 SER B O 1
ATOM 2806 N N . PRO B 1 104 ? 14.5 -5.254 11.867 1 52.03 104 PRO B N 1
ATOM 2807 C CA . PRO B 1 104 ? 14.375 -4.227 10.828 1 52.03 104 PRO B CA 1
ATOM 2808 C C . PRO B 1 104 ? 15.609 -4.145 9.93 1 52.03 104 PRO B C 1
ATOM 2810 O O . PRO B 1 104 ? 16.719 -3.957 10.422 1 52.03 104 PRO B O 1
ATOM 2813 N N . ILE B 1 105 ? 15.727 -5.012 8.984 1 51.44 105 ILE B N 1
ATOM 2814 C CA . ILE B 1 105 ? 16.844 -4.906 8.047 1 51.44 105 ILE B CA 1
ATOM 2815 C C . ILE B 1 105 ? 16.844 -3.518 7.41 1 51.44 105 ILE B C 1
ATOM 2817 O O . ILE B 1 105 ? 15.859 -3.115 6.781 1 51.44 105 ILE B O 1
ATOM 2821 N N . VAL B 1 106 ? 17.625 -2.584 8.07 1 58.75 106 VAL B N 1
ATOM 2822 C CA . VAL B 1 106 ? 17.906 -1.371 7.305 1 58.75 106 VAL B CA 1
ATOM 2823 C C . VAL B 1 106 ? 18.688 -1.725 6.043 1 58.75 106 VAL B C 1
ATOM 2825 O O . VAL B 1 106 ? 19.859 -2.125 6.117 1 58.75 106 VAL B O 1
ATOM 2828 N N . TRP B 1 107 ? 17.922 -2.197 4.977 1 62.59 107 TRP B N 1
ATOM 2829 C CA . TRP B 1 107 ? 18.578 -2.494 3.705 1 62.59 107 TRP B CA 1
ATOM 2830 C C . TRP B 1 107 ? 18.766 -1.226 2.881 1 62.59 107 TRP B C 1
ATOM 2832 O O . TRP B 1 107 ? 17.812 -0.466 2.674 1 62.59 107 TRP B O 1
ATOM 2842 N N . ARG B 1 108 ? 20.047 -0.963 2.781 1 66.31 108 ARG B N 1
ATOM 2843 C CA . ARG B 1 108 ? 20.344 0.143 1.879 1 66.31 108 ARG B CA 1
ATOM 2844 C C . ARG B 1 108 ? 20.266 -0.3 0.422 1 66.31 108 ARG B C 1
ATOM 2846 O O . ARG B 1 108 ? 20.219 -1.497 0.134 1 66.31 108 ARG B O 1
ATOM 2853 N N . GLY B 1 109 ? 20.203 0.635 -0.442 1 66.25 109 GLY B N 1
ATOM 2854 C CA . GLY B 1 109 ? 19.953 0.436 -1.86 1 66.25 109 GLY B CA 1
ATOM 2855 C C . GLY B 1 109 ? 20.797 -0.673 -2.465 1 66.25 109 GLY B C 1
ATOM 2856 O O . GLY B 1 109 ? 20.281 -1.544 -3.164 1 66.25 109 GLY B O 1
ATOM 2857 N N . LEU B 1 110 ? 22.078 -0.723 -2.139 1 70.56 110 LEU B N 1
ATOM 2858 C CA . LEU B 1 110 ? 22.969 -1.705 -2.752 1 70.56 110 LEU B CA 1
ATOM 2859 C C . LEU B 1 110 ? 22.641 -3.113 -2.266 1 70.56 110 LEU B C 1
ATOM 2861 O O . LEU B 1 110 ? 22.672 -4.066 -3.049 1 70.56 110 LEU B O 1
ATOM 2865 N N . MET B 1 111 ? 22.297 -3.225 -1.045 1 74.19 111 MET B N 1
ATOM 2866 C CA . MET B 1 111 ? 21.953 -4.523 -0.478 1 74.19 111 MET B CA 1
ATOM 2867 C C . MET B 1 111 ? 20.641 -5.035 -1.055 1 74.19 111 MET B C 1
ATOM 2869 O O . MET B 1 111 ? 20.484 -6.23 -1.301 1 74.19 111 MET B O 1
ATOM 2873 N N . VAL B 1 112 ? 19.844 -4.062 -1.3 1 76.12 112 VAL B N 1
ATOM 2874 C CA . VAL B 1 112 ? 18.547 -4.398 -1.88 1 76.12 112 VAL B CA 1
ATOM 2875 C C . VAL B 1 112 ? 18.734 -4.969 -3.283 1 76.12 112 VAL B C 1
ATOM 2877 O O . VAL B 1 112 ? 18.156 -5.996 -3.629 1 76.12 112 VAL B O 1
ATOM 2880 N N . MET B 1 113 ? 19.578 -4.387 -3.996 1 78.75 113 MET B N 1
ATOM 2881 C CA . MET B 1 113 ? 19.812 -4.816 -5.371 1 78.75 113 MET B CA 1
ATOM 2882 C C . MET B 1 113 ? 20.5 -6.18 -5.406 1 78.75 113 MET B C 1
ATOM 2884 O O . MET B 1 113 ? 20.172 -7.02 -6.25 1 78.75 113 MET B O 1
ATOM 2888 N N . LYS B 1 114 ? 21.438 -6.383 -4.52 1 82.25 114 LYS B N 1
ATOM 2889 C CA . LYS B 1 114 ? 22.109 -7.676 -4.434 1 82.25 114 LYS B CA 1
ATOM 2890 C C . LYS B 1 114 ? 21.125 -8.789 -4.086 1 82.25 114 LYS B C 1
ATOM 2892 O O . LYS B 1 114 ? 21.141 -9.852 -4.703 1 82.25 114 LYS B O 1
ATOM 2897 N N . ALA B 1 115 ? 20.344 -8.5 -3.137 1 83.25 115 ALA B N 1
ATOM 2898 C CA . ALA B 1 115 ? 19.328 -9.469 -2.73 1 83.25 115 ALA B CA 1
ATOM 2899 C C . ALA B 1 115 ? 18.375 -9.773 -3.875 1 83.25 115 ALA B C 1
ATOM 2901 O O . ALA B 1 115 ? 18 -10.93 -4.102 1 83.25 115 ALA B O 1
ATOM 2902 N N . LEU B 1 116 ? 18.016 -8.734 -4.57 1 87.38 116 LEU B N 1
ATOM 2903 C CA . LEU B 1 116 ? 17.109 -8.898 -5.699 1 87.38 116 LEU B CA 1
ATOM 2904 C C . LEU B 1 116 ? 17.734 -9.789 -6.77 1 87.38 116 LEU B C 1
ATOM 2906 O O . LEU B 1 116 ? 17.047 -10.656 -7.332 1 87.38 116 LEU B O 1
ATOM 2910 N N . GLN B 1 117 ? 19 -9.648 -6.988 1 88.25 117 GLN B N 1
ATOM 2911 C CA . GLN B 1 117 ? 19.703 -10.469 -7.973 1 88.25 117 GLN B CA 1
ATOM 2912 C C . GLN B 1 117 ? 19.719 -11.938 -7.551 1 88.25 117 GLN B C 1
ATOM 2914 O O . GLN B 1 117 ? 19.547 -12.828 -8.391 1 88.25 117 GLN B O 1
ATOM 2919 N N . GLN B 1 118 ? 19.906 -12.109 -6.359 1 88.88 118 GLN B N 1
ATOM 2920 C CA . GLN B 1 118 ? 19.891 -13.477 -5.848 1 88.88 118 GLN B CA 1
ATOM 2921 C C . GLN B 1 118 ? 18.516 -14.109 -6.016 1 88.88 118 GLN B C 1
ATOM 2923 O O . GLN B 1 118 ? 18.406 -15.258 -6.445 1 88.88 118 GLN B O 1
ATOM 2928 N N . LEU B 1 119 ? 17.531 -13.359 -5.711 1 91.62 119 LEU B N 1
ATOM 2929 C CA . LEU B 1 119 ? 16.156 -13.859 -5.793 1 91.62 119 LEU B CA 1
ATOM 2930 C C . LEU B 1 119 ? 15.781 -14.164 -7.238 1 91.62 119 LEU B C 1
ATOM 2932 O O . LEU B 1 119 ? 15.023 -15.102 -7.5 1 91.62 119 LEU B O 1
ATOM 2936 N N . LEU B 1 120 ? 16.344 -13.406 -8.141 1 91.69 120 LEU B N 1
ATOM 2937 C CA . LEU B 1 120 ? 15.945 -13.523 -9.539 1 91.69 120 LEU B CA 1
ATOM 2938 C C . LEU B 1 120 ? 16.734 -14.625 -10.242 1 91.69 120 LEU B C 1
ATOM 2940 O O . LEU B 1 120 ? 16.219 -15.312 -11.117 1 91.69 120 LEU B O 1
ATOM 2944 N N . HIS B 1 121 ? 18 -14.883 -9.805 1 91.75 121 HIS B N 1
ATOM 2945 C CA . HIS B 1 121 ? 18.859 -15.68 -10.672 1 91.75 121 HIS B CA 1
ATOM 2946 C C . HIS B 1 121 ? 19.531 -16.797 -9.898 1 91.75 121 HIS B C 1
ATOM 2948 O O . HIS B 1 121 ? 20.203 -17.656 -10.484 1 91.75 121 HIS B O 1
ATOM 2954 N N . ARG B 1 122 ? 19.328 -16.844 -8.664 1 93.56 122 ARG B N 1
ATOM 2955 C CA . ARG B 1 122 ? 20.031 -17.844 -7.863 1 93.56 122 ARG B CA 1
ATOM 2956 C C . ARG B 1 122 ? 19.047 -18.656 -7.039 1 93.56 122 ARG B C 1
ATOM 2958 O O . ARG B 1 122 ? 19.328 -19.031 -5.898 1 93.56 122 ARG B O 1
ATOM 2965 N N . VAL B 1 123 ? 17.891 -18.797 -7.488 1 95.94 123 VAL B N 1
ATOM 2966 C CA . VAL B 1 123 ? 16.906 -19.672 -6.871 1 95.94 123 VAL B CA 1
ATOM 2967 C C . VAL B 1 123 ? 16.719 -20.938 -7.723 1 95.94 123 VAL B C 1
ATOM 2969 O O . VAL B 1 123 ? 16.656 -20.844 -8.953 1 95.94 123 VAL B O 1
ATOM 2972 N N . GLN B 1 124 ? 16.688 -22.062 -7.105 1 96.19 124 GLN B N 1
ATOM 2973 C CA . GLN B 1 124 ? 16.516 -23.344 -7.793 1 96.19 124 GLN B CA 1
ATOM 2974 C C . GLN B 1 124 ? 15.039 -23.656 -8.008 1 96.19 124 GLN B C 1
ATOM 2976 O O . GLN B 1 124 ? 14.469 -24.5 -7.305 1 96.19 124 GLN B O 1
ATOM 2981 N N . TRP B 1 125 ? 14.508 -23.062 -9.023 1 96.5 125 TRP B N 1
ATOM 2982 C CA . TRP B 1 125 ? 13.086 -23.266 -9.305 1 96.5 125 TRP B CA 1
ATOM 2983 C C . TRP B 1 125 ? 12.859 -24.625 -9.953 1 96.5 125 TRP B C 1
ATOM 2985 O O . TRP B 1 125 ? 11.742 -25.172 -9.906 1 96.5 125 TRP B O 1
ATOM 2995 N N . ASP B 1 126 ? 13.922 -25.234 -10.516 1 92.81 126 ASP B N 1
ATOM 2996 C CA . ASP B 1 126 ? 13.812 -26.438 -11.336 1 92.81 126 ASP B CA 1
ATOM 2997 C C . ASP B 1 126 ? 12.883 -26.203 -12.531 1 92.81 126 ASP B C 1
ATOM 2999 O O . ASP B 1 126 ? 13.039 -25.234 -13.258 1 92.81 126 ASP B O 1
ATOM 3003 N N . GLU B 1 127 ? 11.844 -27.062 -12.734 1 96.44 127 GLU B N 1
ATOM 3004 C CA . GLU B 1 127 ? 10.945 -26.891 -13.875 1 96.44 127 GLU B CA 1
ATOM 3005 C C . GLU B 1 127 ? 9.609 -26.297 -13.445 1 96.44 127 GLU B C 1
ATOM 3007 O O . GLU B 1 127 ? 8.859 -26.922 -12.695 1 96.44 127 GLU B O 1
ATOM 3012 N N . LEU B 1 128 ? 9.367 -25.031 -13.93 1 98.12 128 LEU B N 1
ATOM 3013 C CA . LEU B 1 128 ? 8.094 -24.375 -13.664 1 98.12 128 LEU B CA 1
ATOM 3014 C C . LEU B 1 128 ? 7.402 -24 -14.969 1 98.12 128 LEU B C 1
ATOM 3016 O O . LEU B 1 128 ? 8.055 -23.547 -15.922 1 98.12 128 LEU B O 1
ATOM 3020 N N . ASP B 1 129 ? 6.148 -24.25 -14.977 1 98.31 129 ASP B N 1
ATOM 3021 C CA . ASP B 1 129 ? 5.344 -23.719 -16.062 1 98.31 129 ASP B CA 1
ATOM 3022 C C . ASP B 1 129 ? 5.117 -22.219 -15.906 1 98.31 129 ASP B C 1
ATOM 3024 O O . ASP B 1 129 ? 4.984 -21.484 -16.891 1 98.31 129 ASP B O 1
ATOM 3028 N N . LEU B 1 130 ? 5.098 -21.781 -14.688 1 98.62 130 LEU B N 1
ATOM 3029 C CA . LEU B 1 130 ? 4.746 -20.391 -14.406 1 98.62 130 LEU B CA 1
ATOM 3030 C C . LEU B 1 130 ? 5.41 -19.906 -13.117 1 98.62 130 LEU B C 1
ATOM 3032 O O . LEU B 1 130 ? 5.324 -20.594 -12.086 1 98.62 130 LEU B O 1
ATOM 3036 N N . LEU B 1 131 ? 6.113 -18.828 -13.195 1 98.69 131 LEU B N 1
ATOM 3037 C CA . LEU B 1 131 ? 6.598 -18.094 -12.031 1 98.69 131 LEU B CA 1
ATOM 3038 C C . LEU B 1 131 ? 5.895 -16.75 -11.898 1 98.69 131 LEU B C 1
ATOM 3040 O O . LEU B 1 131 ? 5.918 -15.945 -12.828 1 98.69 131 LEU B O 1
ATOM 3044 N N . VAL B 1 132 ? 5.195 -16.562 -10.758 1 98.75 132 VAL B N 1
ATOM 3045 C CA . VAL B 1 132 ? 4.512 -15.305 -10.469 1 98.75 132 VAL B CA 1
ATOM 3046 C C . VAL B 1 132 ? 5.395 -14.422 -9.586 1 98.75 132 VAL B C 1
ATOM 3048 O O . VAL B 1 132 ? 5.812 -14.844 -8.508 1 98.75 132 VAL B O 1
ATOM 3051 N N . ILE B 1 133 ? 5.695 -13.25 -10.023 1 98.06 133 ILE B N 1
ATOM 3052 C CA . ILE B 1 133 ? 6.484 -12.32 -9.234 1 98.06 133 ILE B CA 1
ATOM 3053 C C . ILE B 1 133 ? 5.566 -11.273 -8.602 1 98.06 133 ILE B C 1
ATOM 3055 O O . ILE B 1 133 ? 4.906 -10.508 -9.305 1 98.06 133 ILE B O 1
ATOM 3059 N N . ASP B 1 134 ? 5.488 -11.273 -7.285 1 97 134 ASP B N 1
ATOM 3060 C CA . ASP B 1 134 ? 4.824 -10.219 -6.523 1 97 134 ASP B CA 1
ATOM 3061 C C . ASP B 1 134 ? 5.703 -8.977 -6.426 1 97 134 ASP B C 1
ATOM 3063 O O . ASP B 1 134 ? 6.625 -8.914 -5.605 1 97 134 ASP B O 1
ATOM 3067 N N . MET B 1 135 ? 5.34 -7.961 -7.172 1 94.12 135 MET B N 1
ATOM 3068 C CA . MET B 1 135 ? 6.176 -6.77 -7.301 1 94.12 135 MET B CA 1
ATOM 3069 C C . MET B 1 135 ? 6 -5.848 -6.098 1 94.12 135 MET B C 1
ATOM 3071 O O . MET B 1 135 ? 4.969 -5.887 -5.426 1 94.12 135 MET B O 1
ATOM 3075 N N . PRO B 1 136 ? 7.047 -5.035 -5.801 1 88.19 136 PRO B N 1
ATOM 3076 C CA . PRO B 1 136 ? 6.816 -3.973 -4.82 1 88.19 136 PRO B CA 1
ATOM 3077 C C . PRO B 1 136 ? 5.816 -2.928 -5.309 1 88.19 136 PRO B C 1
ATOM 3079 O O . PRO B 1 136 ? 5.527 -2.857 -6.504 1 88.19 136 PRO B O 1
ATOM 3082 N N . PRO B 1 137 ? 5.238 -2.197 -4.375 1 83.75 137 PRO B N 1
ATOM 3083 C CA . PRO B 1 137 ? 4.316 -1.146 -4.812 1 83.75 137 PRO B CA 1
ATOM 3084 C C . PRO B 1 137 ? 5.02 -0.018 -5.562 1 83.75 137 PRO B C 1
ATOM 3086 O O . PRO B 1 137 ? 6.207 0.228 -5.34 1 83.75 137 PRO B O 1
ATOM 3089 N N . GLY B 1 138 ? 4.281 0.61 -6.488 1 77.56 138 GLY B N 1
ATOM 3090 C CA . GLY B 1 138 ? 4.781 1.798 -7.16 1 77.56 138 GLY B CA 1
ATOM 3091 C C . GLY B 1 138 ? 5.527 1.486 -8.445 1 77.56 138 GLY B C 1
ATOM 3092 O O . GLY B 1 138 ? 5.246 0.486 -9.109 1 77.56 138 GLY B O 1
ATOM 3093 N N . THR B 1 139 ? 6.289 2.428 -8.938 1 73.5 139 THR B N 1
ATOM 3094 C CA . THR B 1 139 ? 7.055 2.346 -10.18 1 73.5 139 THR B CA 1
ATOM 3095 C C . THR B 1 139 ? 8.516 2.715 -9.945 1 73.5 139 THR B C 1
ATOM 3097 O O . THR B 1 139 ? 9.148 3.34 -10.797 1 73.5 139 THR B O 1
ATOM 3100 N N . GLY B 1 140 ? 8.984 2.258 -8.82 1 73.62 140 GLY B N 1
ATOM 3101 C CA . GLY B 1 140 ? 10.328 2.631 -8.414 1 73.62 140 GLY B CA 1
ATOM 3102 C C . GLY B 1 140 ? 11.406 1.76 -9.039 1 73.62 140 GLY B C 1
ATOM 3103 O O . GLY B 1 140 ? 11.156 1.069 -10.031 1 73.62 140 GLY B O 1
ATOM 3104 N N . ASP B 1 141 ? 12.547 1.801 -8.492 1 70.94 141 ASP B N 1
ATOM 3105 C CA . ASP B 1 141 ? 13.766 1.211 -9.039 1 70.94 141 ASP B CA 1
ATOM 3106 C C . ASP B 1 141 ? 13.656 -0.311 -9.109 1 70.94 141 ASP B C 1
ATOM 3108 O O . ASP B 1 141 ? 14.094 -0.927 -10.078 1 70.94 141 ASP B O 1
ATOM 3112 N N . THR B 1 142 ? 13.016 -0.852 -8.094 1 77.94 142 THR B N 1
ATOM 3113 C CA . THR B 1 142 ? 12.922 -2.309 -8.062 1 77.94 142 THR B CA 1
ATOM 3114 C C . THR B 1 142 ? 12.023 -2.816 -9.188 1 77.94 142 THR B C 1
ATOM 3116 O O . THR B 1 142 ? 12.352 -3.791 -9.859 1 77.94 142 THR B O 1
ATOM 3119 N N . GLN B 1 143 ? 10.922 -2.127 -9.391 1 82.38 143 GLN B N 1
ATOM 3120 C CA . GLN B 1 143 ? 10.008 -2.492 -10.469 1 82.38 143 GLN B CA 1
ATOM 3121 C C . GLN B 1 143 ? 10.695 -2.389 -11.828 1 82.38 143 GLN B C 1
ATOM 3123 O O . GLN B 1 143 ? 10.586 -3.295 -12.656 1 82.38 143 GLN B O 1
ATOM 3128 N N . LEU B 1 144 ? 11.391 -1.345 -11.953 1 78.12 144 LEU B N 1
ATOM 3129 C CA . LEU B 1 144 ? 12.078 -1.089 -13.211 1 78.12 144 LEU B CA 1
ATOM 3130 C C . LEU B 1 144 ? 13.188 -2.104 -13.438 1 78.12 144 LEU B C 1
ATOM 3132 O O . LEU B 1 144 ? 13.359 -2.604 -14.555 1 78.12 144 LEU B O 1
ATOM 3136 N N . THR B 1 145 ? 13.875 -2.391 -12.422 1 82.25 145 THR B N 1
ATOM 3137 C CA . THR B 1 145 ? 14.977 -3.346 -12.523 1 82.25 145 THR B CA 1
ATOM 3138 C C . THR B 1 145 ? 14.461 -4.719 -12.938 1 82.25 145 THR B C 1
ATOM 3140 O O . THR B 1 145 ? 15 -5.34 -13.859 1 82.25 145 THR B O 1
ATOM 3143 N N . ILE B 1 146 ? 13.43 -5.137 -12.32 1 89 146 ILE B N 1
ATOM 3144 C CA . ILE B 1 146 ? 12.859 -6.441 -12.648 1 89 146 ILE B CA 1
ATOM 3145 C C . ILE B 1 146 ? 12.359 -6.438 -14.094 1 89 146 ILE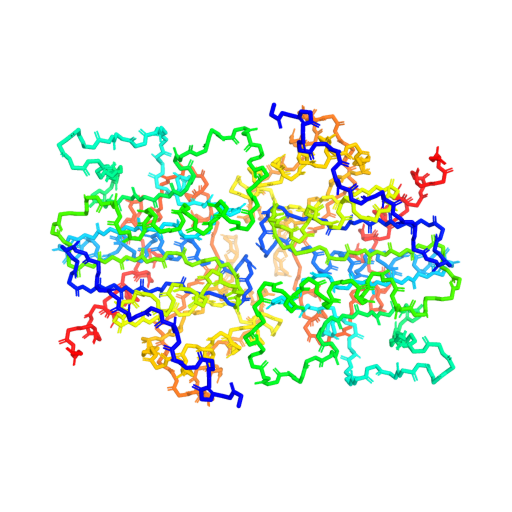 B C 1
ATOM 3147 O O . ILE B 1 146 ? 12.625 -7.379 -14.844 1 89 146 ILE B O 1
ATOM 3151 N N . SER B 1 147 ? 11.75 -5.359 -14.477 1 87.25 147 SER B N 1
ATOM 3152 C CA . SER B 1 147 ? 11.195 -5.234 -15.812 1 87.25 147 SER B CA 1
ATOM 3153 C C . SER B 1 147 ? 12.289 -5.238 -16.875 1 87.25 147 SER B C 1
ATOM 3155 O O . SER B 1 147 ? 12.078 -5.703 -18 1 87.25 147 SER B O 1
ATOM 3157 N N . GLN B 1 148 ? 13.414 -4.797 -16.438 1 84.06 148 GLN B N 1
ATOM 3158 C CA . GLN B 1 148 ? 14.508 -4.652 -17.406 1 84.06 148 GLN B CA 1
ATOM 3159 C C . GLN B 1 148 ? 15.422 -5.875 -17.375 1 84.06 148 GLN B C 1
ATOM 3161 O O . GLN B 1 148 ? 16.125 -6.145 -18.359 1 84.06 148 GLN B O 1
ATOM 3166 N N . GLN B 1 149 ? 15.398 -6.562 -16.344 1 87.31 149 GLN B N 1
ATOM 3167 C CA . GLN B 1 149 ? 16.391 -7.621 -16.188 1 87.31 149 GLN B CA 1
ATOM 3168 C C . GLN B 1 149 ? 15.773 -9 -16.438 1 87.31 149 GLN B C 1
ATOM 3170 O O . GLN B 1 149 ? 16.484 -9.969 -16.672 1 87.31 149 GLN B O 1
ATOM 3175 N N . VAL B 1 150 ? 14.531 -9.078 -16.312 1 93.56 150 VAL B N 1
ATOM 3176 C CA . VAL B 1 150 ? 13.875 -10.375 -16.422 1 93.56 150 VAL B CA 1
ATOM 3177 C C . VAL B 1 150 ? 12.992 -10.406 -17.672 1 93.56 150 VAL B C 1
ATOM 3179 O O . VAL B 1 150 ? 12.289 -9.438 -17.969 1 93.56 150 VAL B O 1
ATOM 3182 N N . GLU B 1 151 ? 13.117 -11.469 -18.406 1 94.88 151 GLU B N 1
ATOM 3183 C CA . GLU B 1 151 ? 12.18 -11.688 -19.5 1 94.88 151 GLU B CA 1
ATOM 3184 C C . GLU B 1 151 ? 10.789 -12.039 -18.984 1 94.88 151 GLU B C 1
ATOM 3186 O O . GLU B 1 151 ? 10.539 -13.172 -18.578 1 94.88 151 GLU B O 1
ATOM 3191 N N . LEU B 1 152 ? 9.922 -11.102 -19 1 96.25 152 LEU B N 1
ATOM 3192 C CA . LEU B 1 152 ? 8.547 -11.289 -18.531 1 96.25 152 LEU B CA 1
ATOM 3193 C C . LEU B 1 152 ? 7.621 -11.625 -19.703 1 96.25 152 LEU B C 1
ATOM 3195 O O . LEU B 1 152 ? 7.656 -10.961 -20.734 1 96.25 152 LEU B O 1
ATOM 3199 N N . SER B 1 153 ? 6.883 -12.672 -19.484 1 97.44 153 SER B N 1
ATOM 3200 C CA . SER B 1 153 ? 5.844 -12.992 -20.469 1 97.44 153 SER B CA 1
ATOM 3201 C C . SER B 1 153 ? 4.715 -11.969 -20.422 1 97.44 153 SER B C 1
ATOM 3203 O O . SER B 1 153 ? 3.977 -11.82 -21.406 1 97.44 153 SER B O 1
ATOM 3205 N N . GLY B 1 154 ? 4.52 -11.352 -19.312 1 97.31 154 GLY B N 1
ATOM 3206 C CA . GLY B 1 154 ? 3.525 -10.297 -19.172 1 97.31 154 GLY B CA 1
ATOM 3207 C C . GLY B 1 154 ? 3.352 -9.828 -17.734 1 97.31 154 GLY B C 1
ATOM 3208 O O . GLY B 1 154 ? 4.059 -10.281 -16.844 1 97.31 154 GLY B O 1
ATOM 3209 N N . VAL B 1 155 ? 2.418 -8.852 -17.594 1 97.81 155 VAL B N 1
ATOM 3210 C CA . VAL B 1 155 ? 2.16 -8.297 -16.281 1 97.81 155 VAL B CA 1
ATOM 3211 C C . VAL B 1 155 ? 0.654 -8.227 -16.031 1 97.81 155 VAL B C 1
ATOM 3213 O O . VAL B 1 155 ? -0.116 -7.93 -16.953 1 97.81 155 VAL B O 1
ATOM 3216 N N . VAL B 1 156 ? 0.277 -8.602 -14.812 1 98.38 156 VAL B N 1
ATOM 3217 C CA . VAL B 1 156 ? -1.077 -8.383 -14.312 1 98.38 156 VAL B CA 1
ATOM 3218 C C . VAL B 1 156 ? -1.095 -7.184 -13.367 1 98.38 156 VAL B C 1
ATOM 3220 O O . VAL B 1 156 ? -0.333 -7.133 -12.398 1 98.38 156 VAL B O 1
ATOM 3223 N N . ILE B 1 157 ? -1.964 -6.25 -13.648 1 97.25 157 ILE B N 1
ATOM 3224 C CA . ILE B 1 157 ? -2.061 -5.055 -12.812 1 97.25 157 ILE B CA 1
ATOM 3225 C C . ILE B 1 157 ? -3.254 -5.18 -11.867 1 97.25 157 ILE B C 1
ATOM 3227 O O . ILE B 1 157 ? -4.348 -5.57 -12.289 1 97.25 157 ILE B O 1
ATOM 3231 N N . VAL B 1 158 ? -2.998 -4.906 -10.609 1 97.5 158 VAL B N 1
ATOM 3232 C CA . VAL B 1 158 ? -4.051 -4.965 -9.602 1 97.5 158 VAL B CA 1
ATOM 3233 C C . VAL B 1 158 ? -4.348 -3.561 -9.078 1 97.5 158 VAL B C 1
ATOM 3235 O O . VAL B 1 158 ? -3.426 -2.785 -8.805 1 97.5 158 VAL B O 1
ATOM 3238 N N . SER B 1 159 ? -5.641 -3.193 -8.984 1 96.19 159 SER B N 1
ATOM 3239 C CA . SER B 1 159 ? -6.035 -1.906 -8.422 1 96.19 159 SER B CA 1
ATOM 3240 C C . SER B 1 159 ? -7.41 -1.987 -7.773 1 96.19 159 SER B C 1
ATOM 3242 O O . SER B 1 159 ? -8.141 -2.959 -7.973 1 96.19 159 SER B O 1
ATOM 3244 N N . THR B 1 160 ? -7.699 -1.083 -6.93 1 95.38 160 THR B N 1
ATOM 3245 C CA . THR B 1 160 ? -9.062 -0.841 -6.461 1 95.38 160 THR B CA 1
ATOM 3246 C C . THR B 1 160 ? -9.75 0.205 -7.332 1 95.38 160 THR B C 1
ATOM 3248 O O . THR B 1 160 ? -9.102 0.889 -8.125 1 95.38 160 THR B O 1
ATOM 3251 N N . PRO B 1 161 ? -11.039 0.302 -7.254 1 95.38 161 PRO B N 1
ATOM 3252 C CA . PRO B 1 161 ? -11.75 1.248 -8.117 1 95.38 161 PRO B CA 1
ATOM 3253 C C . PRO B 1 161 ? -11.57 2.699 -7.68 1 95.38 161 PRO B C 1
ATOM 3255 O O . PRO B 1 161 ? -12.047 3.615 -8.352 1 95.38 161 PRO B O 1
ATOM 3258 N N . GLN B 1 162 ? -10.883 2.928 -6.656 1 91.38 162 GLN B N 1
ATOM 3259 C CA . GLN B 1 162 ? -10.703 4.273 -6.121 1 91.38 162 GLN B CA 1
ATOM 3260 C C . GLN B 1 162 ? -9.781 5.102 -7.016 1 91.38 162 GLN B C 1
ATOM 3262 O O . GLN B 1 162 ? -8.766 4.602 -7.504 1 91.38 162 GLN B O 1
ATOM 3267 N N . ASP B 1 163 ? -10.062 6.367 -7.105 1 88.88 163 ASP B N 1
ATOM 3268 C CA . ASP B 1 163 ? -9.359 7.262 -8.016 1 88.88 163 ASP B CA 1
ATOM 3269 C C . ASP B 1 163 ? -7.875 7.348 -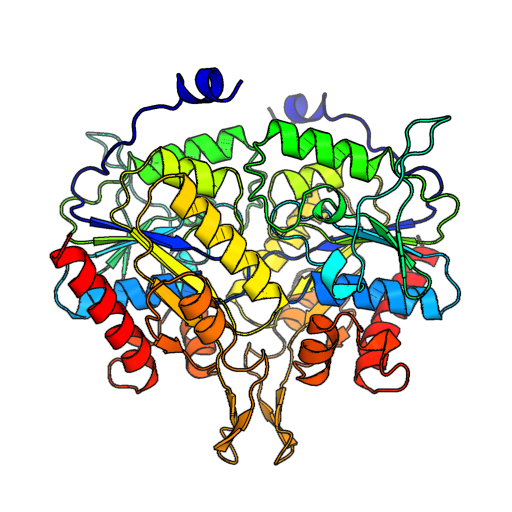7.672 1 88.88 163 ASP B C 1
ATOM 3271 O O . ASP B 1 163 ? -7.023 7.285 -8.562 1 88.88 163 ASP B O 1
ATOM 3275 N N . ILE B 1 164 ? -7.605 7.473 -6.465 1 85.06 164 ILE B N 1
ATOM 3276 C CA . ILE B 1 164 ? -6.223 7.625 -6.027 1 85.06 164 ILE B CA 1
ATOM 3277 C C . ILE B 1 164 ? -5.414 6.398 -6.449 1 85.06 164 ILE B C 1
ATOM 3279 O O . ILE B 1 164 ? -4.266 6.523 -6.875 1 85.06 164 ILE B O 1
ATOM 3283 N N . ALA B 1 165 ? -6.023 5.238 -6.367 1 88.62 165 ALA B N 1
ATOM 3284 C CA . ALA B 1 165 ? -5.359 4.004 -6.773 1 88.62 165 ALA B CA 1
ATOM 3285 C C . ALA B 1 165 ? -5.285 3.898 -8.297 1 88.62 165 ALA B C 1
ATOM 3287 O O . ALA B 1 165 ? -4.309 3.371 -8.836 1 88.62 165 ALA B O 1
ATOM 3288 N N . LEU B 1 166 ? -6.266 4.449 -8.977 1 90.94 166 LEU B N 1
ATOM 3289 C CA . LEU B 1 166 ? -6.367 4.34 -10.43 1 90.94 166 LEU B CA 1
ATOM 3290 C C . LEU B 1 166 ? -5.297 5.188 -11.109 1 90.94 166 LEU B C 1
ATOM 3292 O O . LEU B 1 166 ? -4.746 4.789 -12.141 1 90.94 166 LEU B O 1
ATOM 3296 N N . ILE B 1 167 ? -5.016 6.289 -10.523 1 86.81 167 ILE B N 1
ATOM 3297 C CA . ILE B 1 167 ? -3.965 7.152 -11.047 1 86.81 167 ILE B CA 1
ATOM 3298 C C . ILE B 1 167 ? -2.641 6.391 -11.078 1 86.81 167 ILE B C 1
ATOM 3300 O O . ILE B 1 167 ? -1.945 6.383 -12.094 1 86.81 167 ILE B O 1
ATOM 3304 N N . ASP B 1 168 ? -2.361 5.727 -10.023 1 87.19 168 ASP B N 1
ATOM 3305 C CA . ASP B 1 168 ? -1.103 4.996 -9.914 1 87.19 168 ASP B CA 1
ATOM 3306 C C . ASP B 1 168 ? -1.106 3.758 -10.805 1 87.19 168 ASP B C 1
ATOM 3308 O O . ASP B 1 168 ? -0.069 3.373 -11.352 1 87.19 168 ASP B O 1
ATOM 3312 N N . ALA B 1 169 ? -2.24 3.123 -10.953 1 90.56 169 ALA B N 1
ATOM 3313 C CA . ALA B 1 169 ? -2.359 1.971 -11.844 1 90.56 169 ALA B CA 1
ATOM 3314 C C . ALA B 1 169 ? -2.07 2.363 -13.289 1 90.56 169 ALA B C 1
ATOM 3316 O O . ALA B 1 169 ? -1.39 1.632 -14.008 1 90.56 169 ALA B O 1
ATOM 3317 N N . LYS B 1 170 ? -2.578 3.484 -13.625 1 90.62 170 LYS B N 1
ATOM 3318 C CA . LYS B 1 170 ? -2.336 3.996 -14.969 1 90.62 170 LYS B CA 1
ATOM 3319 C C . LYS B 1 170 ? -0.849 4.25 -15.203 1 90.62 170 LYS B C 1
ATOM 3321 O O . LYS B 1 170 ? -0.308 3.889 -16.25 1 90.62 170 LYS B O 1
ATOM 3326 N N . LYS B 1 171 ? -0.227 4.82 -14.227 1 85.31 171 LYS B N 1
ATOM 3327 C CA . LYS B 1 171 ? 1.212 5.051 -14.305 1 85.31 171 LYS B CA 1
ATOM 3328 C C . LYS B 1 171 ? 1.972 3.736 -14.461 1 85.31 171 LYS B C 1
ATOM 3330 O O . LYS B 1 171 ? 2.912 3.646 -15.25 1 85.31 171 LYS B O 1
ATOM 3335 N N . GLY B 1 172 ? 1.552 2.822 -13.711 1 87.81 172 GLY B N 1
ATOM 3336 C CA . GLY B 1 172 ? 2.16 1.506 -13.812 1 87.81 172 GLY B CA 1
ATOM 3337 C C . GLY B 1 172 ? 1.997 0.875 -15.18 1 87.81 172 GLY B C 1
ATOM 3338 O O . GLY B 1 172 ? 2.959 0.355 -15.75 1 87.81 172 GLY B O 1
ATOM 3339 N N . ALA B 1 173 ? 0.784 0.955 -15.688 1 91.06 173 ALA B N 1
ATOM 3340 C CA . ALA B 1 173 ? 0.513 0.409 -17.016 1 91.06 173 ALA B CA 1
ATOM 3341 C C . ALA B 1 173 ? 1.397 1.068 -18.062 1 91.06 173 ALA B C 1
ATOM 3343 O O . ALA B 1 173 ? 1.981 0.384 -18.906 1 91.06 173 ALA B O 1
ATOM 3344 N N . ASN B 1 174 ? 1.515 2.303 -17.953 1 88.12 174 ASN B N 1
ATOM 3345 C CA . ASN B 1 174 ? 2.334 3.053 -18.891 1 88.12 174 ASN B CA 1
ATOM 3346 C C . ASN B 1 174 ? 3.807 2.67 -18.781 1 88.12 174 ASN B C 1
ATOM 3348 O O . ASN B 1 174 ? 4.508 2.58 -19.797 1 88.12 174 ASN B O 1
ATOM 3352 N N . MET B 1 175 ? 4.223 2.504 -17.594 1 84.5 175 MET B N 1
ATOM 3353 C CA . MET B 1 175 ? 5.609 2.107 -17.375 1 84.5 175 MET B CA 1
ATOM 3354 C C . MET B 1 175 ? 5.914 0.778 -18.062 1 84.5 175 MET B C 1
ATOM 3356 O O . MET B 1 175 ? 6.914 0.651 -18.766 1 84.5 175 MET B O 1
ATOM 3360 N N . PHE B 1 176 ? 5.078 -0.193 -17.891 1 89.94 176 PHE B N 1
ATOM 3361 C CA . PHE B 1 176 ? 5.297 -1.51 -18.469 1 89.94 176 PHE B CA 1
ATOM 3362 C C . PHE B 1 176 ? 5.203 -1.449 -20 1 89.94 176 PHE B C 1
ATOM 3364 O O . PHE B 1 176 ? 5.945 -2.137 -20.703 1 89.94 176 PHE B O 1
ATOM 3371 N N . SER B 1 177 ? 4.301 -0.631 -20.469 1 89.12 177 SER B N 1
ATOM 3372 C CA . SER B 1 177 ? 4.188 -0.451 -21.906 1 89.12 177 SER B CA 1
ATOM 3373 C C . SER B 1 177 ? 5.461 0.146 -22.484 1 89.12 177 SER B C 1
ATOM 3375 O O . SER B 1 177 ? 5.922 -0.281 -23.547 1 89.12 177 SER B O 1
ATOM 3377 N N . LYS B 1 178 ? 6.023 1.036 -21.828 1 84.38 178 LYS B N 1
ATOM 3378 C CA . LYS B 1 178 ? 7.223 1.721 -22.297 1 84.38 178 LYS B CA 1
ATOM 3379 C C . LYS B 1 178 ? 8.406 0.763 -22.359 1 84.38 178 LYS B C 1
ATOM 3381 O O . LYS B 1 178 ? 9.312 0.942 -23.188 1 84.38 178 LYS B O 1
ATOM 3386 N N . VAL B 1 179 ? 8.43 -0.193 -21.547 1 85.62 179 VAL B N 1
ATOM 3387 C CA . VAL B 1 179 ? 9.555 -1.128 -21.547 1 85.62 179 VAL B CA 1
ATOM 3388 C C . VAL B 1 179 ? 9.172 -2.391 -22.312 1 85.62 179 VAL B C 1
ATOM 3390 O O . VAL B 1 179 ? 9.812 -3.432 -22.172 1 85.62 179 VAL B O 1
ATOM 3393 N N . ASN B 1 180 ? 8.102 -2.385 -23 1 90.19 180 ASN B N 1
ATOM 3394 C CA . ASN B 1 180 ? 7.656 -3.398 -23.953 1 90.19 180 ASN B CA 1
ATOM 3395 C C . ASN B 1 180 ? 7.324 -4.715 -23.25 1 90.19 180 ASN B C 1
ATOM 3397 O O . ASN B 1 180 ? 7.715 -5.785 -23.719 1 90.19 180 ASN B O 1
ATOM 3401 N N . ILE B 1 181 ? 6.73 -4.602 -22.188 1 93.31 181 ILE B N 1
ATOM 3402 C CA . ILE B 1 181 ? 6.195 -5.77 -21.5 1 93.31 181 ILE B CA 1
ATOM 3403 C C . ILE B 1 181 ? 4.684 -5.852 -21.719 1 93.31 181 ILE B C 1
ATOM 3405 O O . ILE B 1 181 ? 3.955 -4.906 -21.406 1 93.31 181 ILE B O 1
ATOM 3409 N N . PRO B 1 182 ? 4.277 -6.953 -22.281 1 95.5 182 PRO B N 1
ATOM 3410 C CA . PRO B 1 182 ? 2.838 -7.082 -22.516 1 95.5 182 PRO B CA 1
ATOM 3411 C C . PRO B 1 182 ? 2.021 -7.023 -21.234 1 95.5 182 PRO B C 1
ATOM 3413 O O . PRO B 1 182 ? 2.41 -7.613 -20.219 1 95.5 182 PRO B O 1
ATOM 3416 N N . ILE B 1 183 ? 0.941 -6.258 -21.297 1 96.88 183 ILE B N 1
ATOM 3417 C CA . ILE B 1 183 ? 0.005 -6.242 -20.172 1 96.88 183 ILE B CA 1
ATOM 3418 C C . ILE B 1 183 ? -1.071 -7.305 -20.391 1 96.88 183 ILE B C 1
ATOM 3420 O O . ILE B 1 183 ? -1.891 -7.195 -21.312 1 96.88 183 ILE B O 1
ATOM 3424 N N . LEU B 1 184 ? -1.017 -8.336 -19.547 1 98.19 184 LEU B N 1
ATOM 3425 C CA . LEU B 1 184 ? -1.965 -9.438 -19.672 1 98.19 184 LEU B CA 1
ATOM 3426 C C . LEU B 1 184 ? -3.375 -8.977 -19.312 1 98.19 184 LEU B C 1
ATOM 3428 O O . LEU B 1 184 ? -4.355 -9.523 -19.812 1 98.19 184 LEU B O 1
ATOM 3432 N N . GLY B 1 185 ? -3.486 -8.055 -18.391 1 98.19 185 GLY B N 1
ATOM 3433 C CA . GLY B 1 185 ? -4.762 -7.465 -18.016 1 98.19 185 GLY B CA 1
ATOM 3434 C C . GLY B 1 185 ? -4.723 -6.793 -16.656 1 98.19 185 GLY B C 1
ATOM 3435 O O . GLY B 1 185 ? -3.66 -6.684 -16.047 1 98.19 185 GLY B O 1
ATOM 3436 N N . ILE B 1 186 ? -5.93 -6.297 -16.25 1 98.19 186 ILE B N 1
ATOM 3437 C CA . ILE B 1 186 ? -6.047 -5.582 -14.984 1 98.19 186 ILE B CA 1
ATOM 3438 C C . ILE B 1 186 ? -7.148 -6.215 -14.133 1 98.19 186 ILE B C 1
ATOM 3440 O O . ILE B 1 186 ? -8.18 -6.629 -14.656 1 98.19 186 ILE B O 1
ATOM 3444 N N . VAL B 1 187 ? -6.871 -6.352 -12.844 1 98.44 187 VAL B N 1
ATOM 3445 C CA . VAL B 1 187 ? -7.801 -6.902 -11.859 1 98.44 187 VAL B CA 1
ATOM 3446 C C . VAL B 1 187 ? -8.367 -5.781 -10.992 1 98.44 187 VAL B C 1
ATOM 3448 O O . VAL B 1 187 ? -7.621 -4.926 -10.516 1 98.44 187 VAL B O 1
ATOM 3451 N N . GLN B 1 188 ? -9.711 -5.723 -10.859 1 98.19 188 GLN B N 1
ATOM 3452 C CA . GLN B 1 188 ? -10.359 -4.832 -9.906 1 98.19 188 GLN B CA 1
ATOM 3453 C C . GLN B 1 188 ? -10.578 -5.523 -8.562 1 98.19 188 GLN B C 1
ATOM 3455 O O . GLN B 1 188 ? -11.5 -6.324 -8.414 1 98.19 188 GLN B O 1
ATOM 3460 N N . ASN B 1 189 ? -9.703 -5.172 -7.625 1 97.25 189 ASN B N 1
ATOM 3461 C CA . ASN B 1 189 ? -9.789 -5.738 -6.281 1 97.25 189 ASN B CA 1
ATOM 3462 C C . ASN B 1 189 ? -10.617 -4.855 -5.355 1 97.25 189 ASN B C 1
ATOM 3464 O O . ASN B 1 189 ? -10.766 -3.656 -5.598 1 97.25 189 ASN B O 1
ATOM 3468 N N . MET B 1 190 ? -11.258 -5.512 -4.312 1 96.5 190 MET B N 1
ATOM 3469 C CA . MET B 1 190 ? -12.086 -4.82 -3.326 1 96.5 190 MET B CA 1
ATOM 3470 C C . MET B 1 190 ? -13.18 -4 -4.008 1 96.5 190 MET B C 1
ATOM 3472 O O . MET B 1 190 ? -13.398 -2.844 -3.648 1 96.5 190 MET B O 1
ATOM 3476 N N . SER B 1 191 ? -13.859 -4.633 -4.91 1 96.44 191 SER B N 1
ATOM 3477 C CA . SER B 1 191 ? -14.797 -3.961 -5.809 1 96.44 191 SER B CA 1
ATOM 3478 C C . SER B 1 191 ? -16.109 -3.641 -5.102 1 96.44 191 SER B C 1
ATOM 3480 O O . SER B 1 191 ? -16.734 -2.619 -5.387 1 96.44 191 SER B O 1
ATOM 3482 N N . ILE B 1 192 ? -16.469 -4.52 -4.246 1 96.19 192 ILE B N 1
ATOM 3483 C CA . ILE B 1 192 ? -17.781 -4.402 -3.594 1 96.19 192 ILE B CA 1
ATOM 3484 C C . ILE B 1 192 ? -17.75 -5.137 -2.256 1 96.19 192 ILE B C 1
ATOM 3486 O O . ILE B 1 192 ? -17.031 -6.133 -2.102 1 96.19 192 ILE B O 1
ATOM 3490 N N . PHE B 1 193 ? -18.438 -4.559 -1.271 1 96.75 193 PHE B N 1
ATOM 3491 C CA . PHE B 1 193 ? -18.656 -5.234 0.001 1 96.75 193 PHE B CA 1
ATOM 3492 C C . PHE B 1 193 ? -20.141 -5.598 0.17 1 96.75 193 PHE B C 1
ATOM 3494 O O . PHE B 1 193 ? -21.016 -4.758 -0.019 1 96.75 193 PHE B O 1
ATOM 3501 N N . VAL B 1 194 ? -20.344 -6.84 0.433 1 96.31 194 VAL B N 1
ATOM 3502 C CA . VAL B 1 194 ? -21.703 -7.312 0.687 1 96.31 194 VAL B CA 1
ATOM 3503 C C . VAL B 1 194 ? -21.891 -7.547 2.184 1 96.31 194 VAL B C 1
ATOM 3505 O O . VAL B 1 194 ? -21.234 -8.406 2.775 1 96.31 194 VAL B O 1
ATOM 3508 N N . CYS B 1 195 ? -22.797 -6.836 2.805 1 96.38 195 CYS B N 1
ATOM 3509 C CA . CYS B 1 19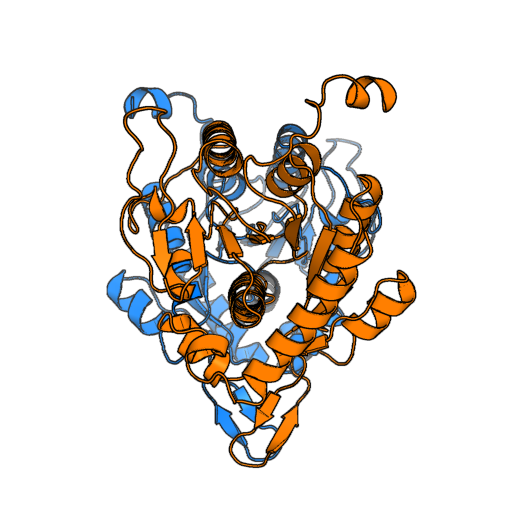5 ? -23.078 -6.965 4.23 1 96.38 195 CYS B CA 1
ATOM 3510 C C . CYS B 1 195 ? -23.516 -8.383 4.574 1 96.38 195 CYS B C 1
ATOM 3512 O O . CYS B 1 195 ? -24.469 -8.891 3.99 1 96.38 195 CYS B O 1
ATOM 3514 N N . PRO B 1 196 ? -22.812 -8.977 5.48 1 94.44 196 PRO B N 1
ATOM 3515 C CA . PRO B 1 196 ? -23.188 -10.352 5.809 1 94.44 196 PRO B CA 1
ATOM 3516 C C . PRO B 1 196 ? -24.547 -10.445 6.5 1 94.44 196 PRO B C 1
ATOM 3518 O O . PRO B 1 196 ? -25.156 -11.523 6.547 1 94.44 196 PRO B O 1
ATOM 3521 N N . ASN B 1 197 ? -25.016 -9.336 7.051 1 96.06 197 ASN B N 1
ATOM 3522 C CA . ASN B 1 197 ? -26.266 -9.328 7.805 1 96.06 197 ASN B CA 1
ATOM 3523 C C . ASN B 1 197 ? -27.469 -9.086 6.895 1 96.06 197 ASN B C 1
ATOM 3525 O O . ASN B 1 197 ? -28.484 -9.781 7.004 1 96.06 197 ASN B O 1
ATOM 3529 N N . CYS B 1 198 ? -27.391 -8.141 5.914 1 97.69 198 CYS B N 1
ATOM 3530 C CA . CYS B 1 198 ? -28.578 -7.781 5.133 1 97.69 198 CYS B CA 1
ATOM 3531 C C . CYS B 1 198 ? -28.312 -7.957 3.643 1 97.69 198 CYS B C 1
ATOM 3533 O O . CYS B 1 198 ? -29.188 -7.691 2.82 1 97.69 198 CYS B O 1
ATOM 3535 N N . GLN B 1 199 ? -27.156 -8.227 3.221 1 95.81 199 GLN B N 1
ATOM 3536 C CA . GLN B 1 199 ? -26.734 -8.516 1.851 1 95.81 199 GLN B CA 1
ATOM 3537 C C . GLN B 1 199 ? -26.672 -7.234 1.022 1 95.81 199 GLN B C 1
ATOM 3539 O O . GLN B 1 199 ? -26.484 -7.285 -0.197 1 95.81 199 GLN B O 1
ATOM 3544 N N . HIS B 1 200 ? -26.828 -6.18 1.721 1 96.81 200 HIS B N 1
ATOM 3545 C CA . HIS B 1 200 ? -26.672 -4.902 1.036 1 96.81 200 HIS B CA 1
ATOM 3546 C C . HIS B 1 200 ? -25.266 -4.75 0.473 1 96.81 200 HIS B C 1
ATOM 3548 O O . HIS B 1 200 ? -24.281 -5.098 1.137 1 96.81 200 HIS B O 1
ATOM 3554 N N . GLN B 1 201 ? -25.266 -4.27 -0.732 1 96.06 201 GLN B N 1
ATOM 3555 C CA . GLN B 1 201 ? -24 -4.086 -1.429 1 96.06 201 GLN B CA 1
ATOM 3556 C C . GLN B 1 201 ? -23.516 -2.641 -1.334 1 96.06 201 GLN B C 1
ATOM 3558 O O . GLN B 1 201 ? -24.312 -1.709 -1.521 1 96.06 201 GLN B O 1
ATOM 3563 N N . THR B 1 202 ? -22.297 -2.455 -0.912 1 95.94 202 THR B N 1
ATOM 3564 C CA . THR B 1 202 ? -21.703 -1.126 -0.827 1 95.94 202 THR B CA 1
ATOM 3565 C C . THR B 1 202 ? -20.406 -1.066 -1.619 1 95.94 202 THR B C 1
ATOM 3567 O O . THR B 1 202 ? -19.531 -1.933 -1.468 1 95.94 202 THR B O 1
ATOM 3570 N N . HIS B 1 203 ? -20.266 -0.026 -2.49 1 95.31 203 HIS B N 1
ATOM 3571 C CA . HIS B 1 203 ? -19.016 0.237 -3.207 1 95.31 203 HIS B CA 1
ATOM 3572 C C . HIS B 1 203 ? -18.125 1.183 -2.42 1 95.31 203 HIS B C 1
ATOM 3574 O O . HIS B 1 203 ? -18.016 2.365 -2.756 1 95.31 203 HIS B O 1
ATOM 3580 N N . ILE B 1 204 ? -17.422 0.596 -1.475 1 93.12 204 ILE B N 1
ATOM 3581 C CA . ILE B 1 204 ? -16.656 1.354 -0.483 1 93.12 204 ILE B CA 1
ATOM 3582 C C . ILE B 1 204 ? -15.562 2.158 -1.174 1 93.12 204 ILE B C 1
ATOM 3584 O O . ILE B 1 204 ? -15.32 3.318 -0.83 1 93.12 204 ILE B O 1
ATOM 3588 N N . PHE B 1 205 ? -14.852 1.566 -2.137 1 93.56 205 PHE B N 1
ATOM 3589 C CA . PHE B 1 205 ? -13.68 2.172 -2.758 1 93.56 205 PHE B CA 1
ATOM 3590 C C . PHE B 1 205 ? -14.008 2.676 -4.16 1 93.56 205 PHE B C 1
ATOM 3592 O O . PHE B 1 205 ? -13.125 2.738 -5.023 1 93.56 205 PHE B O 1
ATOM 3599 N N . GLY B 1 206 ? -15.234 3.006 -4.406 1 91.06 206 GLY B N 1
ATOM 3600 C CA . GLY B 1 206 ? -15.641 3.447 -5.727 1 91.06 206 GLY B CA 1
ATOM 3601 C C . GLY B 1 206 ? -16.188 2.322 -6.594 1 91.06 206 GLY B C 1
ATOM 3602 O O . GLY B 1 206 ? -16.125 1.154 -6.203 1 91.06 206 GLY B O 1
ATOM 3603 N N . LYS B 1 207 ? -16.734 2.787 -7.715 1 91.56 207 LYS B N 1
ATOM 3604 C CA . LYS B 1 207 ? -17.391 1.804 -8.57 1 91.56 207 LYS B CA 1
ATOM 3605 C C . LYS B 1 207 ? -16.797 1.819 -9.977 1 91.56 207 LYS B C 1
ATOM 3607 O O . LYS B 1 207 ? -16.719 2.873 -10.609 1 91.56 207 LYS B O 1
ATOM 3612 N N . ASP B 1 208 ? -16.312 0.711 -10.438 1 90.31 208 ASP B N 1
ATOM 3613 C CA . ASP B 1 208 ? -15.992 0.375 -11.82 1 90.31 208 ASP B CA 1
ATOM 3614 C C . ASP B 1 208 ? -14.859 1.257 -12.344 1 90.31 208 ASP B C 1
ATOM 3616 O O . ASP B 1 208 ? -14.789 1.524 -13.547 1 90.31 208 ASP B O 1
ATOM 3620 N N . GLY B 1 209 ? -14.094 1.735 -11.43 1 93.06 209 GLY B N 1
ATOM 3621 C CA . GLY B 1 209 ? -12.969 2.557 -11.859 1 93.06 209 GLY B CA 1
ATOM 3622 C C . GLY B 1 209 ? -11.969 1.802 -12.711 1 93.06 209 GLY B C 1
ATOM 3623 O O . GLY B 1 209 ? -11.484 2.326 -13.711 1 93.06 209 GLY B O 1
ATOM 3624 N N . VAL B 1 210 ? -11.773 0.604 -12.367 1 95.12 210 VAL B N 1
ATOM 3625 C CA . VAL B 1 210 ? -10.773 -0.204 -13.062 1 95.12 210 VAL B CA 1
ATOM 3626 C C . VAL B 1 210 ? -11.289 -0.596 -14.445 1 95.12 210 VAL B C 1
ATOM 3628 O O . VAL B 1 210 ? -10.523 -0.634 -15.414 1 95.12 210 VAL B O 1
ATOM 3631 N N . ILE B 1 211 ? -12.562 -0.863 -14.516 1 95.81 211 ILE B N 1
ATOM 3632 C CA . ILE B 1 211 ? -13.18 -1.205 -15.797 1 95.81 211 ILE B CA 1
ATOM 3633 C C . ILE B 1 211 ? -13.039 -0.032 -16.766 1 95.81 211 ILE B C 1
ATOM 3635 O O . ILE B 1 211 ? -12.688 -0.222 -17.938 1 95.81 211 ILE B O 1
ATOM 3639 N N . LYS B 1 212 ? -13.242 1.117 -16.281 1 94.44 212 LYS B N 1
ATOM 3640 C CA . LYS B 1 212 ? -13.125 2.318 -17.094 1 94.44 212 LYS B CA 1
ATOM 3641 C C . LYS B 1 212 ? -11.695 2.498 -17.609 1 94.44 212 LYS B C 1
ATOM 3643 O O . LYS B 1 212 ? -11.484 2.744 -18.797 1 94.44 212 LYS B O 1
ATOM 3648 N N . ILE B 1 213 ? -10.758 2.336 -16.75 1 92.94 213 ILE B N 1
ATOM 3649 C CA . ILE B 1 213 ? -9.359 2.541 -17.125 1 92.94 213 ILE B CA 1
ATOM 3650 C C . ILE B 1 213 ? -8.93 1.455 -18.109 1 92.94 213 ILE B C 1
ATOM 3652 O O . ILE B 1 213 ? -8.133 1.711 -19.016 1 92.94 213 ILE B O 1
ATOM 3656 N N . SER B 1 214 ? -9.398 0.252 -17.859 1 96.25 214 SER B N 1
ATOM 3657 C CA . SER B 1 214 ? -9.086 -0.841 -18.781 1 96.25 214 SER B CA 1
ATOM 3658 C C . SER B 1 214 ? -9.516 -0.511 -20.203 1 96.25 214 SER B C 1
ATOM 3660 O O . SER B 1 214 ? -8.781 -0.778 -21.156 1 96.25 214 SER B O 1
ATOM 3662 N N . LYS B 1 215 ? -10.633 0.061 -20.359 1 95.81 215 LYS B N 1
ATOM 3663 C CA . LYS B 1 215 ? -11.133 0.469 -21.656 1 95.81 215 LYS B CA 1
ATOM 3664 C C . LYS B 1 215 ? -10.32 1.625 -22.234 1 95.81 215 LYS B C 1
ATOM 3666 O O . LYS B 1 215 ? -9.922 1.597 -23.406 1 95.81 215 LYS B O 1
ATOM 3671 N N . ASP B 1 216 ? -10.039 2.564 -21.422 1 93.12 216 ASP B N 1
ATOM 3672 C CA . ASP B 1 216 ? -9.297 3.748 -21.844 1 93.12 216 ASP B CA 1
ATOM 3673 C C . ASP B 1 216 ? -7.906 3.371 -22.359 1 93.12 216 ASP B C 1
ATOM 3675 O O . ASP B 1 216 ? -7.402 3.973 -23.297 1 93.12 216 ASP B O 1
ATOM 3679 N N . LEU B 1 217 ? -7.281 2.406 -21.719 1 93.69 217 LEU B N 1
ATOM 3680 C CA . LEU B 1 217 ? -5.906 2.041 -22.031 1 93.69 217 LEU B CA 1
ATOM 3681 C C . LEU B 1 217 ? -5.863 0.842 -22.984 1 93.69 217 LEU B C 1
ATOM 3683 O O . LEU B 1 217 ? -4.785 0.38 -23.359 1 93.69 217 LEU B O 1
ATOM 3687 N N . ASN B 1 218 ? -6.992 0.305 -23.297 1 95 218 ASN B N 1
ATOM 3688 C CA . ASN B 1 218 ? -7.109 -0.869 -24.156 1 95 218 ASN B CA 1
ATOM 3689 C C . ASN B 1 218 ? -6.359 -2.064 -23.562 1 95 218 ASN B C 1
ATOM 3691 O O . ASN B 1 218 ? -5.531 -2.674 -24.25 1 95 218 ASN B O 1
ATOM 3695 N N . ILE B 1 219 ? -6.605 -2.268 -22.312 1 96.12 219 ILE B N 1
ATOM 3696 C CA . ILE B 1 219 ? -6.074 -3.422 -21.609 1 96.12 219 ILE B CA 1
ATOM 3697 C C . ILE B 1 219 ? -7.219 -4.355 -21.203 1 96.12 219 ILE B C 1
ATOM 3699 O O . ILE B 1 219 ? -8.32 -3.898 -20.891 1 96.12 219 ILE B O 1
ATOM 3703 N N . ASP B 1 220 ? -6.965 -5.621 -21.219 1 97.56 220 ASP B N 1
ATOM 3704 C CA . ASP B 1 220 ? -8 -6.594 -20.891 1 97.56 220 ASP B CA 1
ATOM 3705 C C . ASP B 1 220 ? -8.367 -6.523 -19.406 1 97.56 220 ASP B C 1
ATOM 3707 O O . ASP B 1 220 ? -7.492 -6.391 -18.547 1 97.56 220 ASP B O 1
ATOM 3711 N N . PHE B 1 221 ? -9.664 -6.484 -19.25 1 98 221 PHE B N 1
ATOM 3712 C CA . PHE B 1 221 ? -10.172 -6.629 -17.891 1 98 221 PHE B CA 1
ATOM 3713 C C . PHE B 1 221 ? -10.219 -8.094 -17.484 1 98 221 PHE B C 1
ATOM 3715 O O . PHE B 1 221 ? -10.906 -8.898 -18.125 1 98 221 PHE B O 1
ATOM 3722 N N . LEU B 1 222 ? -9.492 -8.484 -16.406 1 98.44 222 LEU B N 1
ATOM 3723 C CA . LEU B 1 222 ? -9.359 -9.898 -16.047 1 98.44 222 LEU B CA 1
ATOM 3724 C C . LEU B 1 222 ? -10.477 -10.328 -15.102 1 98.44 222 LEU B C 1
ATOM 3726 O O . LEU B 1 222 ? -10.875 -11.5 -15.094 1 98.44 222 LEU B O 1
ATOM 3730 N N . GLY B 1 223 ? -10.914 -9.391 -14.18 1 97.75 223 GLY B N 1
ATOM 3731 C CA . GLY B 1 223 ? -12.016 -9.734 -13.297 1 97.75 223 GLY B CA 1
ATOM 3732 C C . GLY B 1 223 ? -12.062 -8.898 -12.039 1 97.75 223 GLY B C 1
ATOM 3733 O O . GLY B 1 223 ? -11.141 -8.125 -11.766 1 97.75 223 GLY B O 1
ATOM 3734 N N . ASP B 1 224 ? -13.195 -9.141 -11.273 1 96.62 224 ASP B N 1
ATOM 3735 C CA . ASP B 1 224 ? -13.445 -8.484 -10 1 96.62 224 ASP B CA 1
ATOM 3736 C C . ASP B 1 224 ? -13.203 -9.438 -8.828 1 96.62 224 ASP B C 1
ATOM 3738 O O . ASP B 1 224 ? -13.523 -10.625 -8.914 1 96.62 224 ASP B O 1
ATOM 3742 N N . ILE B 1 225 ? -12.633 -8.859 -7.828 1 98 225 ILE B N 1
ATOM 3743 C CA . ILE B 1 225 ? -12.586 -9.555 -6.547 1 98 225 ILE B CA 1
ATOM 3744 C C . ILE B 1 225 ? -13.266 -8.695 -5.477 1 98 225 ILE B C 1
ATOM 3746 O O . ILE B 1 225 ? -12.828 -7.578 -5.199 1 98 225 ILE B O 1
ATOM 3750 N N . PRO B 1 226 ? -14.352 -9.156 -4.926 1 97.25 226 PRO B N 1
ATOM 3751 C CA . PRO B 1 226 ? -15.023 -8.375 -3.885 1 97.25 226 PRO B CA 1
ATOM 3752 C C . PRO B 1 226 ? -14.211 -8.273 -2.6 1 97.25 226 PRO B C 1
ATOM 3754 O O . PRO B 1 226 ? -13.352 -9.125 -2.342 1 97.25 226 PRO B O 1
ATOM 3757 N N . LEU B 1 227 ? -14.438 -7.211 -1.899 1 96.06 227 LEU B N 1
ATOM 3758 C CA . LEU B 1 227 ? -13.922 -7.125 -0.539 1 96.06 227 LEU B CA 1
ATOM 3759 C C . LEU B 1 227 ? -14.656 -8.094 0.384 1 96.06 227 LEU B C 1
ATOM 3761 O O . LEU B 1 227 ? -15.883 -8.047 0.487 1 96.06 227 LEU B O 1
ATOM 3765 N N . ASP B 1 228 ? -13.875 -8.969 0.978 1 95 228 ASP B N 1
ATOM 3766 C CA . ASP B 1 228 ? -14.523 -10.008 1.771 1 95 228 ASP B CA 1
ATOM 3767 C C . ASP B 1 228 ? -13.703 -10.352 3.008 1 95 228 ASP B C 1
ATOM 3769 O O . ASP B 1 228 ? -12.477 -10.453 2.934 1 95 228 ASP B O 1
ATOM 3773 N N . ILE B 1 229 ? -14.469 -10.586 4.082 1 92.81 229 ILE B N 1
ATOM 3774 C CA . ILE B 1 229 ? -13.844 -10.828 5.375 1 92.81 229 ILE B CA 1
ATOM 3775 C C . ILE B 1 229 ? -13.109 -12.164 5.355 1 92.81 229 ILE B C 1
ATOM 3777 O O . ILE B 1 229 ? -12.062 -12.32 5.992 1 92.81 229 ILE B O 1
ATOM 3781 N N . ASN B 1 230 ? -13.633 -13.102 4.668 1 94.38 230 ASN B N 1
ATOM 3782 C CA . ASN B 1 230 ? -13 -14.414 4.609 1 94.38 230 ASN B CA 1
ATOM 3783 C C . ASN B 1 230 ? -11.656 -14.359 3.883 1 94.38 230 ASN B C 1
ATOM 3785 O O . ASN B 1 230 ? -10.695 -15.008 4.297 1 94.38 230 ASN B O 1
ATOM 3789 N N . ILE B 1 231 ? -11.617 -13.633 2.818 1 95.69 231 ILE B N 1
ATOM 3790 C CA . ILE B 1 231 ? -10.352 -13.477 2.109 1 95.69 231 ILE B CA 1
ATOM 3791 C C . ILE B 1 231 ? -9.312 -12.867 3.045 1 95.69 231 ILE B C 1
ATOM 3793 O O . ILE B 1 231 ? -8.188 -13.352 3.129 1 95.69 231 ILE B O 1
ATOM 3797 N N . CYS B 1 232 ? -9.703 -11.836 3.789 1 94 232 CYS B N 1
ATOM 3798 C CA . CYS B 1 232 ? -8.805 -11.141 4.699 1 94 232 CYS B CA 1
ATOM 3799 C C . CYS B 1 232 ? -8.359 -12.055 5.832 1 94 232 CYS B C 1
ATOM 3801 O O . CYS B 1 232 ? -7.16 -12.234 6.059 1 94 232 CYS B O 1
ATOM 3803 N N . ASN B 1 233 ? -9.312 -12.719 6.473 1 94.38 233 ASN B N 1
ATOM 3804 C CA . ASN B 1 233 ? -9.016 -13.57 7.621 1 94.38 233 ASN B CA 1
ATOM 3805 C C . ASN B 1 233 ? -8.133 -14.75 7.23 1 94.38 233 ASN B C 1
ATOM 3807 O O . ASN B 1 233 ? -7.184 -15.086 7.941 1 94.38 233 ASN B O 1
ATOM 3811 N N . LEU B 1 234 ? -8.469 -15.328 6.145 1 96.25 234 LEU B N 1
ATOM 3812 C CA . LEU B 1 234 ? -7.73 -16.5 5.699 1 96.25 234 LEU B CA 1
ATOM 3813 C C . LEU B 1 234 ? -6.324 -16.125 5.25 1 96.25 234 LEU B C 1
ATOM 3815 O O . LEU B 1 234 ? -5.379 -16.891 5.449 1 96.25 234 LEU B O 1
ATOM 3819 N N . SER B 1 235 ? -6.188 -14.953 4.633 1 94.69 235 SER B N 1
ATOM 3820 C CA . SER B 1 235 ? -4.859 -14.445 4.312 1 94.69 235 SER B CA 1
ATOM 3821 C C . SER B 1 235 ? -4.016 -14.273 5.57 1 94.69 235 SER B C 1
ATOM 3823 O O . SER B 1 235 ? -2.848 -14.664 5.602 1 94.69 235 SER B O 1
ATOM 3825 N N . ASP B 1 236 ? -4.59 -13.812 6.609 1 92.81 236 ASP B N 1
ATOM 3826 C CA . ASP B 1 236 ? -3.879 -13.5 7.848 1 92.81 236 ASP B CA 1
ATOM 3827 C C . ASP B 1 236 ? -3.373 -14.773 8.523 1 92.81 236 ASP B C 1
ATOM 3829 O O . ASP B 1 236 ? -2.326 -14.758 9.172 1 92.81 236 ASP B O 1
ATOM 3833 N N . ILE B 1 237 ? -4.102 -15.789 8.336 1 94.94 237 ILE B N 1
ATOM 3834 C CA . ILE B 1 237 ? -3.693 -17 9.039 1 94.94 237 ILE B CA 1
ATOM 3835 C C . ILE B 1 237 ? -2.891 -17.906 8.102 1 94.94 237 ILE B C 1
ATOM 3837 O O . ILE B 1 237 ? -2.611 -19.062 8.422 1 94.94 237 ILE B O 1
ATOM 3841 N N . GLY B 1 238 ? -2.605 -17.422 6.918 1 96.56 238 GLY B N 1
ATOM 3842 C CA . GLY B 1 238 ? -1.75 -18.141 5.992 1 96.56 238 GLY B CA 1
ATOM 3843 C C . GLY B 1 238 ? -2.455 -19.297 5.305 1 96.56 238 GLY B C 1
ATOM 3844 O O . GLY B 1 238 ? -1.848 -20.344 5.062 1 96.56 238 GLY B O 1
ATOM 3845 N N . ASN B 1 239 ? -3.65 -19.188 5.133 1 98 239 ASN B N 1
ATOM 3846 C CA . ASN B 1 239 ? -4.477 -20.156 4.43 1 98 239 ASN B CA 1
ATOM 3847 C C . ASN B 1 239 ? -5.324 -19.5 3.346 1 98 239 ASN B C 1
ATOM 3849 O O . ASN B 1 239 ? -6.547 -19.422 3.473 1 98 239 ASN B O 1
ATOM 3853 N N . PRO B 1 240 ? -4.684 -19.156 2.172 1 98.25 240 PRO B N 1
ATOM 3854 C CA . PRO B 1 240 ? -5.367 -18.391 1.118 1 98.25 240 PRO B CA 1
ATOM 3855 C C . PRO B 1 240 ? -6.688 -19.031 0.697 1 98.25 240 PRO B C 1
ATOM 3857 O O . PRO B 1 240 ? -6.832 -20.266 0.753 1 98.25 240 PRO B O 1
ATOM 3860 N N . ILE B 1 241 ? -7.566 -18.234 0.268 1 98.38 241 ILE B N 1
ATOM 3861 C CA . ILE B 1 241 ? -8.953 -18.609 0.029 1 98.38 241 ILE B CA 1
ATOM 3862 C C . ILE B 1 241 ? -9.016 -19.719 -1.011 1 98.38 241 ILE B C 1
ATOM 3864 O O . ILE B 1 241 ? -9.859 -20.609 -0.922 1 98.38 241 ILE B O 1
ATOM 3868 N N . VAL B 1 242 ? -8.117 -19.719 -1.979 1 98.44 242 VAL B N 1
ATOM 3869 C CA . VAL B 1 242 ? -8.109 -20.719 -3.041 1 98.44 242 VAL B CA 1
ATOM 3870 C C . VAL B 1 242 ? -7.793 -22.094 -2.455 1 98.44 242 VAL B C 1
ATOM 3872 O O . VAL B 1 242 ? -8.25 -23.109 -2.969 1 98.44 242 VAL B O 1
ATOM 3875 N N . VAL B 1 243 ? -7.039 -22.141 -1.413 1 98.25 243 VAL B N 1
ATOM 3876 C CA . VAL B 1 243 ? -6.656 -23.375 -0.739 1 98.25 243 VAL B CA 1
ATOM 3877 C C . VAL B 1 243 ? -7.695 -23.734 0.321 1 98.25 243 VAL B C 1
ATOM 3879 O O . VAL B 1 243 ? -8.195 -24.859 0.36 1 98.25 243 VAL B O 1
ATOM 3882 N N . ALA B 1 244 ? -8.109 -22.766 1.14 1 98.06 244 ALA B N 1
ATOM 3883 C CA . ALA B 1 244 ? -8.969 -22.984 2.301 1 98.06 244 ALA B CA 1
ATOM 3884 C C . ALA B 1 244 ? -10.391 -23.344 1.871 1 98.06 244 ALA B C 1
ATOM 3886 O O . ALA B 1 244 ? -11.047 -24.172 2.506 1 98.06 244 ALA B O 1
ATOM 3887 N N . LYS B 1 245 ? -10.859 -22.672 0.833 1 97.94 245 LYS B N 1
ATOM 3888 C CA . LYS B 1 245 ? -12.211 -22.859 0.319 1 97.94 245 LYS B CA 1
ATOM 3889 C C . LYS B 1 245 ? -12.219 -22.938 -1.205 1 97.94 245 LYS B C 1
ATOM 3891 O O . LYS B 1 245 ? -12.828 -22.109 -1.871 1 97.94 245 LYS B O 1
ATOM 3896 N N . PRO B 1 246 ? -11.656 -24 -1.735 1 97.56 246 PRO B N 1
ATOM 3897 C CA . PRO B 1 246 ? -11.414 -24.094 -3.176 1 97.56 246 PRO B CA 1
ATOM 3898 C C . PRO B 1 246 ? -12.703 -24.047 -3.994 1 97.56 246 PRO B C 1
ATOM 3900 O O . PRO B 1 246 ? -12.68 -23.672 -5.168 1 97.56 246 PRO B O 1
ATOM 3903 N N . ASP B 1 247 ? -13.82 -24.359 -3.361 1 97.31 247 ASP B N 1
ATOM 3904 C CA . ASP B 1 247 ? -15.07 -24.406 -4.117 1 97.31 247 ASP B CA 1
ATOM 3905 C C . ASP B 1 247 ? -15.938 -23.188 -3.832 1 97.31 247 ASP B C 1
ATOM 3907 O O . ASP B 1 247 ? -17.078 -23.094 -4.301 1 97.31 247 ASP B O 1
ATOM 3911 N N . SER B 1 248 ? -15.422 -22.25 -3.125 1 96.88 248 SER B N 1
ATOM 3912 C CA . SER B 1 248 ? -16.172 -21.031 -2.814 1 96.88 248 SER B CA 1
ATOM 3913 C C . SER B 1 248 ? -16.25 -20.109 -4.02 1 96.88 248 SER B C 1
ATOM 3915 O O . SER B 1 248 ? -15.438 -20.219 -4.945 1 96.88 248 SER B O 1
ATOM 3917 N N . ILE B 1 249 ? -17.234 -19.203 -3.959 1 96.25 249 ILE B N 1
ATOM 3918 C CA . ILE B 1 249 ? -17.375 -18.219 -5.016 1 96.25 249 ILE B CA 1
ATOM 3919 C C . ILE B 1 249 ? -16.141 -17.328 -5.066 1 96.25 249 ILE B C 1
ATOM 3921 O O . ILE B 1 249 ? -15.727 -16.891 -6.141 1 96.25 249 ILE B O 1
ATOM 3925 N N . TYR B 1 250 ? -15.531 -17.141 -3.969 1 96.12 250 TYR B N 1
ATOM 3926 C CA . TYR B 1 250 ? -14.367 -16.266 -3.893 1 96.12 250 TYR B CA 1
ATOM 3927 C C . TYR B 1 250 ? -13.148 -16.922 -4.539 1 96.12 250 TYR B C 1
ATOM 3929 O O . TYR B 1 250 ? -12.367 -16.25 -5.223 1 96.12 250 TYR B O 1
ATOM 3937 N N . ALA B 1 251 ? -13.031 -18.234 -4.305 1 97.94 251 ALA B N 1
ATOM 3938 C CA . ALA B 1 251 ? -11.969 -18.969 -5 1 97.94 251 ALA B CA 1
ATOM 3939 C C . ALA B 1 251 ? -12.18 -18.938 -6.508 1 97.94 251 ALA B C 1
ATOM 3941 O O . ALA B 1 251 ? -11.219 -18.859 -7.277 1 97.94 251 ALA B O 1
ATOM 3942 N N . LYS B 1 252 ? -13.422 -18.953 -6.852 1 98.19 252 LYS B N 1
ATOM 3943 C CA . LYS B 1 252 ? -13.773 -18.969 -8.266 1 98.19 252 LYS B CA 1
ATOM 3944 C C . LYS B 1 252 ? -13.305 -17.688 -8.961 1 98.19 252 LYS B C 1
ATOM 3946 O O . LYS B 1 252 ? -12.883 -17.719 -10.117 1 98.19 252 LYS B O 1
ATOM 3951 N N . TYR B 1 253 ? -13.383 -16.547 -8.281 1 98.19 253 TYR B N 1
ATOM 3952 C CA . TYR B 1 253 ? -12.906 -15.297 -8.852 1 98.19 253 TYR B CA 1
ATOM 3953 C C . TYR B 1 253 ? -11.438 -15.398 -9.242 1 98.19 253 TYR B C 1
ATOM 3955 O O . TYR B 1 253 ? -11.055 -15.008 -10.352 1 98.19 253 TYR B O 1
ATOM 3963 N N . TYR B 1 254 ? -10.617 -15.93 -8.367 1 98.69 254 TYR B N 1
ATOM 3964 C CA . TYR B 1 254 ? -9.188 -16.047 -8.633 1 98.69 254 TYR B CA 1
ATOM 3965 C C . TYR B 1 254 ? -8.922 -17.109 -9.703 1 98.69 254 TYR B C 1
ATOM 3967 O O . TYR B 1 254 ? -8.039 -16.922 -10.547 1 98.69 254 TYR B O 1
ATOM 3975 N N . LYS B 1 255 ? -9.664 -18.172 -9.688 1 98.69 255 LYS B N 1
ATOM 3976 C CA . LYS B 1 255 ? -9.5 -19.219 -10.688 1 98.69 255 LYS B CA 1
ATOM 3977 C C . LYS B 1 255 ? -9.859 -18.719 -12.086 1 98.69 255 LYS B C 1
ATOM 3979 O O . LYS B 1 255 ? -9.164 -19.031 -13.055 1 98.69 255 LYS B O 1
ATOM 3984 N N . ASP B 1 256 ? -10.953 -17.953 -12.148 1 98.69 256 ASP B N 1
ATOM 3985 C CA . ASP B 1 256 ? -11.336 -17.375 -13.43 1 98.69 256 ASP B CA 1
ATOM 3986 C C . ASP B 1 256 ? -10.242 -16.453 -13.969 1 98.69 256 ASP B C 1
ATOM 3988 O O . ASP B 1 256 ? -9.922 -16.5 -15.156 1 98.69 256 ASP B O 1
ATOM 3992 N N . ILE B 1 257 ? -9.68 -15.664 -13.125 1 98.69 257 ILE B N 1
ATOM 3993 C CA . ILE B 1 257 ? -8.602 -14.758 -13.508 1 98.69 257 ILE B CA 1
ATOM 3994 C C . ILE B 1 257 ? -7.379 -15.562 -13.945 1 98.69 257 ILE B C 1
ATOM 3996 O O . ILE B 1 257 ? -6.762 -15.266 -14.969 1 98.69 257 ILE B O 1
ATOM 4000 N N . ALA B 1 258 ? -7.035 -16.594 -13.203 1 98.69 258 ALA B N 1
ATOM 4001 C CA . ALA B 1 258 ? -5.895 -17.453 -13.516 1 98.69 258 ALA B CA 1
ATOM 4002 C C . ALA B 1 258 ? -6.066 -18.109 -14.883 1 98.69 258 ALA B C 1
ATOM 4004 O O . ALA B 1 258 ? -5.117 -18.172 -15.672 1 98.69 258 ALA B O 1
ATOM 4005 N N . LEU B 1 259 ? -7.246 -18.547 -15.133 1 98.25 259 LEU B N 1
ATOM 4006 C CA . LEU B 1 259 ? -7.52 -19.188 -16.406 1 98.25 259 LEU B CA 1
ATOM 4007 C C . LEU B 1 259 ? -7.312 -18.234 -17.562 1 98.25 259 LEU B C 1
ATOM 4009 O O . LEU B 1 259 ? -6.746 -18.594 -18.594 1 98.25 259 LEU B O 1
ATOM 4013 N N . LYS B 1 260 ? -7.812 -17.031 -17.422 1 98.31 260 LYS B N 1
ATOM 4014 C CA . LYS B 1 260 ? -7.609 -16.016 -18.453 1 98.31 260 LYS B CA 1
ATOM 4015 C C . LYS B 1 260 ? -6.125 -15.758 -18.688 1 98.31 260 LYS B C 1
ATOM 4017 O O . LYS B 1 260 ? -5.672 -15.672 -19.828 1 98.31 260 LYS B O 1
ATOM 4022 N N . VAL B 1 261 ? -5.363 -15.656 -17.609 1 98.38 261 VAL B N 1
ATOM 4023 C CA . VAL B 1 261 ? -3.932 -15.383 -17.688 1 98.38 261 VAL B CA 1
ATOM 4024 C C . VAL B 1 261 ? -3.221 -16.547 -18.391 1 98.38 261 VAL B C 1
ATOM 4026 O O . VAL B 1 261 ? -2.426 -16.344 -19.297 1 98.38 261 VAL B O 1
ATOM 4029 N N . ILE B 1 262 ? -3.547 -17.766 -17.984 1 97.81 262 ILE B N 1
ATOM 4030 C CA . ILE B 1 262 ? -2.928 -18.969 -18.547 1 97.81 262 ILE B CA 1
ATOM 4031 C C . ILE B 1 262 ? -3.229 -19.047 -20.047 1 97.81 262 ILE B C 1
ATOM 4033 O O . ILE B 1 262 ? -2.342 -19.359 -20.844 1 97.81 262 ILE B O 1
ATOM 4037 N N . THR B 1 263 ? -4.457 -18.766 -20.375 1 97.44 263 THR B N 1
ATOM 4038 C CA . THR B 1 263 ? -4.867 -18.812 -21.766 1 97.44 263 THR B CA 1
ATOM 4039 C C . THR B 1 263 ? -4.09 -17.812 -22.609 1 97.44 263 THR B C 1
ATOM 4041 O O . THR B 1 263 ? -3.635 -18.125 -23.703 1 97.44 263 THR B O 1
ATOM 4044 N N . LYS B 1 264 ? -3.895 -16.656 -22.078 1 97.06 264 LYS B N 1
ATOM 4045 C CA . LYS B 1 264 ? -3.15 -15.625 -22.797 1 97.06 264 LYS B CA 1
ATOM 4046 C C . LYS B 1 264 ? -1.687 -16.031 -22.969 1 97.06 264 LYS B C 1
ATOM 4048 O O . LYS B 1 264 ? -1.072 -15.711 -23.984 1 97.06 264 LYS B O 1
ATOM 4053 N N . LEU B 1 265 ? -1.144 -16.656 -21.969 1 96.69 265 LEU B N 1
ATOM 4054 C CA . LEU B 1 265 ? 0.253 -17.078 -22 1 96.69 265 LEU B CA 1
ATOM 4055 C C . LEU B 1 265 ? 0.461 -18.156 -23.062 1 96.69 265 LEU B C 1
ATOM 4057 O O . LEU B 1 265 ? 1.537 -18.25 -23.656 1 96.69 265 LEU B O 1
ATOM 4061 N N . GLU B 1 266 ? -0.535 -18.938 -23.219 1 92.94 266 GLU B N 1
ATOM 4062 C CA . GLU B 1 266 ? -0.447 -20.031 -24.188 1 92.94 266 GLU B CA 1
ATOM 4063 C C . GLU B 1 266 ? -0.529 -19.484 -25.625 1 92.94 266 GLU B C 1
ATOM 4065 O O . GLU B 1 266 ? -0.113 -20.156 -26.562 1 92.94 266 GLU B O 1
ATOM 4070 N N . THR B 1 267 ? -1.037 -18.281 -25.781 1 88.44 267 THR B N 1
ATOM 4071 C CA . THR B 1 267 ? -1.177 -17.688 -27.109 1 88.44 267 THR B CA 1
ATOM 4072 C C . THR B 1 267 ? 0.029 -16.812 -27.453 1 88.44 267 THR B C 1
ATOM 4074 O O . THR B 1 267 ? 0.138 -16.297 -28.562 1 88.44 267 THR B O 1
ATOM 4077 N N . LEU B 1 268 ? 0.896 -16.531 -26.531 1 82.19 268 LEU B N 1
ATOM 4078 C CA . LEU B 1 268 ? 2.104 -15.758 -26.766 1 82.19 268 LEU B CA 1
ATOM 4079 C C . LEU B 1 268 ? 3.176 -16.609 -27.438 1 82.19 268 LEU B C 1
ATOM 4081 O O . LEU B 1 268 ? 3.254 -17.812 -27.203 1 82.19 268 LEU B O 1
#

Foldseek 3Di:
DVVVVVPPQPAADAAPQEAAEEEQAFLAPPLCRLLLLQLLQLLLVVVVFAEEEEELAQQDGQNCQQQVHEEAFDADPVQRATEFDDGSNYGYDYNPRVDDPPDNPPDDPVNSVVVNVNRRHRHCSHHGHYYYYRHHHRDDDSVVSCLRHHDHQAYEYEFALAPVRLVSSLVVVVSSVVSPGHHLAYEHEQAWDQDPVPRDIDRPRDHCNRVVVCVVVVGDHLFYAHDDPCQVVCSNNNRHCCRVPVPDPNSVRSSSSSVSSVVVSVVD/DVVVVVPPQPAADEAPQEAAEEEQAFLAPPLCRLLLLQLLQLLLVVVVFAEEEEELAQQDGQNCQQQVHEEAFDADPVQRATEFDDGSNYGYDYNPRVDDPPDNPPDDPVNSVVVNCRRRHRHCSHHGHYYYYRHHHRDDDSVLSCLRHHDHQAYEYEFALAPVRLVSSLVVVVSSVVSPGHHLAYEHEQAWDQDPVPRDIDRPRDHCNRVVVCVVVVGDHLFYAHDDPCQVVCSNNNRHCCRVPVPDPNSVRSSSSSVSSVVVSVVD

InterPro domains:
  IPR019591 Mrp/NBP35 ATP-binding protein [MF_02040] (13-262)
  IPR019591 Mrp/NBP35 ATP-binding protein [cd02037] (20-232)
  IPR027417 P-loop containing nucleoside triphosphate hydrolase [G3DSA:3.40.50.300] (13-267)
  IPR027417 P-loop containing nucleoside triphosphate hydrolase [SSF52540] (19-265)
  IPR033756 Flagellum site-determining protein YlxH/ Fe-S cluster assembling factor NBP35 [PF10609] (18-261)
  IPR044304 Iron-sulfur protein NUBPL-like [PTHR42961] (4-267)

pLDDT: mean 89.56, std 13.91, range [21.25, 98.81]

Organism: Rhizophagus irregularis (strain DAOM 197198w) (NCBI:txid1432141)

Secondary structure (DSSP, 8-state):
-TTTSSSSSPPPBPPTTEEEEEEEE-SSTTSSHHHHHHHHHHHHHHTT--EEEEE--SSS--HHHHTT--SPPPB-TTT-PBPPEEETTEEEEEGGGTS-TT------HHHHHHHHHHHHHSB---SEEEEEEEPPSSSSHHHHHHHHHB--SEEEEEE-SSHHHHHHHHHHHHHHHHTT--EEEEEEEEEEEE-TTT--EE-TT-SSHHHHHHHHHT--EEEEEEE-HHHHHHHHTT--HHHHSTTSHHHHHHHHHHHHHHHHHHT-/-TTTSSSSS---BPPTTEEEEEEEE-SSTTSSHHHHHHHHHHHHHHTT--EEEEE--SSS--HHHHTT--SPPPB-TTT-PBPPEEETTEEEEEGGGTS-TT------HHHHHHHHHHHHHSB---SEEEEEEEPPSSSSHHHHHHHHHB--SEEEEEE-SSHHHHHHHHHHHHHHHHTT--EEEEEEEEEEEE-TTT--EE-TT-SSHHHHHHHHHT--EEEEEEE-HHHHHHHHTT--HHHHSTTSHHHHHHHHHHHHHHHHHHT-

Sequence (536 aa):
MEERMRHGLPAKRSIRGVKHVIAVASGKGGVGKSTTAVNLALAASSFRKRVGILDADIFGPSVPRLMNLKGEPNINEQNGNLIPLVNYGVKAMSMGFMVGEDSPIVWRGLMVMKALQQLLHRVQWDELDLLVIDMPPGTGDTQLTISQQVELSGVVIVSTPQDIALIDAKKGANMFSKVNIPILGIVQNMSIFVCPNCQHQTHIFGKDGVIKISKDLNIDFLGDIPLDINICNLSDIGNPIVVAKPDSIYAKYYKDIALKVITKLETLMEERMRHGLPAKRSIRGVKHVIAVASGKGGVGKSTTAVNLALAASSFRKRVGILDADIFGPSVPRLMNLKGEPNINEQNGNLIPLVNYGVKAMSMGFMVGEDSPIVWRGLMVMKALQQLLHRVQWDELDLLVIDMPPGTGDTQLTISQQVELSGVVIVSTPQDIALIDAKKGANMFSKVNIPILGIVQNMSIFVCPNCQHQTHIFGKDGVIKISKDLNIDFLGDIPLDINICNLSDIGNPIVVAKPDSIYAKYYKDIALKVITKLETL

Radius of gyration: 22.22 Å; Cα contacts (8 Å, |Δi|>4): 1224; chains: 2; bounding box: 61×64×53 Å

Solvent-accessible surface area (backbone atoms only — not comparable to full-atom values): 27184 Å² total; per-residue (Å²): 111,73,68,70,66,59,67,73,60,67,75,59,35,74,46,74,48,44,72,32,32,35,36,33,35,21,10,42,37,52,41,47,46,60,62,47,39,51,34,30,41,50,29,39,32,73,71,76,39,42,28,28,37,37,38,60,22,75,59,56,57,52,53,46,51,37,51,59,51,82,62,66,63,52,63,38,84,89,78,63,25,32,38,56,45,72,46,95,81,29,36,37,45,41,52,60,35,74,42,63,93,82,53,62,65,82,48,46,70,68,56,47,52,52,50,50,48,40,66,61,70,34,48,56,67,52,77,24,56,32,33,39,31,29,47,38,58,24,53,36,54,68,51,51,46,49,61,44,40,36,55,52,68,22,31,38,38,34,25,28,21,26,56,70,38,42,55,28,31,50,39,36,53,51,46,38,51,73,67,70,35,50,66,69,20,36,34,28,26,46,39,35,33,60,38,90,86,79,59,50,75,42,52,51,38,33,72,63,37,42,60,52,49,22,60,76,69,72,38,45,74,50,47,64,34,61,42,48,47,63,53,45,54,25,31,54,71,21,38,34,41,44,74,70,37,56,84,37,73,69,19,45,42,34,35,52,32,24,48,54,52,53,54,54,58,71,71,103,112,74,68,70,68,58,66,75,62,67,74,60,34,76,47,73,48,45,73,34,31,34,37,34,35,21,9,40,38,54,42,48,45,59,63,48,39,50,34,30,41,50,28,37,30,73,72,76,40,42,28,28,38,36,38,58,21,74,59,55,55,51,53,44,51,36,51,59,51,80,64,66,63,51,63,39,84,89,77,64,25,33,38,56,46,74,44,94,83,29,37,37,44,43,53,59,35,73,43,63,93,82,51,63,65,80,49,46,70,69,56,47,52,52,51,49,49,41,66,60,71,34,48,57,64,52,78,24,57,32,34,39,32,27,49,38,60,24,52,37,53,68,53,49,45,49,60,45,40,37,55,54,70,21,30,38,37,34,24,28,20,26,55,71,38,41,57,28,32,51,40,37,52,50,47,37,50,73,67,71,36,48,66,69,20,35,33,26,24,46,39,34,32,60,39,89,87,78,59,50,74,42,53,51,38,33,74,64,36,42,60,52,49,22,61,76,68,72,38,44,74,52,48,64,34,61,41,48,47,63,52,44,52,26,32,56,71,20,38,35,41,43,72,70,37,56,83,36,75,69,20,44,40,34,35,52,33,26,49,54,52,53,54,51,58,70,71,102

Nearest PDB structures (foldseek):
  8zkc-assembly1_A-2  TM=9.510E-01  e=7.473E-29  Escherichia coli
  5aup-assembly1_I  TM=9.246E-01  e=2.327E-20  Thermococcus kodakarensis KOD1
  6oby-assembly1_A  TM=8.904E-01  e=4.191E-21  Archaeoglobus fulgidus
  2ph1-assembly1_A  TM=8.921E-01  e=1.019E-20  Archaeoglobus fulgidus DSM 4304
  5aun-assembly1_B  TM=9.260E-01  e=8.829E-20  Thermococcus kodakarensis KOD1